Protein AF-0000000068183993 (afdb_homodimer)

Radius of gyration: 30.35 Å; Cα contacts (8 Å, |Δi|>4): 996; chains: 2; bounding box: 120×62×75 Å

Structure (mmCIF, N/CA/C/O backbone):
data_AF-0000000068183993-model_v1
#
loop_
_entity.id
_entity.type
_entity.pdbx_description
1 polymer 'Uncharacterized protein'
#
loop_
_atom_site.group_PDB
_atom_site.id
_atom_site.type_symbol
_atom_site.label_atom_id
_atom_site.label_alt_id
_atom_site.label_comp_id
_atom_site.label_asym_id
_atom_site.label_entity_id
_atom_site.label_seq_id
_atom_site.pdbx_PDB_ins_code
_atom_site.Cartn_x
_atom_site.Cartn_y
_atom_site.Cartn_z
_atom_site.occupancy
_atom_site.B_iso_or_equiv
_atom_site.auth_seq_id
_atom_site.auth_comp_id
_atom_site.auth_asym_id
_atom_site.auth_atom_id
_atom_site.pdbx_PDB_model_num
ATOM 1 N N . MET A 1 1 ? 53.25 16.359 24.781 1 22.91 1 MET A N 1
ATOM 2 C CA . MET A 1 1 ? 52.125 16.641 25.688 1 22.91 1 MET A CA 1
ATOM 3 C C . MET A 1 1 ? 51.062 15.547 25.625 1 22.91 1 MET A C 1
ATOM 5 O O . MET A 1 1 ? 50.75 15.07 24.531 1 22.91 1 MET A O 1
ATOM 9 N N . ARG A 1 2 ? 50.75 14.859 26.828 1 25.62 2 ARG A N 1
ATOM 10 C CA . ARG A 1 2 ? 50 13.672 27.25 1 25.62 2 ARG A CA 1
ATOM 11 C C . ARG A 1 2 ? 48.5 13.812 26.969 1 25.62 2 ARG A C 1
ATOM 13 O O . ARG A 1 2 ? 47.875 14.75 27.453 1 25.62 2 ARG A O 1
ATOM 20 N N . LEU A 1 3 ? 48.094 13.5 25.766 1 27.05 3 LEU A N 1
ATOM 21 C CA . LEU A 1 3 ? 46.719 13.734 25.297 1 27.05 3 LEU A CA 1
ATOM 22 C C . LEU A 1 3 ? 45.688 13.133 26.266 1 27.05 3 LEU A C 1
ATOM 24 O O . LEU A 1 3 ? 45.75 11.945 26.578 1 27.05 3 LEU A O 1
ATOM 28 N N . THR A 1 4 ? 45.188 13.906 27.266 1 28.31 4 THR A N 1
ATOM 29 C CA . THR A 1 4 ? 44.281 13.609 28.375 1 28.31 4 THR A CA 1
ATOM 30 C C . THR A 1 4 ? 43.031 12.922 27.875 1 28.31 4 THR A C 1
ATOM 32 O O . THR A 1 4 ? 42.438 13.328 26.859 1 28.31 4 THR A O 1
ATOM 35 N N . GLU A 1 5 ? 42.844 11.633 28.141 1 27.16 5 GLU A N 1
ATOM 36 C CA . GLU A 1 5 ? 41.844 10.609 27.922 1 27.16 5 GLU A CA 1
ATOM 37 C C . GLU A 1 5 ? 40.469 11.062 28.438 1 27.16 5 GLU A C 1
ATOM 39 O O . GLU A 1 5 ? 40.312 11.312 29.625 1 27.16 5 GLU A O 1
ATOM 44 N N . VAL A 1 6 ? 39.844 12.07 27.797 1 28.33 6 VAL A N 1
ATOM 45 C CA . VAL A 1 6 ? 38.625 12.562 28.391 1 28.33 6 VAL A CA 1
ATOM 46 C C . VAL A 1 6 ? 37.625 11.398 28.594 1 28.33 6 VAL A C 1
ATOM 48 O O . VAL A 1 6 ? 37.344 10.648 27.656 1 28.33 6 VAL A O 1
ATOM 51 N N . PRO A 1 7 ? 37.375 10.828 29.844 1 27.34 7 PRO A N 1
ATOM 52 C CA . PRO A 1 7 ? 36.562 9.68 30.234 1 27.34 7 PRO A CA 1
ATOM 53 C C . PRO A 1 7 ? 35.094 9.836 29.844 1 27.34 7 PRO A C 1
ATOM 55 O O . PRO A 1 7 ? 34.5 10.898 30.078 1 27.34 7 PRO A O 1
ATOM 58 N N . CYS A 1 8 ? 34.594 9.477 28.703 1 23.44 8 CYS A N 1
ATOM 59 C CA . CYS A 1 8 ? 33.25 9.602 28.172 1 23.44 8 CYS A CA 1
ATOM 60 C C . CYS A 1 8 ? 32.25 8.945 29.094 1 23.44 8 CYS A C 1
ATOM 62 O O . CYS A 1 8 ? 32.062 7.727 29.062 1 23.44 8 CYS A O 1
ATOM 64 N N . ARG A 1 9 ? 32.188 9.141 30.469 1 22.8 9 ARG A N 1
ATOM 65 C CA . ARG A 1 9 ? 31.391 8.391 31.438 1 22.8 9 ARG A CA 1
ATOM 66 C C . ARG A 1 9 ? 29.891 8.57 31.188 1 22.8 9 ARG A C 1
ATOM 68 O O . ARG A 1 9 ? 29.078 8.219 32.031 1 22.8 9 ARG A O 1
ATOM 75 N N . THR A 1 10 ? 29.312 9.422 30.297 1 24.36 10 THR A N 1
ATOM 76 C CA . THR A 1 10 ? 27.969 9.906 30.625 1 24.36 10 THR A CA 1
ATOM 77 C C . THR A 1 10 ? 26.984 8.742 30.703 1 24.36 10 THR A C 1
ATOM 79 O O . THR A 1 10 ? 26.781 8.023 29.719 1 24.36 10 THR A O 1
ATOM 82 N N . GLY A 1 11 ? 26.734 8.008 31.891 1 22.73 11 GLY A N 1
ATOM 83 C CA . GLY A 1 11 ? 25.844 6.949 32.344 1 22.73 11 GLY A CA 1
ATOM 84 C C . GLY A 1 11 ? 24.391 7.23 32.062 1 22.73 11 GLY A C 1
ATOM 85 O O . GLY A 1 11 ? 23.812 8.195 32.562 1 22.73 11 GLY A O 1
ATOM 86 N N . LEU A 1 12 ? 23.828 7.129 30.859 1 23.06 12 LEU A N 1
ATOM 87 C CA . LEU A 1 12 ? 22.438 7.363 30.5 1 23.06 12 LEU A CA 1
ATOM 88 C C . LEU A 1 12 ? 21.5 6.59 31.422 1 23.06 12 LEU A C 1
ATOM 90 O O . LEU A 1 12 ? 21.562 5.359 31.484 1 23.06 12 LEU A O 1
ATOM 94 N N . ALA A 1 13 ? 21.016 7.113 32.594 1 21.89 13 ALA A N 1
ATOM 95 C CA . ALA A 1 13 ? 20.078 6.633 33.594 1 21.89 13 ALA A CA 1
ATOM 96 C C . ALA A 1 13 ? 18.766 6.176 32.969 1 21.89 13 ALA A C 1
ATOM 98 O O . ALA A 1 13 ? 18.078 6.961 32.312 1 21.89 13 ALA A O 1
ATOM 99 N N . ILE A 1 14 ? 18.547 4.961 32.594 1 22.94 14 ILE A N 1
ATOM 100 C CA . ILE A 1 14 ? 17.375 4.223 32.156 1 22.94 14 ILE A CA 1
ATOM 101 C C . ILE A 1 14 ? 16.266 4.332 33.188 1 22.94 14 ILE A C 1
ATOM 103 O O . ILE A 1 14 ? 16.422 3.857 34.312 1 22.94 14 ILE A O 1
ATOM 107 N N . LEU A 1 15 ? 15.531 5.488 33.344 1 21.61 15 LEU A N 1
ATOM 108 C CA . LEU A 1 15 ? 14.414 5.648 34.281 1 21.61 15 LEU A CA 1
ATOM 109 C C . LEU A 1 15 ? 13.445 4.48 34.188 1 21.61 15 LEU A C 1
ATOM 111 O O . LEU A 1 15 ? 12.805 4.285 33.125 1 21.61 15 LEU A O 1
ATOM 115 N N . ALA A 1 16 ? 13.617 3.299 34.844 1 21.91 16 ALA A N 1
ATOM 116 C CA . ALA A 1 16 ? 12.844 2.084 35.062 1 21.91 16 ALA A CA 1
ATOM 117 C C . ALA A 1 16 ? 11.508 2.404 35.719 1 21.91 16 ALA A C 1
ATOM 119 O O . ALA A 1 16 ? 11.469 2.662 36.938 1 21.91 16 ALA A O 1
ATOM 120 N N . LEU A 1 17 ? 10.648 3.264 35.188 1 22.62 17 LEU A N 1
ATOM 121 C CA . LEU A 1 17 ? 9.414 3.502 35.938 1 22.62 17 LEU A CA 1
ATOM 122 C C . LEU A 1 17 ? 8.727 2.186 36.281 1 22.62 17 LEU A C 1
ATOM 124 O O . LEU A 1 17 ? 8.273 1.468 35.375 1 22.62 17 LEU A O 1
ATOM 128 N N . LEU A 1 18 ? 9.094 1.51 37.312 1 23.5 18 LEU A N 1
ATOM 129 C CA . LEU A 1 18 ? 8.539 0.316 37.938 1 23.5 18 LEU A CA 1
ATOM 130 C C . LEU A 1 18 ? 7.113 0.566 38.406 1 23.5 18 LEU A C 1
ATOM 132 O O . LEU A 1 18 ? 6.891 1.354 39.312 1 23.5 18 LEU A O 1
ATOM 136 N N . ILE A 1 19 ? 6.117 0.695 37.562 1 23.66 19 ILE A N 1
ATOM 137 C CA . ILE A 1 19 ? 4.762 0.907 38.062 1 23.66 19 ILE A CA 1
ATOM 138 C C . ILE A 1 19 ? 4.379 -0.219 39.031 1 23.66 19 ILE A C 1
ATOM 140 O O . ILE A 1 19 ? 4.547 -1.398 38.688 1 23.66 19 ILE A O 1
ATOM 144 N N . PRO A 1 20 ? 4.254 -0 40.25 1 22.69 20 PRO A N 1
ATOM 145 C CA . PRO A 1 20 ? 3.941 -0.99 41.312 1 22.69 20 PRO A CA 1
ATOM 146 C C . PRO A 1 20 ? 2.652 -1.758 41 1 22.69 20 PRO A C 1
ATOM 148 O O . PRO A 1 20 ? 1.783 -1.265 40.281 1 22.69 20 PRO A O 1
ATOM 151 N N . ALA A 1 21 ? 2.547 -3.078 41.219 1 24.36 21 ALA A N 1
ATOM 152 C CA . ALA A 1 21 ? 1.541 -4.125 41.062 1 24.36 21 ALA A CA 1
ATOM 153 C C . ALA A 1 21 ? 0.338 -3.867 41.969 1 24.36 21 ALA A C 1
ATOM 155 O O . ALA A 1 21 ? -0.475 -4.766 42.219 1 24.36 21 ALA A O 1
ATOM 156 N N . THR A 1 22 ? 0.18 -2.668 42.562 1 21.45 22 THR A N 1
ATOM 157 C CA . THR A 1 22 ? -0.639 -2.762 43.75 1 21.45 22 THR A CA 1
ATOM 158 C C . THR A 1 22 ? -1.964 -3.455 43.469 1 21.45 22 THR A C 1
ATOM 160 O O . THR A 1 22 ? -2.053 -4.262 42.531 1 21.45 22 THR A O 1
ATOM 163 N N . ALA A 1 23 ? -3.186 -2.832 44.031 1 21.8 23 ALA A N 1
ATOM 164 C CA . ALA A 1 23 ? -4.348 -3.205 44.844 1 21.8 23 ALA A CA 1
ATOM 165 C C . ALA A 1 23 ? -5.492 -3.693 43.938 1 21.8 23 ALA A C 1
ATOM 167 O O . ALA A 1 23 ? -5.965 -2.961 43.094 1 21.8 23 ALA A O 1
ATOM 168 N N . TRP A 1 24 ? -5.691 -4.965 43.625 1 22.28 24 TRP A N 1
ATOM 169 C CA . TRP A 1 24 ? -6.73 -5.719 42.938 1 22.28 24 TRP A CA 1
ATOM 170 C C . TRP A 1 24 ? -8.094 -5.473 43.562 1 22.28 24 TRP A C 1
ATOM 172 O O . TRP A 1 24 ? -8.398 -6.012 44.656 1 22.28 24 TRP A O 1
ATOM 182 N N . THR A 1 25 ? -8.414 -4.199 43.906 1 22.09 25 THR A N 1
ATOM 183 C CA . THR A 1 25 ? -9.656 -4.184 44.688 1 22.09 25 THR A CA 1
ATOM 184 C C . THR A 1 25 ? -10.781 -4.855 43.906 1 22.09 25 THR A C 1
ATOM 186 O O . THR A 1 25 ? -10.727 -4.938 42.656 1 22.09 25 THR A O 1
ATOM 189 N N . SER A 1 26 ? -11.68 -5.621 44.625 1 20.58 26 SER A N 1
ATOM 190 C CA . SER A 1 26 ? -12.734 -6.578 44.312 1 20.58 26 SER A CA 1
ATOM 191 C C . SER A 1 26 ? -13.789 -5.949 43.406 1 20.58 26 SER A C 1
ATOM 193 O O . SER A 1 26 ? -14.156 -4.785 43.594 1 20.58 26 SER A O 1
ATOM 195 N N . PRO A 1 27 ? -13.781 -6.262 42.188 1 23.48 27 PRO A N 1
ATOM 196 C CA . PRO A 1 27 ? -14.695 -5.594 41.25 1 23.48 27 PRO A CA 1
ATOM 197 C C . PRO A 1 27 ? -16.125 -5.527 41.781 1 23.48 27 PRO A C 1
ATOM 199 O O . PRO A 1 27 ? -16.578 -6.465 42.438 1 23.48 27 PRO A O 1
ATOM 202 N N . PRO A 1 28 ? -16.469 -4.309 42.344 1 22.53 28 PRO A N 1
ATOM 203 C CA . PRO A 1 28 ? -17.781 -4.266 43 1 22.53 28 PRO A CA 1
ATOM 204 C C . PRO A 1 28 ? -18.859 -4.992 42.188 1 22.53 28 PRO A C 1
ATOM 206 O O . PRO A 1 28 ? -18.719 -5.156 40.969 1 22.53 28 PRO A O 1
ATOM 209 N N . THR A 1 29 ? -19.609 -5.918 42.844 1 22.59 29 THR A N 1
ATOM 210 C CA . THR A 1 29 ? -20.719 -6.82 42.531 1 22.59 29 THR A CA 1
ATOM 211 C C . THR A 1 29 ? -21.875 -6.051 41.875 1 22.59 29 THR A C 1
ATOM 213 O O . THR A 1 29 ? -22.562 -5.289 42.562 1 22.59 29 THR A O 1
ATOM 216 N N . THR A 1 30 ? -21.547 -5.18 40.969 1 19.94 30 THR A N 1
ATOM 217 C CA . THR A 1 30 ? -22.672 -4.332 40.562 1 19.94 30 THR A CA 1
ATOM 218 C C . THR A 1 30 ? -23.938 -5.164 40.375 1 19.94 30 THR A C 1
ATOM 220 O O . THR A 1 30 ? -23.906 -6.176 39.688 1 19.94 30 THR A O 1
ATOM 223 N N . ARG A 1 31 ? -24.844 -5.031 41.375 1 19.53 31 ARG A N 1
ATOM 224 C CA . ARG A 1 31 ? -26.188 -5.582 41.531 1 19.53 31 ARG A CA 1
ATOM 225 C C . ARG A 1 31 ? -27 -5.5 40.25 1 19.53 31 ARG A C 1
ATOM 227 O O . ARG A 1 31 ? -26.859 -4.543 39.5 1 19.53 31 ARG A O 1
ATOM 234 N N . HIS A 1 32 ? -27.391 -6.68 39.75 1 19.94 32 HIS A N 1
ATOM 235 C CA . HIS A 1 32 ? -28.25 -7.098 38.625 1 19.94 32 HIS A CA 1
ATOM 236 C C . HIS A 1 32 ? -29.578 -6.355 38.656 1 19.94 32 HIS A C 1
ATOM 238 O O . HIS A 1 32 ? -30.422 -6.609 39.5 1 19.94 32 HIS A O 1
ATOM 244 N N . TYR A 1 33 ? -29.5 -4.926 38.781 1 18.25 33 TYR A N 1
ATOM 245 C CA . TYR A 1 33 ? -30.844 -4.387 38.938 1 18.25 33 TYR A CA 1
ATOM 246 C C . TYR A 1 33 ? -31.75 -4.91 37.812 1 18.25 33 TYR A C 1
ATOM 248 O O . TYR A 1 33 ? -31.438 -4.777 36.625 1 18.25 33 TYR A O 1
ATOM 256 N N . TYR A 1 34 ? -32.375 -6.074 38.094 1 19.55 34 TYR A N 1
ATOM 257 C CA . TYR A 1 34 ? -33.438 -6.762 37.344 1 19.55 34 TYR A CA 1
ATOM 258 C C . TYR A 1 34 ? -34.594 -5.82 37.031 1 19.55 34 TYR A C 1
ATOM 260 O O . TYR A 1 34 ? -35.406 -5.531 37.906 1 19.55 34 TYR A O 1
ATOM 268 N N . GLY A 1 35 ? -34.25 -4.492 36.688 1 18.33 35 GLY A N 1
ATOM 269 C CA . GLY A 1 35 ? -35.438 -3.637 36.594 1 18.33 35 GLY A CA 1
ATOM 270 C C . GLY A 1 35 ? -36.562 -4.273 35.812 1 18.33 35 GLY A C 1
ATOM 271 O O . GLY A 1 35 ? -36.344 -5.047 34.906 1 18.33 35 GLY A O 1
ATOM 272 N N . SER A 1 36 ? -37.625 -4.441 36.5 1 19.27 36 SER A N 1
ATOM 273 C CA . SER A 1 36 ? -38.969 -4.977 36.25 1 19.27 36 SER A CA 1
ATOM 274 C C . SER A 1 36 ? -39.562 -4.41 34.969 1 19.27 36 SER A C 1
ATOM 276 O O . SER A 1 36 ? -39.562 -3.193 34.75 1 19.27 36 SER A O 1
ATOM 278 N N . PHE A 1 37 ? -39.344 -5.152 33.906 1 20.27 37 PHE A N 1
ATOM 279 C CA . PHE A 1 37 ? -39.906 -4.934 32.594 1 20.27 37 PHE A CA 1
ATOM 280 C C . PHE A 1 37 ? -41.375 -4.621 32.688 1 20.27 37 PHE A C 1
ATOM 282 O O . PHE A 1 37 ? -42.188 -5.469 33.094 1 20.27 37 PHE A O 1
ATOM 289 N N . ALA A 1 38 ? -41.656 -3.441 33.344 1 20.22 38 ALA A N 1
ATOM 290 C CA . ALA A 1 38 ? -43.062 -3.062 33.469 1 20.22 38 ALA A CA 1
ATOM 291 C C . ALA A 1 38 ? -43.781 -3.287 32.125 1 20.22 38 ALA A C 1
ATOM 293 O O . ALA A 1 38 ? -43.219 -3.092 31.062 1 20.22 38 ALA A O 1
ATOM 294 N N . SER A 1 39 ? -44.719 -4.148 32.156 1 20.5 39 SER A N 1
ATOM 295 C CA . SER A 1 39 ? -45.688 -4.684 31.188 1 20.5 39 SER A CA 1
ATOM 296 C C . SER A 1 39 ? -46.5 -3.566 30.531 1 20.5 39 SER A C 1
ATOM 298 O O . SER A 1 39 ? -47.344 -2.953 31.172 1 20.5 39 SER A O 1
ATOM 300 N N . PHE A 1 40 ? -45.75 -2.48 30.031 1 20.38 40 PHE A N 1
ATOM 301 C CA . PHE A 1 40 ? -46.625 -1.4 29.562 1 20.38 40 PHE A CA 1
ATOM 302 C C . PHE A 1 40 ? -47.719 -1.938 28.672 1 20.38 40 PHE A C 1
ATOM 304 O O . PHE A 1 40 ? -47.469 -2.771 27.797 1 20.38 40 PHE A O 1
ATOM 311 N N . SER A 1 41 ? -48.875 -2.002 29.25 1 19.58 41 SER A N 1
ATOM 312 C CA . SER A 1 41 ? -50.188 -2.354 28.766 1 19.58 41 SER A CA 1
ATOM 313 C C . SER A 1 41 ? -50.531 -1.629 27.469 1 19.58 41 SER A C 1
ATOM 315 O O . SER A 1 41 ? -50.344 -0.411 27.375 1 19.58 41 SER A O 1
ATOM 317 N N . ARG A 1 42 ? -50.375 -2.398 26.406 1 23.83 42 ARG A N 1
ATOM 318 C CA . ARG A 1 42 ? -50.625 -2.104 25 1 23.83 42 ARG A CA 1
ATOM 319 C C . ARG A 1 42 ? -52 -1.467 24.828 1 23.83 42 ARG A C 1
ATOM 321 O O . ARG A 1 42 ? -53.031 -2.129 25.016 1 23.83 42 ARG A O 1
ATOM 328 N N . GLY A 1 43 ? -52.125 -0.222 25.516 1 19.88 43 GLY A N 1
ATOM 329 C CA . GLY A 1 43 ? -53.469 0.299 25.422 1 19.88 43 GLY A CA 1
ATOM 330 C C . GLY A 1 43 ? -54 0.358 24 1 19.88 43 GLY A C 1
ATOM 331 O O . GLY A 1 43 ? -53.219 0.281 23.047 1 19.88 43 GLY A O 1
ATOM 332 N N . PRO A 1 44 ? -55.344 0.209 23.844 1 24.53 44 PRO A N 1
ATOM 333 C CA . PRO A 1 44 ? -56.156 -0.04 22.656 1 24.53 44 PRO A CA 1
ATOM 334 C C . PRO A 1 44 ? -56.062 1.082 21.625 1 24.53 44 PRO A C 1
ATOM 336 O O . PRO A 1 44 ? -56.406 2.225 21.906 1 24.53 44 PRO A O 1
ATOM 339 N N . GLY A 1 45 ? -54.781 1.353 21.203 1 20.72 45 GLY A N 1
ATOM 340 C CA . GLY A 1 45 ? -54.688 2.613 20.484 1 20.72 45 GLY A CA 1
ATOM 341 C C . GLY A 1 45 ? -55.75 2.768 19.422 1 20.72 45 GLY A C 1
ATOM 342 O O . GLY A 1 45 ? -56.188 1.78 18.812 1 20.72 45 GLY A O 1
ATOM 343 N N . LYS A 1 46 ? -56.594 3.785 19.562 1 24.91 46 LYS A N 1
ATOM 344 C CA . LYS A 1 46 ? -57.719 4.371 18.812 1 24.91 46 LYS A CA 1
ATOM 345 C C . LYS A 1 46 ? -57.375 4.434 17.312 1 24.91 46 LYS A C 1
ATOM 347 O O . LYS A 1 46 ? -56.25 4.77 16.938 1 24.91 46 LYS A O 1
ATOM 352 N N . HIS A 1 47 ? -58.125 3.672 16.5 1 21.08 47 HIS A N 1
ATOM 353 C CA . HIS A 1 47 ? -58.125 3.479 15.047 1 21.08 47 HIS A CA 1
ATOM 354 C C . HIS A 1 47 ? -58.344 4.801 14.312 1 21.08 47 HIS A C 1
ATOM 356 O O . HIS A 1 47 ? -59.469 5.297 14.227 1 21.08 47 HIS A O 1
ATOM 362 N N . ARG A 1 48 ? -57.594 5.867 14.727 1 20.64 48 ARG A N 1
ATOM 363 C CA . ARG A 1 48 ? -58 7.051 13.977 1 20.64 48 ARG A CA 1
ATOM 364 C C . ARG A 1 48 ? -58.031 6.77 12.477 1 20.64 48 ARG A C 1
ATOM 366 O O . ARG A 1 48 ? -57.062 6.227 11.922 1 20.64 48 ARG A O 1
ATOM 373 N N . ALA A 1 49 ? -59.219 6.812 11.969 1 21.75 49 ALA A N 1
ATOM 374 C CA . ALA A 1 49 ? -59.719 6.711 10.594 1 21.75 49 ALA A CA 1
ATOM 375 C C . ALA A 1 49 ? -58.938 7.648 9.672 1 21.75 49 ALA A C 1
ATOM 377 O O . ALA A 1 49 ? -58.875 8.852 9.922 1 21.75 49 ALA A O 1
ATOM 378 N N . LEU A 1 50 ? -57.719 7.113 9.227 1 21 50 LEU A N 1
ATOM 379 C CA . LEU A 1 50 ? -56.875 7.809 8.273 1 21 50 LEU A CA 1
ATOM 380 C C . LEU A 1 50 ? -57.688 8.383 7.129 1 21 50 LEU A C 1
ATOM 382 O O . LEU A 1 50 ? -58.344 7.645 6.383 1 21 50 LEU A O 1
ATOM 386 N N . VAL A 1 51 ? -58.406 9.508 7.402 1 22.34 51 VAL A N 1
ATOM 387 C CA . VAL A 1 51 ? -59.125 10.227 6.359 1 22.34 51 VAL A CA 1
ATOM 388 C C . VAL A 1 51 ? -58.25 10.367 5.121 1 22.34 51 VAL A C 1
ATOM 390 O O . VAL A 1 51 ? -57.062 10.711 5.227 1 22.34 51 VAL A O 1
ATOM 393 N N . GLU A 1 52 ? -58.719 9.805 4.012 1 21.89 52 GLU A N 1
ATOM 394 C CA . GLU A 1 52 ? -58.219 9.734 2.645 1 21.89 52 GLU A CA 1
ATOM 395 C C . GLU A 1 52 ? -57.969 11.125 2.066 1 21.89 52 GLU A C 1
ATOM 397 O O . GLU A 1 52 ? -58.938 11.781 1.624 1 21.89 52 GLU A O 1
ATOM 402 N N . ARG A 1 53 ? -57.406 12.008 2.807 1 25.33 53 ARG A N 1
ATOM 403 C CA . ARG A 1 53 ? -57.375 13.297 2.133 1 25.33 53 ARG A CA 1
ATOM 404 C C . ARG A 1 53 ? -56.844 13.164 0.709 1 25.33 53 ARG A C 1
ATOM 406 O O . ARG A 1 53 ? -56.062 12.266 0.419 1 25.33 53 ARG A O 1
ATOM 413 N N . GLY A 1 54 ? -57.5 13.812 -0.235 1 22.78 54 GLY A N 1
ATOM 414 C CA . GLY A 1 54 ? -57.406 13.992 -1.676 1 22.78 54 GLY A CA 1
ATOM 415 C C . GLY A 1 54 ? -56 14.25 -2.158 1 22.78 54 GLY A C 1
ATOM 416 O O . GLY A 1 54 ? -55.219 14.953 -1.501 1 22.78 54 GLY A O 1
ATOM 417 N N . ALA A 1 55 ? -55.438 13.281 -2.992 1 26.52 55 ALA A N 1
ATOM 418 C CA . ALA A 1 55 ? -54.125 13.156 -3.641 1 26.52 55 ALA A CA 1
ATOM 419 C C . ALA A 1 55 ? -53.812 14.398 -4.469 1 26.52 55 ALA A C 1
ATOM 421 O O . ALA A 1 55 ? -54.375 14.586 -5.555 1 26.52 55 ALA A O 1
ATOM 422 N N . THR A 1 56 ? -53.969 15.609 -3.883 1 24.42 56 THR A N 1
ATOM 423 C CA . THR A 1 56 ? -53.594 16.688 -4.793 1 24.42 56 THR A CA 1
ATOM 424 C C . THR A 1 56 ? -52.25 16.406 -5.422 1 24.42 56 THR A C 1
ATOM 426 O O . THR A 1 56 ? -51.281 16.078 -4.719 1 24.42 56 THR A O 1
ATOM 429 N N . SER A 1 57 ? -52.25 16.125 -6.707 1 25.34 57 SER A N 1
ATOM 430 C CA . SER A 1 57 ? -51.156 15.906 -7.648 1 25.34 57 SER A CA 1
ATOM 431 C C . SER A 1 57 ? -50.125 17.016 -7.551 1 25.34 57 SER A C 1
ATOM 433 O O . SER A 1 57 ? -50.406 18.156 -7.957 1 25.34 57 SER A O 1
ATOM 435 N N . ILE A 1 58 ? -49.625 17.328 -6.438 1 26.81 58 ILE A N 1
ATOM 436 C CA . ILE A 1 58 ? -48.625 18.375 -6.539 1 26.81 58 ILE A CA 1
ATOM 437 C C . ILE A 1 58 ? -47.594 18 -7.598 1 26.81 58 ILE A C 1
ATOM 439 O O . ILE A 1 58 ? -46.938 16.953 -7.496 1 26.81 58 ILE A O 1
ATOM 443 N N . ASP A 1 59 ? -47.781 18.406 -8.828 1 25.77 59 ASP A N 1
ATOM 444 C CA . ASP A 1 59 ? -46.844 18.469 -9.922 1 25.77 59 ASP A CA 1
ATOM 445 C C . ASP A 1 59 ? -45.5 19.016 -9.438 1 25.77 59 ASP A C 1
ATOM 447 O O . ASP A 1 59 ? -45.344 20.219 -9.211 1 25.77 59 ASP A O 1
ATOM 451 N N . VAL A 1 60 ? -44.812 18.406 -8.555 1 29.62 60 VAL A N 1
ATOM 452 C CA . VAL A 1 60 ? -43.5 18.875 -8.156 1 29.62 60 VAL A CA 1
ATOM 453 C C . VAL A 1 60 ? -42.562 18.922 -9.375 1 29.62 60 VAL A C 1
ATOM 455 O O . VAL A 1 60 ? -42.25 17.891 -9.961 1 29.62 60 VAL A O 1
ATOM 458 N N . SER A 1 61 ? -42.625 19.891 -10.18 1 30.03 61 SER A N 1
ATOM 459 C CA . SER A 1 61 ? -41.594 20.234 -11.156 1 30.03 61 SER A CA 1
ATOM 460 C C . SER A 1 61 ? -40.219 19.969 -10.602 1 30.03 61 SER A C 1
ATOM 462 O O . SER A 1 61 ? -39.781 20.594 -9.625 1 30.03 61 SER A O 1
ATOM 464 N N . VAL A 1 62 ? -39.719 18.812 -10.648 1 29.81 62 VAL A N 1
ATOM 465 C CA . VAL A 1 62 ? -38.375 18.359 -10.289 1 29.81 62 VAL A CA 1
ATOM 466 C C . VAL A 1 62 ? -37.312 19.297 -10.898 1 29.81 62 VAL A C 1
ATOM 468 O O . VAL A 1 62 ? -37.188 19.391 -12.117 1 29.81 62 VAL A O 1
ATOM 471 N N . SER A 1 63 ? -37.031 20.484 -10.422 1 32 63 SER A N 1
ATOM 472 C CA . SER A 1 63 ? -35.969 21.422 -10.82 1 32 63 SER A CA 1
ATOM 473 C C . SER A 1 63 ? -34.688 20.672 -11.164 1 32 63 SER A C 1
ATOM 475 O O . SER A 1 63 ? -34.312 19.75 -10.445 1 32 63 SER A O 1
ATOM 477 N N . THR A 1 64 ? -34.219 20.5 -12.359 1 36.16 64 THR A N 1
ATOM 478 C CA . THR A 1 64 ? -33.094 19.984 -13.109 1 36.16 64 THR A CA 1
ATOM 479 C C . THR A 1 64 ? -31.781 20.312 -12.391 1 36.16 64 THR A C 1
ATOM 481 O O . THR A 1 64 ? -30.703 20.203 -12.984 1 36.16 64 THR A O 1
ATOM 484 N N . GLN A 1 65 ? -31.625 21.047 -11.336 1 34.19 65 GLN A N 1
ATOM 485 C CA . GLN A 1 65 ? -30.531 21.688 -10.625 1 34.19 65 GLN A CA 1
ATOM 486 C C . GLN A 1 65 ? -29.422 20.688 -10.305 1 34.19 65 GLN A C 1
ATOM 488 O O . GLN A 1 65 ? -28.234 20.984 -10.469 1 34.19 65 GLN A O 1
ATOM 493 N N . ASP A 1 66 ? -29.625 19.859 -9.258 1 35.31 66 ASP A N 1
ATOM 494 C CA . ASP A 1 66 ? -28.531 19.328 -8.453 1 35.31 66 ASP A CA 1
ATOM 495 C C . ASP A 1 66 ? -27.766 18.234 -9.203 1 35.31 66 ASP A C 1
ATOM 497 O O . ASP A 1 66 ? -28 17.047 -8.984 1 35.31 66 ASP A O 1
ATOM 501 N N . GLN A 1 67 ? -27.734 18.234 -10.414 1 38.91 67 GLN A N 1
ATOM 502 C CA . GLN A 1 67 ? -26.969 17.141 -11.008 1 38.91 67 GLN A CA 1
ATOM 503 C C . GLN A 1 67 ? -25.531 17.125 -10.469 1 38.91 67 GLN A C 1
ATOM 505 O O . GLN A 1 67 ? -24.922 18.172 -10.305 1 38.91 67 GLN A O 1
ATOM 510 N N . PRO A 1 68 ? -25.125 16.109 -9.734 1 46.03 68 PRO A N 1
ATOM 511 C CA . PRO A 1 68 ? -23.734 16.078 -9.25 1 46.03 68 PRO A CA 1
ATOM 512 C C . PRO A 1 68 ? -22.734 16.516 -10.305 1 46.03 68 PRO A C 1
ATOM 514 O O . PRO A 1 68 ? -22.859 16.156 -11.477 1 46.03 68 PRO A O 1
ATOM 517 N N . VAL A 1 69 ? -22.297 17.75 -10.398 1 47.31 69 VAL A N 1
ATOM 518 C CA . VAL A 1 69 ? -21.203 18.219 -11.258 1 47.31 69 VAL A CA 1
ATOM 519 C C . VAL A 1 69 ? -20.188 17.094 -11.453 1 47.31 69 VAL A C 1
ATOM 521 O O . VAL A 1 69 ? -19.562 16.641 -10.492 1 47.31 69 VAL A O 1
ATOM 524 N N . LEU A 1 70 ? -20.484 16.266 -12.406 1 56.84 70 LEU A N 1
ATOM 525 C CA . LEU A 1 70 ? -19.438 15.336 -12.82 1 56.84 70 LEU A CA 1
ATOM 526 C C . LEU A 1 70 ? -18.109 16.062 -13.008 1 56.84 70 LEU A C 1
ATOM 528 O O . LEU A 1 70 ? -18.016 17 -13.805 1 56.84 70 LEU A O 1
ATOM 532 N N . LEU A 1 71 ? -17.344 16.156 -12.023 1 66.56 71 LEU A N 1
ATOM 533 C CA . LEU A 1 71 ? -16 16.703 -12.156 1 66.56 71 LEU A CA 1
ATOM 534 C C . LEU A 1 71 ? -15.227 16 -13.258 1 66.56 71 LEU A C 1
ATOM 536 O O . LEU A 1 71 ? -15.188 14.773 -13.312 1 66.56 71 LEU A O 1
ATOM 540 N N . ASP A 1 72 ? -14.922 16.703 -14.289 1 84.44 72 ASP A N 1
ATOM 541 C CA . ASP A 1 72 ? -14.102 16.109 -15.336 1 84.44 72 ASP A CA 1
ATOM 542 C C . ASP A 1 72 ? -12.758 15.625 -14.773 1 84.44 72 ASP A C 1
ATOM 544 O O . ASP A 1 72 ? -12.281 16.141 -13.766 1 84.44 72 ASP A O 1
ATOM 548 N N . SER A 1 73 ? -12.289 14.609 -15.414 1 88.94 73 SER A N 1
ATOM 549 C CA . SER A 1 73 ? -11.094 13.922 -14.938 1 88.94 73 SER A CA 1
ATOM 550 C C . SER A 1 73 ? -9.906 14.875 -14.844 1 88.94 73 SER A C 1
ATOM 552 O O . SER A 1 73 ? -9.125 14.805 -13.891 1 88.94 73 SER A O 1
ATOM 554 N N . GLU A 1 74 ? -9.812 15.789 -15.766 1 91.38 74 GLU A N 1
ATOM 555 C CA . GLU A 1 74 ? -8.688 16.719 -15.758 1 91.38 74 GLU A CA 1
ATOM 556 C C . GLU A 1 74 ? -8.75 17.656 -14.555 1 91.38 74 GLU A C 1
ATOM 558 O O . GLU A 1 74 ? -7.723 17.922 -13.914 1 91.38 74 GLU A O 1
ATOM 563 N N . THR A 1 75 ? -9.914 18.078 -14.289 1 93.19 75 THR A N 1
ATOM 564 C CA . THR A 1 75 ? -10.117 18.953 -13.141 1 93.19 75 THR A CA 1
ATOM 565 C C . THR A 1 75 ? -9.805 18.219 -11.844 1 93.19 75 THR A C 1
ATOM 567 O O . THR A 1 75 ? -9.148 18.766 -10.953 1 93.19 75 THR A O 1
ATOM 570 N N . LEU A 1 76 ? -10.219 17 -11.727 1 95.5 76 LEU A N 1
ATOM 571 C CA . LEU A 1 76 ? -9.969 16.203 -10.531 1 95.5 76 LEU A CA 1
ATOM 572 C C . LEU A 1 76 ? -8.477 15.969 -10.336 1 95.5 76 LEU A C 1
ATOM 574 O O . LEU A 1 76 ? -7.965 16.078 -9.227 1 95.5 76 LEU A O 1
ATOM 578 N N . LEU A 1 77 ? -7.836 15.664 -11.414 1 97.06 77 LEU A N 1
ATOM 579 C CA . LEU A 1 77 ? -6.402 15.391 -11.352 1 97.06 77 LEU A CA 1
ATOM 580 C C . LEU A 1 77 ? -5.637 16.641 -10.922 1 97.06 77 LEU A C 1
ATOM 582 O O . LEU A 1 77 ? -4.754 16.578 -10.07 1 97.06 77 LEU A O 1
ATOM 586 N N . ALA A 1 78 ? -6 17.766 -11.492 1 96.5 78 ALA A N 1
ATOM 587 C CA . ALA A 1 78 ? -5.352 19.016 -11.141 1 96.5 78 ALA A CA 1
ATOM 588 C C . ALA A 1 78 ? -5.598 19.375 -9.672 1 96.5 78 ALA A C 1
ATOM 590 O O . ALA A 1 78 ? -4.695 19.859 -8.984 1 96.5 78 ALA A O 1
ATOM 591 N N . ALA A 1 79 ? -6.781 19.141 -9.227 1 96.75 79 ALA A N 1
ATOM 592 C CA . ALA A 1 79 ? -7.133 19.406 -7.84 1 96.75 79 ALA A CA 1
ATOM 593 C C . ALA A 1 79 ? -6.328 18.531 -6.883 1 96.75 79 ALA A C 1
ATOM 595 O O . ALA A 1 79 ? -5.844 19.016 -5.852 1 96.75 79 ALA A O 1
ATOM 596 N N . ALA A 1 80 ? -6.207 17.266 -7.199 1 97.94 80 ALA A N 1
ATOM 597 C CA . ALA A 1 80 ? -5.438 16.344 -6.367 1 97.94 80 ALA A CA 1
ATOM 598 C C . ALA A 1 80 ? -3.971 16.75 -6.305 1 97.94 80 ALA A C 1
ATOM 600 O O . ALA A 1 80 ? -3.367 16.766 -5.23 1 97.94 80 ALA A O 1
ATOM 601 N N . GLU A 1 81 ? -3.455 17.094 -7.469 1 97.25 81 GLU A N 1
ATOM 602 C CA . GLU A 1 81 ? -2.064 17.531 -7.523 1 97.25 81 GLU A CA 1
ATOM 603 C C . GLU A 1 81 ? -1.849 18.797 -6.688 1 97.25 81 GLU A C 1
ATOM 605 O O . GLU A 1 81 ? -0.891 18.875 -5.918 1 97.25 81 GLU A O 1
ATOM 610 N N . SER A 1 82 ? -2.705 19.719 -6.855 1 96.38 82 SER A N 1
ATOM 611 C CA . SER A 1 82 ? -2.621 20.969 -6.105 1 96.38 82 SER A CA 1
ATOM 612 C C . SER A 1 82 ? -2.748 20.719 -4.605 1 96.38 82 SER A C 1
ATOM 614 O O . SER A 1 82 ? -2.01 21.312 -3.811 1 96.38 82 SER A O 1
ATOM 616 N N . PHE A 1 83 ? -3.672 19.859 -4.207 1 97 83 PHE A N 1
ATOM 617 C CA . PHE A 1 83 ? -3.863 19.547 -2.797 1 97 83 PHE A CA 1
ATOM 618 C C . PHE A 1 83 ? -2.588 18.969 -2.197 1 97 83 PHE A C 1
ATOM 620 O O . PHE A 1 83 ? -2.158 19.375 -1.119 1 97 83 PHE A O 1
ATOM 627 N N . MET A 1 84 ? -1.97 18.031 -2.906 1 96.12 84 MET A N 1
ATOM 628 C CA . MET A 1 84 ? -0.786 17.328 -2.412 1 96.12 84 MET A CA 1
ATOM 629 C C . MET A 1 84 ? 0.389 18.297 -2.262 1 96.12 84 MET A C 1
ATOM 631 O O . MET A 1 84 ? 1.194 18.156 -1.34 1 96.12 84 MET A O 1
ATOM 635 N N . GLN A 1 85 ? 0.412 19.266 -3.062 1 92.31 85 GLN A N 1
ATOM 636 C CA . GLN A 1 85 ? 1.567 20.156 -3.09 1 92.31 85 GLN A CA 1
ATOM 637 C C . GLN A 1 85 ? 1.423 21.281 -2.064 1 92.31 85 GLN A C 1
ATOM 639 O O . GLN A 1 85 ? 2.41 21.719 -1.466 1 92.31 85 GLN A O 1
ATOM 644 N N . THR A 1 86 ? 0.147 21.641 -1.756 1 93.06 86 THR A N 1
ATOM 645 C CA . THR A 1 86 ? 0.081 22.938 -1.103 1 93.06 86 THR A CA 1
ATOM 646 C C . THR A 1 86 ? -0.846 22.891 0.109 1 93.06 86 THR A C 1
ATOM 648 O O . THR A 1 86 ? -0.958 23.875 0.852 1 93.06 86 THR A O 1
ATOM 651 N N . SER A 1 87 ? -1.438 21.734 0.364 1 93.88 87 SER A N 1
ATOM 652 C CA . SER A 1 87 ? -2.584 21.922 1.247 1 93.88 87 SER A CA 1
ATOM 653 C C . SER A 1 87 ? -2.729 20.766 2.221 1 93.88 87 SER A C 1
ATOM 655 O O . SER A 1 87 ? -3.719 20.672 2.949 1 93.88 87 SER A O 1
ATOM 657 N N . THR A 1 88 ? -1.867 19.859 2.316 1 93.75 88 THR A N 1
ATOM 658 C CA . THR A 1 88 ? -2.104 18.594 2.994 1 93.75 88 THR A CA 1
ATOM 659 C C . THR A 1 88 ? -1.934 18.734 4.504 1 93.75 88 THR A C 1
ATOM 661 O O . THR A 1 88 ? -2.406 17.906 5.273 1 93.75 88 THR A O 1
ATOM 664 N N . GLY A 1 89 ? -1.211 19.75 4.941 1 93.81 89 GLY A N 1
ATOM 665 C CA . GLY A 1 89 ? -0.851 19.844 6.348 1 93.81 89 GLY A CA 1
ATOM 666 C C . GLY A 1 89 ? 0.374 19.031 6.711 1 93.81 89 GLY A C 1
ATOM 667 O O . GLY A 1 89 ? 0.945 19.219 7.789 1 93.81 89 GLY A O 1
ATOM 668 N N . TYR A 1 90 ? 0.748 18.172 5.852 1 93.56 90 TYR A N 1
ATOM 669 C CA . TYR A 1 90 ? 1.881 17.297 6.125 1 93.56 90 TYR A CA 1
ATOM 670 C C . TYR A 1 90 ? 3.127 17.766 5.387 1 93.56 90 TYR A C 1
ATOM 672 O O . TYR A 1 90 ? 4.191 17.922 5.992 1 93.56 90 TYR A O 1
ATOM 680 N N . TYR A 1 91 ? 2.938 18.062 4.121 1 94.31 91 TYR A N 1
ATOM 681 C CA . TYR A 1 91 ? 4.051 18.5 3.289 1 94.31 91 TYR A CA 1
ATOM 682 C C . TYR A 1 91 ? 4.031 20.016 3.1 1 94.31 91 TYR A C 1
ATOM 684 O O . TYR A 1 91 ? 4.918 20.578 2.451 1 94.31 91 TYR A O 1
ATOM 692 N N . SER A 1 92 ? 3.033 20.578 3.531 1 94.31 92 SER A N 1
ATOM 693 C CA . SER A 1 92 ? 2.795 22.016 3.574 1 94.31 92 SER A CA 1
ATOM 694 C C . SER A 1 92 ? 1.895 22.391 4.746 1 94.31 92 SER A C 1
ATOM 696 O O . SER A 1 92 ? 1.387 21.516 5.449 1 94.31 92 SER A O 1
ATOM 698 N N . ALA A 1 93 ? 1.759 23.688 4.906 1 94.5 93 ALA A N 1
ATOM 699 C CA . ALA A 1 93 ? 0.734 24.125 5.848 1 94.5 93 ALA A CA 1
ATOM 700 C C . ALA A 1 93 ? -0.653 23.672 5.402 1 94.5 93 ALA A C 1
ATOM 702 O O . ALA A 1 93 ? -0.937 23.609 4.203 1 94.5 93 ALA A O 1
ATOM 703 N N . LEU A 1 94 ? -1.435 23.375 6.406 1 96.25 94 LEU A N 1
ATOM 704 C CA . LEU A 1 94 ? -2.779 22.906 6.098 1 96.25 94 LEU A CA 1
ATOM 705 C C . LEU A 1 94 ? -3.662 24.047 5.613 1 96.25 94 LEU A C 1
ATOM 707 O O . LEU A 1 94 ? -3.66 25.125 6.203 1 96.25 94 LEU A O 1
ATOM 711 N N . ASP A 1 95 ? -4.324 23.828 4.5 1 96.94 95 ASP A N 1
ATOM 712 C CA . ASP A 1 95 ? -5.453 24.656 4.098 1 96.94 95 ASP A CA 1
ATOM 713 C C . ASP A 1 95 ? -6.781 24 4.445 1 96.94 95 ASP A C 1
ATOM 715 O O . ASP A 1 95 ? -7.301 23.188 3.674 1 96.94 95 ASP A O 1
ATOM 719 N N . GLU A 1 96 ? -7.312 24.344 5.516 1 96.19 96 GLU A N 1
ATOM 720 C CA . GLU A 1 96 ? -8.508 23.672 6.043 1 96.19 96 GLU A CA 1
ATOM 721 C C . GLU A 1 96 ? -9.703 23.875 5.113 1 96.19 96 GLU A C 1
ATOM 723 O O . GLU A 1 96 ? -10.641 23.078 5.129 1 96.19 96 GLU A O 1
ATOM 728 N N . ASP A 1 97 ? -9.688 24.922 4.359 1 96.25 97 ASP A N 1
ATOM 729 C CA . ASP A 1 97 ? -10.797 25.188 3.447 1 96.25 97 ASP A CA 1
ATOM 730 C C . ASP A 1 97 ? -10.852 24.141 2.332 1 96.25 97 ASP A C 1
ATOM 732 O O . ASP A 1 97 ? -11.875 24 1.658 1 96.25 97 ASP A O 1
ATOM 736 N N . ARG A 1 98 ? -9.766 23.453 2.15 1 97.62 98 ARG A N 1
ATOM 737 C CA . ARG A 1 98 ? -9.711 22.422 1.119 1 97.62 98 ARG A CA 1
ATOM 738 C C . ARG A 1 98 ? -10.25 21.094 1.642 1 97.62 98 ARG A C 1
ATOM 740 O O . ARG A 1 98 ? -10.438 20.141 0.873 1 97.62 98 ARG A O 1
ATOM 747 N N . LEU A 1 99 ? -10.523 21.031 2.902 1 98.25 99 LEU A N 1
ATOM 748 C CA . LEU A 1 99 ? -11.125 19.844 3.5 1 98.25 99 LEU A CA 1
ATOM 749 C C . LEU A 1 99 ? -12.633 20.031 3.66 1 98.25 99 LEU A C 1
ATOM 751 O O . LEU A 1 99 ? -13.094 21.094 4.07 1 98.25 99 LEU A O 1
ATOM 755 N N . ALA A 1 100 ? -13.383 19.031 3.309 1 98.38 100 ALA A N 1
ATOM 756 C CA . ALA A 1 100 ? -14.82 19.031 3.545 1 98.38 100 ALA A CA 1
ATOM 757 C C . ALA A 1 100 ? -15.133 19 5.039 1 98.38 100 ALA A C 1
ATOM 759 O O . ALA A 1 100 ? -14.328 18.516 5.836 1 98.38 100 ALA A O 1
ATOM 760 N N . ASP A 1 101 ? -16.344 19.438 5.453 1 97.31 101 ASP A N 1
ATOM 761 C CA . ASP A 1 101 ? -16.766 19.406 6.852 1 97.31 101 ASP A CA 1
ATOM 762 C C . ASP A 1 101 ? -16.859 17.969 7.359 1 97.31 101 ASP A C 1
ATOM 764 O O . ASP A 1 101 ? -16.641 17.703 8.547 1 97.31 101 ASP A O 1
ATOM 768 N N . ASP A 1 102 ? -17.172 17.109 6.48 1 97.62 102 ASP A N 1
ATOM 769 C CA . ASP A 1 102 ? -17.297 15.695 6.84 1 97.62 102 ASP A CA 1
ATOM 770 C C . ASP A 1 102 ? -16.062 14.914 6.41 1 97.62 102 ASP A C 1
ATOM 772 O O . ASP A 1 102 ? -16.156 13.75 6.012 1 97.62 102 ASP A O 1
ATOM 776 N N . PHE A 1 103 ? -14.953 15.539 6.477 1 98.06 103 PHE A N 1
ATOM 777 C CA . PHE A 1 103 ? -13.664 14.977 6.113 1 98.06 103 PHE A CA 1
ATOM 778 C C . PHE A 1 103 ? -13.297 13.82 7.035 1 98.06 103 PHE A C 1
ATOM 780 O O . PHE A 1 103 ? -13.547 13.875 8.242 1 98.06 103 PHE A O 1
ATOM 787 N N . VAL A 1 104 ? -12.633 12.773 6.383 1 96.81 104 VAL A N 1
ATOM 788 C CA . VAL A 1 104 ? -12.023 11.68 7.137 1 96.81 104 VAL A CA 1
ATOM 789 C C . VAL A 1 104 ? -10.633 11.383 6.582 1 96.81 104 VAL A C 1
ATOM 791 O O . VAL A 1 104 ? -10.453 11.281 5.363 1 96.81 104 VAL A O 1
ATOM 794 N N . PHE A 1 105 ? -9.695 11.352 7.48 1 96.06 105 PHE A N 1
ATOM 795 C CA . PHE A 1 105 ? -8.398 10.75 7.203 1 96.06 105 PHE A CA 1
ATOM 796 C C . PHE A 1 105 ? -8.328 9.32 7.727 1 96.06 105 PHE A C 1
ATOM 798 O O . PHE A 1 105 ? -8.75 9.055 8.859 1 96.06 105 PHE A O 1
ATOM 805 N N . ARG A 1 106 ? -7.707 8.469 6.867 1 93.69 106 ARG A N 1
ATOM 806 C CA . ARG A 1 106 ? -7.461 7.105 7.336 1 93.69 106 ARG A CA 1
ATOM 807 C C . ARG A 1 106 ? -6.168 6.551 6.75 1 93.69 106 ARG A C 1
ATOM 809 O O . ARG A 1 106 ? -6.012 6.492 5.527 1 93.69 106 ARG A O 1
ATOM 816 N N . GLY A 1 107 ? -5.289 6.203 7.637 1 89.69 107 GLY A N 1
ATOM 817 C CA . GLY A 1 107 ? -4.109 5.426 7.285 1 89.69 107 GLY A CA 1
ATOM 818 C C . GLY A 1 107 ? -4.211 3.969 7.695 1 89.69 107 GLY A C 1
ATOM 819 O O . GLY A 1 107 ? -5.277 3.508 8.109 1 89.69 107 GLY A O 1
ATOM 820 N N . PRO A 1 108 ? -3.08 3.301 7.441 1 82.88 108 PRO A N 1
ATOM 821 C CA . PRO A 1 108 ? -3.102 1.888 7.832 1 82.88 108 PRO A CA 1
ATOM 822 C C . PRO A 1 108 ? -3.156 1.691 9.344 1 82.88 108 PRO A C 1
ATOM 824 O O . PRO A 1 108 ? -3.732 0.711 9.82 1 82.88 108 PRO A O 1
ATOM 827 N N . VAL A 1 109 ? -2.549 2.598 10.039 1 77.69 109 VAL A N 1
ATOM 828 C CA . VAL A 1 109 ? -2.459 2.461 11.492 1 77.69 109 VAL A CA 1
ATOM 829 C C . VAL A 1 109 ? -3.289 3.551 12.164 1 77.69 109 VAL A C 1
ATOM 831 O O . VAL A 1 109 ? -4.098 3.266 13.055 1 77.69 109 VAL A O 1
ATOM 834 N N . ILE A 1 110 ? -3.111 4.711 11.703 1 81.38 110 ILE A N 1
ATOM 835 C CA . ILE A 1 110 ? -3.748 5.871 12.312 1 81.38 110 ILE A CA 1
ATOM 836 C C . ILE A 1 110 ? -5.094 6.133 11.641 1 81.38 110 ILE A C 1
ATOM 838 O O . ILE A 1 110 ? -5.215 6.047 10.422 1 81.38 110 ILE A O 1
ATOM 842 N N . GLY A 1 111 ? -6.031 6.512 12.5 1 84.69 111 GLY A N 1
ATOM 843 C CA . GLY A 1 111 ? -7.352 6.875 12.016 1 84.69 111 GLY A CA 1
ATOM 844 C C . GLY A 1 111 ? -8.438 5.926 12.477 1 84.69 111 GLY A C 1
ATOM 845 O O . GLY A 1 111 ? -8.156 4.914 13.117 1 84.69 111 GLY A O 1
ATOM 846 N N . PRO A 1 112 ? -9.609 6.328 12.156 1 89.56 112 PRO A N 1
ATOM 847 C CA . PRO A 1 112 ? -10.031 7.512 11.398 1 89.56 112 PRO A CA 1
ATOM 848 C C . PRO A 1 112 ? -9.883 8.805 12.195 1 89.56 112 PRO A C 1
ATOM 850 O O . PRO A 1 112 ? -10.078 8.805 13.414 1 89.56 112 PRO A O 1
ATOM 853 N N . LEU A 1 113 ? -9.492 9.867 11.453 1 91.75 113 LEU A N 1
ATOM 854 C CA . LEU A 1 113 ? -9.477 11.211 12.023 1 91.75 113 LEU A CA 1
ATOM 855 C C . LEU A 1 113 ? -10.445 12.125 11.281 1 91.75 113 LEU A C 1
ATOM 857 O O . LEU A 1 113 ? -10.422 12.203 10.055 1 91.75 113 LEU A O 1
ATOM 861 N N . GLY A 1 114 ? -11.336 12.727 12.078 1 94.69 114 GLY A N 1
ATOM 862 C CA . GLY A 1 114 ? -12.133 13.797 11.5 1 94.69 114 GLY A CA 1
ATOM 863 C C . GLY A 1 114 ? -11.336 15.055 11.234 1 94.69 114 GLY A C 1
ATOM 864 O O . GLY A 1 114 ? -10.164 15.141 11.586 1 94.69 114 GLY A O 1
ATOM 865 N N . LYS A 1 115 ? -12.039 16 10.648 1 96.44 115 LYS A N 1
ATOM 866 C CA . LYS A 1 115 ? -11.414 17.234 10.164 1 96.44 115 LYS A CA 1
ATOM 867 C C . LYS A 1 115 ? -10.633 17.922 11.281 1 96.44 115 LYS A C 1
ATOM 869 O O . LYS A 1 115 ? -9.461 18.25 11.109 1 96.44 115 LYS A O 1
ATOM 874 N N . HIS A 1 116 ? -11.227 18.141 12.383 1 94.5 116 HIS A N 1
ATOM 875 C CA . HIS A 1 116 ? -10.617 18.875 13.484 1 94.5 116 HIS A CA 1
ATOM 876 C C . HIS A 1 116 ? -9.438 18.109 14.07 1 94.5 116 HIS A C 1
ATOM 878 O O . HIS A 1 116 ? -8.375 18.688 14.305 1 94.5 116 HIS A O 1
ATOM 884 N N . ASP A 1 117 ? -9.594 16.875 14.305 1 91.5 117 ASP A N 1
ATOM 885 C CA . ASP A 1 117 ? -8.547 16.062 14.898 1 91.5 117 ASP A CA 1
ATOM 886 C C . ASP A 1 117 ? -7.367 15.891 13.945 1 91.5 117 ASP A C 1
ATOM 888 O O . ASP A 1 117 ? -6.211 15.844 14.375 1 91.5 117 ASP A O 1
ATOM 892 N N . TYR A 1 118 ? -7.703 15.773 12.703 1 94.56 118 TYR A N 1
ATOM 893 C CA . TYR A 1 118 ? -6.66 15.727 11.688 1 94.56 118 TYR A CA 1
ATOM 894 C C . TYR A 1 118 ? -5.766 16.953 11.766 1 94.56 118 TYR A C 1
ATOM 896 O O . TYR A 1 118 ? -4.539 16.844 11.828 1 94.56 118 TYR A O 1
ATOM 904 N N . ALA A 1 119 ? -6.344 18.094 11.758 1 94.12 119 ALA A N 1
ATOM 905 C CA . ALA A 1 119 ? -5.602 19.344 11.836 1 94.12 119 ALA A CA 1
ATOM 906 C C . ALA A 1 119 ? -4.727 19.391 13.078 1 94.12 119 ALA A C 1
ATOM 908 O O . ALA A 1 119 ? -3.561 19.781 13.016 1 94.12 119 ALA A O 1
ATOM 909 N N . ARG A 1 120 ? -5.27 18.953 14.148 1 90 120 ARG A N 1
ATOM 910 C CA . ARG A 1 120 ? -4.555 18.969 15.422 1 90 120 ARG A CA 1
ATOM 911 C C . ARG A 1 120 ? -3.344 18.047 15.383 1 90 120 ARG A C 1
ATOM 913 O O . ARG A 1 120 ? -2.264 18.406 15.859 1 90 120 ARG A O 1
ATOM 920 N N . VAL A 1 121 ? -3.52 16.906 14.867 1 88.38 121 VAL A N 1
ATOM 921 C CA . VAL A 1 121 ? -2.447 15.914 14.812 1 88.38 121 VAL A CA 1
ATOM 922 C C . VAL A 1 121 ? -1.322 16.422 13.914 1 88.38 121 VAL A C 1
ATOM 924 O O . VAL A 1 121 ? -0.142 16.266 14.234 1 88.38 121 VAL A O 1
ATOM 927 N N . LEU A 1 122 ? -1.713 17 12.797 1 91.5 122 LEU A N 1
ATOM 928 C CA . LEU A 1 122 ? -0.704 17.5 11.875 1 91.5 122 LEU A CA 1
ATOM 929 C C . LEU A 1 122 ? 0.091 18.641 12.5 1 91.5 122 LEU A C 1
ATOM 931 O O . LEU A 1 122 ? 1.31 18.719 12.328 1 91.5 122 LEU A O 1
ATOM 935 N N . GLU A 1 123 ? -0.59 19.453 13.188 1 88.81 123 GLU A N 1
ATOM 936 C CA . GLU A 1 123 ? 0.086 20.531 13.883 1 88.81 123 GLU A CA 1
ATOM 937 C C . GLU A 1 123 ? 0.996 20.016 14.984 1 88.81 123 GLU A C 1
ATOM 939 O O . GLU A 1 123 ? 2.059 20.578 15.25 1 88.81 123 GLU A O 1
ATOM 944 N N . TYR A 1 124 ? 0.571 19.016 15.609 1 85.69 124 TYR A N 1
ATOM 945 C CA . TYR A 1 124 ? 1.359 18.391 16.672 1 85.69 124 TYR A CA 1
ATOM 946 C C . TYR A 1 124 ? 2.736 17.984 16.156 1 85.69 124 TYR A C 1
ATOM 948 O O . TYR A 1 124 ? 3.754 18.297 16.766 1 85.69 124 TYR A O 1
ATOM 956 N N . PHE A 1 125 ? 2.824 17.391 15.023 1 85.81 125 PHE A N 1
ATOM 957 C CA . PHE A 1 125 ? 4.098 16.906 14.5 1 85.81 125 PHE A CA 1
ATOM 958 C C . PHE A 1 125 ? 4.82 18.016 13.734 1 85.81 125 PHE A C 1
ATOM 960 O O . PHE A 1 125 ? 6.051 18.094 13.773 1 85.81 125 PHE A O 1
ATOM 967 N N . ALA A 1 126 ? 4.102 18.766 13.008 1 90.12 126 ALA A N 1
ATOM 968 C CA . ALA A 1 126 ? 4.625 19.891 12.242 1 90.12 126 ALA A CA 1
ATOM 969 C C . ALA A 1 126 ? 5.793 19.469 11.359 1 90.12 126 ALA A C 1
ATOM 971 O O . ALA A 1 126 ? 6.863 20.078 11.391 1 90.12 126 ALA A O 1
ATOM 972 N N . VAL A 1 127 ? 5.551 18.516 10.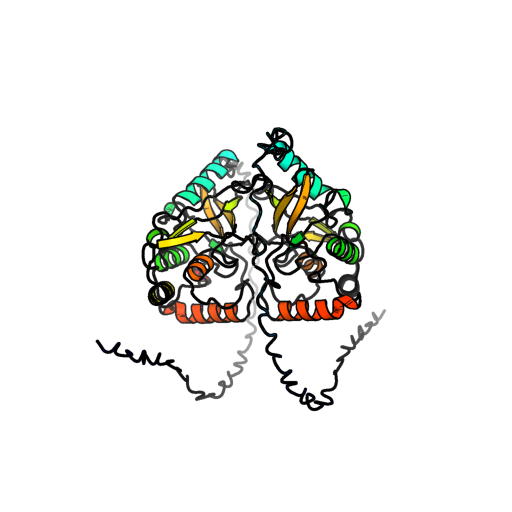523 1 92.25 127 VAL A N 1
ATOM 973 C CA . VAL A 1 127 ? 6.598 17.906 9.711 1 92.25 127 VAL A CA 1
ATOM 974 C C . VAL A 1 127 ? 7.148 18.938 8.719 1 92.25 127 VAL A C 1
ATOM 976 O O . VAL A 1 127 ? 8.367 19.062 8.57 1 92.25 127 VAL A O 1
ATOM 979 N N . TYR A 1 128 ? 6.297 19.672 8.055 1 94.38 128 TYR A N 1
ATOM 980 C CA . TYR A 1 128 ? 6.742 20.625 7.039 1 94.38 128 TYR A CA 1
ATOM 981 C C . TYR A 1 128 ? 7.602 21.719 7.652 1 94.38 128 TYR A C 1
ATOM 983 O O . TYR A 1 128 ? 8.367 22.391 6.949 1 94.38 128 TYR A O 1
ATOM 991 N N . ARG A 1 129 ? 7.531 21.938 8.961 1 93.25 129 ARG A N 1
ATOM 992 C CA . ARG A 1 129 ? 8.391 22.922 9.633 1 93.25 129 ARG A CA 1
ATOM 993 C C . ARG A 1 129 ? 9.75 22.312 9.969 1 93.25 129 ARG A C 1
ATOM 995 O O . ARG A 1 129 ? 10.773 22.984 9.883 1 93.25 129 ARG A O 1
ATOM 1002 N N . ALA A 1 130 ? 9.688 21.031 10.375 1 93.5 130 ALA A N 1
ATOM 1003 C CA . ALA A 1 130 ? 10.922 20.344 10.719 1 93.5 130 ALA A CA 1
ATOM 1004 C C . ALA A 1 130 ? 11.773 20.078 9.477 1 93.5 130 ALA A C 1
ATOM 1006 O O . ALA A 1 130 ? 13 20.031 9.555 1 93.5 130 ALA A O 1
ATOM 1007 N N . LEU A 1 131 ? 11.117 19.812 8.367 1 95.62 131 LEU A N 1
ATOM 1008 C CA . LEU A 1 131 ? 11.727 19.609 7.055 1 95.62 131 LEU A CA 1
ATOM 1009 C C . LEU A 1 131 ? 11.242 20.656 6.059 1 95.62 131 LEU A C 1
ATOM 1011 O O . LEU A 1 131 ? 10.406 20.375 5.207 1 95.62 131 LEU A O 1
ATOM 1015 N N . PRO A 1 132 ? 11.828 21.828 6.043 1 95.94 132 PRO A N 1
ATOM 1016 C CA . PRO A 1 132 ? 11.281 22.938 5.25 1 95.94 132 PRO A CA 1
ATOM 1017 C C . PRO A 1 132 ? 11.359 22.672 3.748 1 95.94 132 PRO A C 1
ATOM 1019 O O . PRO A 1 132 ? 10.664 23.328 2.969 1 95.94 132 PRO A O 1
ATOM 1022 N N . ASP A 1 133 ? 12.25 21.797 3.271 1 96.94 133 ASP A N 1
ATOM 1023 C CA . ASP A 1 133 ? 12.367 21.469 1.854 1 96.94 133 ASP A CA 1
ATOM 1024 C C . ASP A 1 133 ? 11.625 20.172 1.525 1 96.94 133 ASP A C 1
ATOM 1026 O O . ASP A 1 133 ? 11.875 19.562 0.487 1 96.94 133 ASP A O 1
ATOM 1030 N N . VAL A 1 134 ? 10.75 19.75 2.451 1 96.88 134 VAL A N 1
ATOM 1031 C CA . VAL A 1 134 ? 10.031 18.484 2.244 1 96.88 134 VAL A CA 1
ATOM 1032 C C . VAL A 1 134 ? 9.188 18.578 0.975 1 96.88 134 VAL A C 1
ATOM 1034 O O . VAL A 1 134 ? 8.555 19.609 0.718 1 96.88 134 VAL A O 1
ATOM 1037 N N . ALA A 1 135 ? 9.281 17.547 0.138 1 96.94 135 ALA A N 1
ATOM 1038 C CA . ALA A 1 135 ? 8.516 17.438 -1.104 1 96.94 135 ALA A CA 1
ATOM 1039 C C . ALA A 1 135 ? 7.902 16.047 -1.25 1 96.94 135 ALA A C 1
ATOM 1041 O O . ALA A 1 135 ? 8.578 15.039 -1.057 1 96.94 135 ALA A O 1
ATOM 1042 N N . PRO A 1 136 ? 6.613 16.094 -1.556 1 97.19 136 PRO A N 1
ATOM 1043 C CA . PRO A 1 136 ? 5.988 14.773 -1.714 1 97.19 136 PRO A CA 1
ATOM 1044 C C . PRO A 1 136 ? 6.484 14.023 -2.949 1 97.19 136 PRO A C 1
ATOM 1046 O O . PRO A 1 136 ? 6.469 12.797 -2.977 1 97.19 136 PRO A O 1
ATOM 1049 N N . ASN A 1 137 ? 6.895 14.719 -4.016 1 97.38 137 ASN A N 1
ATOM 1050 C CA . ASN A 1 137 ? 7.289 14.133 -5.289 1 97.38 137 ASN A CA 1
ATOM 1051 C C . ASN A 1 137 ? 6.227 13.164 -5.812 1 97.38 137 ASN A C 1
ATOM 1053 O O . ASN A 1 137 ? 6.539 12.023 -6.16 1 97.38 137 ASN A O 1
ATOM 1057 N N . ALA A 1 138 ? 5.016 13.664 -5.828 1 98 138 ALA A N 1
ATOM 1058 C CA . ALA A 1 138 ? 3.887 12.812 -6.191 1 98 138 ALA A CA 1
ATOM 1059 C C . ALA A 1 138 ? 3.861 12.555 -7.695 1 98 138 ALA A C 1
ATOM 1061 O O . ALA A 1 138 ? 4.273 13.398 -8.484 1 98 138 ALA A O 1
ATOM 1062 N N . PHE A 1 139 ? 3.344 11.359 -8.102 1 97.12 139 PHE A N 1
ATOM 1063 C CA . PHE A 1 139 ? 3.283 10.969 -9.508 1 97.12 139 PHE A CA 1
ATOM 1064 C C . PHE A 1 139 ? 2.217 9.906 -9.727 1 97.12 139 PHE A C 1
ATOM 1066 O O . PHE A 1 139 ? 1.643 9.391 -8.766 1 97.12 139 PHE A O 1
ATOM 1073 N N . GLY A 1 140 ? 1.875 9.711 -10.938 1 97.56 140 GLY A N 1
ATOM 1074 C CA . GLY A 1 140 ? 0.963 8.633 -11.289 1 97.56 140 GLY A CA 1
ATOM 1075 C C . GLY A 1 140 ? -0.473 8.914 -10.891 1 97.56 140 GLY A C 1
ATOM 1076 O O . GLY A 1 140 ? -1.188 8.008 -10.445 1 97.56 140 GLY A O 1
ATOM 1077 N N . PHE A 1 141 ? -0.916 10.125 -11.023 1 98 141 PHE A N 1
ATOM 1078 C CA . PHE A 1 141 ? -2.291 10.477 -10.688 1 98 141 PHE A CA 1
ATOM 1079 C C . PHE A 1 141 ? -3.27 9.797 -11.641 1 98 141 PHE A C 1
ATOM 1081 O O . PHE A 1 141 ? -3.059 9.797 -12.859 1 98 141 PHE A O 1
ATOM 1088 N N . SER A 1 142 ? -4.293 9.188 -11.062 1 97.5 142 SER A N 1
ATOM 1089 C CA . SER A 1 142 ? -5.301 8.484 -11.859 1 97.5 142 SER A CA 1
ATOM 1090 C C . SER A 1 142 ? -6.66 8.508 -11.172 1 97.5 142 SER A C 1
ATOM 1092 O O . SER A 1 142 ? -6.754 8.312 -9.961 1 97.5 142 SER A O 1
ATOM 1094 N N . VAL A 1 143 ? -7.66 8.703 -11.984 1 97.25 143 VAL A N 1
ATOM 1095 C CA . VAL A 1 143 ? -9.023 8.672 -11.461 1 97.25 143 VAL A CA 1
ATOM 1096 C C . VAL A 1 143 ? -9.461 7.227 -11.258 1 97.25 143 VAL A C 1
ATOM 1098 O O . VAL A 1 143 ? -9.211 6.367 -12.109 1 97.25 143 VAL A O 1
ATOM 1101 N N . ASP A 1 144 ? -10.055 7.027 -10.117 1 96.81 144 ASP A N 1
ATOM 1102 C CA . ASP A 1 144 ? -10.602 5.707 -9.828 1 96.81 144 ASP A CA 1
ATOM 1103 C C . ASP A 1 144 ? -11.688 5.332 -10.836 1 96.81 144 ASP A C 1
ATOM 1105 O O . ASP A 1 144 ? -12.625 6.098 -11.062 1 96.81 144 ASP A O 1
ATOM 1109 N N . PRO A 1 145 ? -11.547 4.16 -11.414 1 94.88 145 PRO A N 1
ATOM 1110 C CA . PRO A 1 145 ? -12.523 3.789 -12.438 1 94.88 145 PRO A CA 1
ATOM 1111 C C . PRO A 1 145 ? -13.93 3.596 -11.875 1 94.88 145 PRO A C 1
ATOM 1113 O O . PRO A 1 145 ? -14.914 3.723 -12.609 1 94.88 145 PRO A O 1
ATOM 1116 N N . GLU A 1 146 ? -14.055 3.326 -10.641 1 93.44 146 GLU A N 1
ATOM 1117 C CA . GLU A 1 146 ? -15.367 3.025 -10.078 1 93.44 146 GLU A CA 1
ATOM 1118 C C . GLU A 1 146 ? -15.891 4.191 -9.242 1 93.44 146 GLU A C 1
ATOM 1120 O O . GLU A 1 146 ? -17.047 4.195 -8.828 1 93.44 146 GLU A O 1
ATOM 1125 N N . ASP A 1 147 ? -15.086 5.086 -8.891 1 93.5 147 ASP A N 1
ATOM 1126 C CA . ASP A 1 147 ? -15.453 6.293 -8.156 1 93.5 147 ASP A CA 1
ATOM 1127 C C . ASP A 1 147 ? -14.875 7.535 -8.828 1 93.5 147 ASP A C 1
ATOM 1129 O O . ASP A 1 147 ? -13.758 7.953 -8.516 1 93.5 147 ASP A O 1
ATOM 1133 N N . PRO A 1 148 ? -15.664 8.141 -9.617 1 93 148 PRO A N 1
ATOM 1134 C CA . PRO A 1 148 ? -15.141 9.25 -10.43 1 93 148 PRO A CA 1
ATOM 1135 C C . PRO A 1 148 ? -14.773 10.469 -9.586 1 93 148 PRO A C 1
ATOM 1137 O O . PRO A 1 148 ? -14.359 11.492 -10.133 1 93 148 PRO A O 1
ATOM 1140 N N . ARG A 1 149 ? -14.852 10.383 -8.32 1 95.44 149 ARG A N 1
ATOM 1141 C CA . ARG A 1 149 ? -14.453 11.492 -7.461 1 95.44 149 ARG A CA 1
ATOM 1142 C C . ARG A 1 149 ? -13.164 11.172 -6.715 1 95.44 149 ARG A C 1
ATOM 1144 O O . ARG A 1 149 ? -12.641 12.008 -5.973 1 95.44 149 ARG A O 1
ATOM 1151 N N . ARG A 1 150 ? -12.727 9.984 -6.902 1 96.94 150 ARG A N 1
ATOM 1152 C CA . ARG A 1 150 ? -11.531 9.547 -6.188 1 96.94 150 ARG A CA 1
ATOM 1153 C C . ARG A 1 150 ? -10.32 9.523 -7.113 1 96.94 150 ARG A C 1
ATOM 1155 O O . ARG A 1 150 ? -10.398 9.008 -8.234 1 96.94 150 ARG A O 1
ATOM 1162 N N . VAL A 1 151 ? -9.242 10.141 -6.645 1 98.31 151 VAL A N 1
ATOM 1163 C CA . VAL A 1 151 ? -7.977 10.156 -7.367 1 98.31 151 VAL A CA 1
ATOM 1164 C C . VAL A 1 151 ? -6.918 9.406 -6.566 1 98.31 151 VAL A C 1
ATOM 1166 O O . VAL A 1 151 ? -6.746 9.648 -5.371 1 98.31 151 VAL A O 1
ATOM 1169 N N . TRP A 1 152 ? -6.309 8.484 -7.27 1 98.62 152 TRP A N 1
ATOM 1170 C CA . TRP A 1 152 ? -5.172 7.766 -6.703 1 98.62 152 TRP A CA 1
ATOM 1171 C C . TRP A 1 152 ? -3.854 8.352 -7.199 1 98.62 152 TRP A C 1
ATOM 1173 O O . TRP A 1 152 ? -3.773 8.852 -8.32 1 98.62 152 TRP A O 1
ATOM 1183 N N . PHE A 1 153 ? -2.818 8.25 -6.371 1 98.56 153 PHE A N 1
ATOM 1184 C CA . PHE A 1 153 ? -1.481 8.641 -6.793 1 98.56 153 PHE A CA 1
ATOM 1185 C C . PHE A 1 153 ? -0.424 8.047 -5.871 1 98.56 153 PHE A C 1
ATOM 1187 O O . PHE A 1 153 ? -0.745 7.543 -4.793 1 98.56 153 PHE A O 1
ATOM 1194 N N . LEU A 1 154 ? 0.784 8.047 -6.379 1 98.44 154 LEU A N 1
ATOM 1195 C CA . LEU A 1 154 ? 1.952 7.602 -5.629 1 98.44 154 LEU A CA 1
ATOM 1196 C C . LEU A 1 154 ? 2.812 8.789 -5.203 1 98.44 154 LEU A C 1
ATOM 1198 O O . LEU A 1 154 ? 2.707 9.875 -5.777 1 98.44 154 LEU A O 1
ATOM 1202 N N . LEU A 1 155 ? 3.576 8.57 -4.172 1 97.31 155 LEU A N 1
ATOM 1203 C CA . LEU A 1 155 ? 4.551 9.602 -3.816 1 97.31 155 LEU A CA 1
ATOM 1204 C C . LEU A 1 155 ? 5.766 8.984 -3.135 1 97.31 155 LEU A C 1
ATOM 1206 O O . LEU A 1 155 ? 5.688 7.879 -2.592 1 97.31 155 LEU A O 1
ATOM 1210 N N . ARG A 1 156 ? 6.809 9.625 -3.287 1 97.12 156 ARG A N 1
ATOM 1211 C CA . ARG A 1 156 ? 8.086 9.344 -2.639 1 97.12 156 ARG A CA 1
ATOM 1212 C C . ARG A 1 156 ? 8.711 10.609 -2.074 1 97.12 156 ARG A C 1
ATOM 1214 O O . ARG A 1 156 ? 9.492 11.281 -2.752 1 97.12 156 ARG A O 1
ATOM 1221 N N . ALA A 1 157 ? 8.414 10.805 -0.826 1 97.25 157 ALA A N 1
ATOM 1222 C CA . ALA A 1 157 ? 8.742 12.102 -0.228 1 97.25 157 ALA A CA 1
ATOM 1223 C C . ALA A 1 157 ? 10.234 12.203 0.073 1 97.25 157 ALA A C 1
ATOM 1225 O O . ALA A 1 157 ? 10.883 11.203 0.386 1 97.25 157 ALA A O 1
ATOM 1226 N N . THR A 1 158 ? 10.727 13.406 -0.079 1 97.5 158 THR A N 1
ATOM 1227 C CA . THR A 1 158 ? 12.094 13.734 0.305 1 97.5 158 THR A CA 1
ATOM 1228 C C . THR A 1 158 ? 12.133 15 1.157 1 97.5 158 THR A C 1
ATOM 1230 O O . THR A 1 158 ? 11.188 15.789 1.143 1 97.5 158 THR A O 1
ATOM 1233 N N . GLY A 1 159 ? 13.109 15.117 1.972 1 97.25 159 GLY A N 1
ATOM 1234 C CA . GLY A 1 159 ? 13.344 16.297 2.783 1 97.25 159 GLY A CA 1
ATOM 1235 C C . GLY A 1 159 ? 14.641 16.234 3.568 1 97.25 159 GLY A C 1
ATOM 1236 O O . GLY A 1 159 ? 15.383 15.258 3.477 1 97.25 159 GLY A O 1
ATOM 1237 N N . THR A 1 160 ? 14.898 17.359 4.191 1 97.12 160 THR A N 1
ATOM 1238 C CA . THR A 1 160 ? 16.078 17.469 5.051 1 97.12 160 THR A CA 1
ATOM 1239 C C . THR A 1 160 ? 15.68 17.891 6.461 1 97.12 160 THR A C 1
ATOM 1241 O O . THR A 1 160 ? 14.93 18.844 6.641 1 97.12 160 THR A O 1
ATOM 1244 N N . TYR A 1 161 ? 16.188 17.109 7.391 1 94.31 161 TYR A N 1
ATOM 1245 C CA . TYR A 1 161 ? 15.891 17.422 8.781 1 94.31 161 TYR A CA 1
ATOM 1246 C C . TYR A 1 161 ? 16.656 18.656 9.25 1 94.31 161 TYR A C 1
ATOM 1248 O O . TYR A 1 161 ? 17.859 18.578 9.539 1 94.31 161 TYR A O 1
ATOM 1256 N N . GLN A 1 162 ? 15.859 19.734 9.438 1 94.94 162 GLN A N 1
ATOM 1257 C CA . GLN A 1 162 ? 16.531 21 9.734 1 94.94 162 GLN A CA 1
ATOM 1258 C C . GLN A 1 162 ? 16.078 21.547 11.078 1 94.94 162 GLN A C 1
ATOM 1260 O O . GLN A 1 162 ? 16.797 22.359 11.695 1 94.94 162 GLN A O 1
ATOM 1265 N N . GLN A 1 163 ? 14.922 21.172 11.469 1 93.88 163 GLN A N 1
ATOM 1266 C CA . GLN A 1 163 ? 14.367 21.609 12.742 1 93.88 163 GLN A CA 1
ATOM 1267 C C . GLN A 1 163 ? 13.719 20.453 13.484 1 93.88 163 GLN A C 1
ATOM 1269 O O . GLN A 1 163 ? 13.422 19.406 12.891 1 93.88 163 GLN A O 1
ATOM 1274 N N . SER A 1 164 ? 13.531 20.672 14.773 1 90 164 SER A N 1
ATOM 1275 C CA . SER A 1 164 ? 12.922 19.609 15.57 1 90 164 SER A CA 1
ATOM 1276 C C . SER A 1 164 ? 11.453 19.406 15.203 1 90 164 SER A C 1
ATOM 1278 O O . SER A 1 164 ? 10.734 20.375 14.961 1 90 164 SER A O 1
ATOM 1280 N N . LEU A 1 165 ? 11.109 18.109 15.219 1 87.88 165 LEU A N 1
ATOM 1281 C CA . LEU A 1 165 ? 9.688 17.797 15.125 1 87.88 165 LEU A CA 1
ATOM 1282 C C . LEU A 1 165 ? 8.938 18.266 16.359 1 87.88 165 LEU A C 1
ATOM 1284 O O . LEU A 1 165 ? 9.539 18.453 17.422 1 87.88 165 LEU A O 1
ATOM 1288 N N . GLY A 1 166 ? 7.668 18.391 16.047 1 84.38 166 GLY A N 1
ATOM 1289 C CA . GLY A 1 166 ? 6.848 18.766 17.188 1 84.38 166 GLY A CA 1
ATOM 1290 C C . GLY A 1 166 ? 6.387 17.578 18.016 1 84.38 166 GLY A C 1
ATOM 1291 O O . GLY A 1 166 ? 6.734 16.438 17.719 1 84.38 166 GLY A O 1
ATOM 1292 N N . GLY A 1 167 ? 5.789 17.984 19.109 1 79.69 167 GLY A N 1
ATOM 1293 C CA . GLY A 1 167 ? 5.148 17 19.969 1 79.69 167 GLY A CA 1
ATOM 1294 C C . GLY A 1 167 ? 6.137 16.172 20.75 1 79.69 167 GLY A C 1
ATOM 1295 O O . GLY A 1 167 ? 7.348 16.281 20.547 1 79.69 167 GLY A O 1
ATOM 1296 N N . ALA A 1 168 ? 5.551 15.305 21.562 1 70.69 168 ALA A N 1
ATOM 1297 C CA . ALA A 1 168 ? 6.371 14.531 22.484 1 70.69 168 ALA A CA 1
ATOM 1298 C C . ALA A 1 168 ? 7.312 13.586 21.734 1 70.69 168 ALA A C 1
ATOM 1300 O O . ALA A 1 168 ? 8.492 13.469 22.078 1 70.69 168 ALA A O 1
ATOM 1301 N N . LEU A 1 169 ? 6.742 12.961 20.734 1 72.75 169 LEU A N 1
ATOM 1302 C CA . LEU A 1 169 ? 7.57 12.023 19.984 1 72.75 169 LEU A CA 1
ATOM 1303 C C . LEU A 1 169 ? 8.641 12.766 19.172 1 72.75 169 LEU A C 1
ATOM 1305 O O . LEU A 1 169 ? 9.773 12.289 19.062 1 72.75 169 LEU A O 1
ATOM 1309 N N . GLY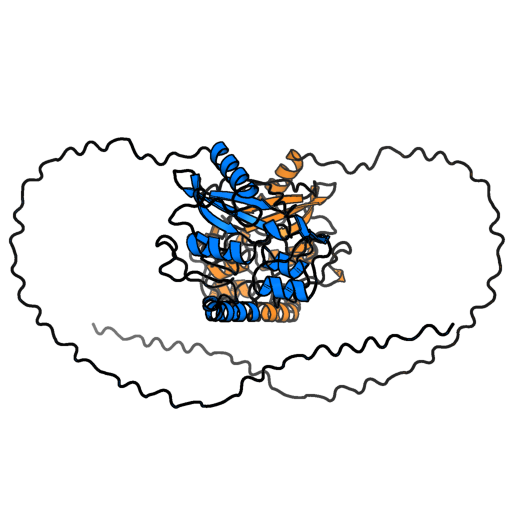 A 1 170 ? 8.227 13.859 18.703 1 74.75 170 GLY A N 1
ATOM 1310 C CA . GLY A 1 170 ? 9.203 14.695 18.031 1 74.75 170 GLY A CA 1
ATOM 1311 C C . GLY A 1 170 ? 10.297 15.195 18.953 1 74.75 170 GLY A C 1
ATOM 1312 O O . GLY A 1 170 ? 11.477 15.164 18.609 1 74.75 170 GLY A O 1
ATOM 1313 N N . ASN A 1 171 ? 9.836 15.547 20.062 1 76.38 171 ASN A N 1
ATOM 1314 C CA . ASN A 1 171 ? 10.797 15.992 21.078 1 76.38 171 ASN A CA 1
ATOM 1315 C C . ASN A 1 171 ? 11.734 14.859 21.484 1 76.38 171 ASN A C 1
ATOM 1317 O O . ASN A 1 171 ? 12.938 15.062 21.641 1 76.38 171 ASN A O 1
ATOM 1321 N N . LEU A 1 172 ? 11.117 13.766 21.625 1 74.31 172 LEU A N 1
ATOM 1322 C CA . LEU A 1 172 ? 11.93 12.602 21.953 1 74.31 172 LEU A CA 1
ATOM 1323 C C . LEU A 1 172 ? 12.945 12.32 20.844 1 74.31 172 LEU A C 1
ATOM 1325 O O . LEU A 1 172 ? 14.117 12.055 21.125 1 74.31 172 LEU A O 1
ATOM 1329 N N . ALA A 1 173 ? 12.492 12.406 19.703 1 75.44 173 ALA A N 1
ATOM 1330 C CA . ALA A 1 173 ? 13.383 12.195 18.562 1 75.44 173 ALA A CA 1
ATOM 1331 C C . ALA A 1 173 ? 14.531 13.203 18.562 1 75.44 173 ALA A C 1
ATOM 1333 O O . ALA A 1 173 ? 15.68 12.844 18.312 1 75.44 173 ALA A O 1
ATOM 1334 N N . ALA A 1 174 ? 14.219 14.367 18.891 1 80.12 174 ALA A N 1
ATOM 1335 C CA . ALA A 1 174 ? 15.211 15.445 18.906 1 80.12 174 ALA A CA 1
ATOM 1336 C C . ALA A 1 174 ? 16.25 15.219 20 1 80.12 174 ALA A C 1
ATOM 1338 O O . ALA A 1 174 ? 17.391 15.672 19.875 1 80.12 174 ALA A O 1
ATOM 1339 N N . THR A 1 175 ? 15.781 14.57 20.984 1 79.31 175 THR A N 1
ATOM 1340 C CA . THR A 1 175 ? 16.719 14.305 22.062 1 79.31 175 THR A CA 1
ATOM 1341 C C . THR A 1 175 ? 17.688 13.195 21.656 1 79.31 175 THR A C 1
ATOM 1343 O O . THR A 1 175 ? 18.844 13.172 22.125 1 79.31 175 THR A O 1
ATOM 1346 N N . VAL A 1 176 ? 17.156 12.391 20.875 1 74.75 176 VAL A N 1
ATOM 1347 C CA . VAL A 1 176 ? 18 11.289 20.406 1 74.75 176 VAL A CA 1
ATOM 1348 C C . VAL A 1 176 ? 18.969 11.789 19.344 1 74.75 176 VAL A C 1
ATOM 1350 O O . VAL A 1 176 ? 20.156 11.484 19.391 1 74.75 176 VAL A O 1
ATOM 1353 N N . THR A 1 177 ? 18.391 12.477 18.422 1 78.06 177 THR A N 1
ATOM 1354 C CA . THR A 1 177 ? 19.219 13.055 17.375 1 78.06 177 THR A CA 1
ATOM 1355 C C . THR A 1 177 ? 18.734 14.453 17.016 1 78.06 177 THR A C 1
ATOM 1357 O O . THR A 1 177 ? 17.703 14.609 16.359 1 78.06 177 THR A O 1
ATOM 1360 N N . PRO A 1 178 ? 19.516 15.391 17.484 1 85.5 178 PRO A N 1
ATOM 1361 C CA . PRO A 1 178 ? 19.141 16.75 17.078 1 85.5 178 PRO A CA 1
ATOM 1362 C C . PRO A 1 178 ? 19.172 16.938 15.562 1 85.5 178 PRO A C 1
ATOM 1364 O O . PRO A 1 178 ? 19.797 16.156 14.844 1 85.5 178 PRO A O 1
ATOM 1367 N N . PRO A 1 179 ? 18.422 17.938 15.109 1 89.94 179 PRO A N 1
ATOM 1368 C CA . PRO A 1 179 ? 18.5 18.172 13.664 1 89.94 179 PRO A CA 1
ATOM 1369 C C . PRO A 1 179 ? 19.922 18.266 13.148 1 89.94 179 PRO A C 1
ATOM 1371 O O . PRO A 1 179 ? 20.719 19.062 13.648 1 89.94 179 PRO A O 1
ATOM 1374 N N . ASP A 1 180 ? 20.219 17.406 12.234 1 90.88 180 ASP A N 1
ATOM 1375 C CA . ASP A 1 180 ? 21.594 17.266 11.766 1 90.88 180 ASP A CA 1
ATOM 1376 C C . ASP A 1 180 ? 21.656 17.281 10.242 1 90.88 180 ASP A C 1
ATOM 1378 O O . ASP A 1 180 ? 22.594 16.766 9.656 1 90.88 180 ASP A O 1
ATOM 1382 N N . GLN A 1 181 ? 20.656 17.781 9.617 1 94 181 GLN A N 1
ATOM 1383 C CA . GLN A 1 181 ? 20.578 17.953 8.172 1 94 181 GLN A CA 1
ATOM 1384 C C . GLN A 1 181 ? 20.531 16.609 7.453 1 94 181 GLN A C 1
ATOM 1386 O O . GLN A 1 181 ? 20.797 16.531 6.25 1 94 181 GLN A O 1
ATOM 1391 N N . ARG A 1 182 ? 20.203 15.602 8.164 1 93.12 182 ARG A N 1
ATOM 1392 C CA . ARG A 1 182 ? 20.094 14.305 7.504 1 93.12 182 ARG A CA 1
ATOM 1393 C C . ARG A 1 182 ? 18.969 14.297 6.484 1 93.12 182 ARG A C 1
ATOM 1395 O O . ARG A 1 182 ? 17.969 15.008 6.645 1 93.12 182 ARG A O 1
ATOM 1402 N N . GLN A 1 183 ? 19.172 13.375 5.578 1 95 183 GLN A N 1
ATOM 1403 C CA . GLN A 1 183 ? 18.203 13.273 4.496 1 95 183 GLN A CA 1
ATOM 1404 C C . GLN A 1 183 ? 17.078 12.305 4.852 1 95 183 GLN A C 1
ATOM 1406 O O . GLN A 1 183 ? 17.328 11.25 5.445 1 95 183 GLN A O 1
ATOM 1411 N N . TYR A 1 184 ? 15.945 12.805 4.609 1 95.81 184 TYR A N 1
ATOM 1412 C CA . TYR A 1 184 ? 14.75 11.977 4.625 1 95.81 184 TYR A CA 1
ATOM 1413 C C . TYR A 1 184 ? 14.367 11.539 3.217 1 95.81 184 TYR A C 1
ATOM 1415 O O . TYR A 1 184 ? 14.195 12.375 2.326 1 95.81 184 TYR A O 1
ATOM 1423 N N . ARG A 1 185 ? 14.359 10.227 2.975 1 96.94 185 ARG A N 1
ATOM 1424 C CA . ARG A 1 185 ? 13.859 9.625 1.744 1 96.94 185 ARG A CA 1
ATOM 1425 C C . ARG A 1 185 ? 12.805 8.562 2.043 1 96.94 185 ARG A C 1
ATOM 1427 O O . ARG A 1 185 ? 13.125 7.484 2.541 1 96.94 185 ARG A O 1
ATOM 1434 N N . GLY A 1 186 ? 11.656 8.93 1.652 1 95.88 186 GLY A N 1
ATOM 1435 C CA . GLY A 1 186 ? 10.539 8.039 1.932 1 95.88 186 GLY A CA 1
ATOM 1436 C C . GLY A 1 186 ? 10.461 6.859 0.98 1 95.88 186 GLY A C 1
ATOM 1437 O O . GLY A 1 186 ? 10.938 6.941 -0.154 1 95.88 186 GLY A O 1
ATOM 1438 N N . SER A 1 187 ? 9.883 5.77 1.529 1 94 187 SER A N 1
ATOM 1439 C CA . SER A 1 187 ? 9.414 4.715 0.633 1 94 187 SER A CA 1
ATOM 1440 C C . SER A 1 187 ? 8.258 5.195 -0.237 1 94 187 SER A C 1
ATOM 1442 O O . SER A 1 187 ? 7.559 6.145 0.125 1 94 187 SER A O 1
ATOM 1444 N N . THR A 1 188 ? 8.117 4.543 -1.409 1 97.06 188 THR A N 1
ATOM 1445 C CA . THR A 1 188 ? 6.953 4.883 -2.223 1 97.06 188 THR A CA 1
ATOM 1446 C C . THR A 1 188 ? 5.66 4.547 -1.486 1 97.06 188 THR A C 1
ATOM 1448 O O . THR A 1 188 ? 5.508 3.439 -0.963 1 97.06 188 THR A O 1
ATOM 1451 N N . GLU A 1 189 ? 4.832 5.516 -1.402 1 97.25 189 GLU A N 1
ATOM 1452 C CA . GLU A 1 189 ? 3.512 5.352 -0.797 1 97.25 189 GLU A CA 1
ATOM 1453 C C . GLU A 1 189 ? 2.404 5.527 -1.831 1 97.25 189 GLU A C 1
ATOM 1455 O O . GLU A 1 189 ? 2.604 6.176 -2.859 1 97.25 189 GLU A O 1
ATOM 1460 N N . VAL A 1 190 ? 1.292 4.922 -1.555 1 98.25 190 VAL A N 1
ATOM 1461 C CA . VAL A 1 190 ? 0.083 5.18 -2.33 1 98.25 190 VAL A CA 1
ATOM 1462 C C . VAL A 1 190 ? -0.916 5.969 -1.485 1 98.25 190 VAL A C 1
ATOM 1464 O O . VAL A 1 190 ? -1.099 5.68 -0.301 1 98.25 190 VAL A O 1
ATOM 1467 N N . TRP A 1 191 ? -1.474 7 -2.1 1 98.19 191 TRP A N 1
ATOM 1468 C CA . TRP A 1 191 ? -2.475 7.875 -1.503 1 98.19 191 TRP A CA 1
ATOM 1469 C C . TRP A 1 191 ? -3.717 7.965 -2.385 1 98.19 191 TRP A C 1
ATOM 1471 O O . TRP A 1 191 ? -3.658 7.668 -3.58 1 98.19 191 TRP A O 1
ATOM 1481 N N . SER A 1 192 ? -4.793 8.297 -1.762 1 98.31 192 SER A N 1
ATOM 1482 C CA . SER A 1 192 ? -5.969 8.672 -2.541 1 98.31 192 SER A CA 1
ATOM 1483 C C . SER A 1 192 ? -6.746 9.797 -1.865 1 98.31 192 SER A C 1
ATOM 1485 O O . SER A 1 192 ? -6.727 9.922 -0.639 1 98.31 192 SER A O 1
ATOM 1487 N N . VAL A 1 193 ? -7.344 10.648 -2.688 1 98.31 193 VAL A N 1
ATOM 1488 C CA . VAL A 1 193 ? -8.258 11.688 -2.238 1 98.31 193 VAL A CA 1
ATOM 1489 C C . VAL A 1 193 ? -9.617 11.516 -2.924 1 98.31 193 VAL A C 1
ATOM 1491 O O . VAL A 1 193 ? -9.68 11.18 -4.109 1 98.31 193 VAL A O 1
ATOM 1494 N N . THR A 1 194 ? -10.641 11.633 -2.186 1 97.69 194 THR A N 1
ATOM 1495 C CA . THR A 1 194 ? -12 11.711 -2.721 1 97.69 194 THR A CA 1
ATOM 1496 C C . THR A 1 194 ? -12.578 13.109 -2.529 1 97.69 194 THR A C 1
ATOM 1498 O O . THR A 1 194 ? -12.562 13.648 -1.419 1 97.69 194 THR A O 1
ATOM 1501 N N . PHE A 1 195 ? -13.078 13.664 -3.605 1 97.69 195 PHE A N 1
ATOM 1502 C CA . PHE A 1 195 ? -13.57 15.039 -3.574 1 97.69 195 PHE A CA 1
ATOM 1503 C C . PHE A 1 195 ? -15.094 15.062 -3.449 1 97.69 195 PHE A C 1
ATOM 1505 O O . PHE A 1 195 ? -15.773 14.141 -3.916 1 97.69 195 PHE A O 1
ATOM 1512 N N . ASN A 1 196 ? -15.547 16.094 -2.762 1 96 196 ASN A N 1
ATOM 1513 C CA . ASN A 1 196 ? -16.969 16.391 -2.857 1 96 196 ASN A CA 1
ATOM 1514 C C . ASN A 1 196 ? -17.281 17.281 -4.055 1 96 196 ASN A C 1
ATOM 1516 O O . ASN A 1 196 ? -16.422 17.5 -4.91 1 96 196 ASN A O 1
ATOM 1520 N N . GLU A 1 197 ? -18.5 17.734 -4.16 1 91.94 197 GLU A N 1
ATOM 1521 C CA . GLU A 1 197 ? -18.969 18.484 -5.316 1 91.94 197 GLU A CA 1
ATOM 1522 C C . GLU A 1 197 ? -18.266 19.844 -5.406 1 91.94 197 GLU A C 1
ATOM 1524 O O . GLU A 1 197 ? -18.188 20.438 -6.484 1 91.94 197 GLU A O 1
ATOM 1529 N N . ARG A 1 198 ? -17.766 20.344 -4.301 1 93.25 198 ARG A N 1
ATOM 1530 C CA . ARG A 1 198 ? -17.078 21.641 -4.262 1 93.25 198 ARG A CA 1
ATOM 1531 C C . ARG A 1 198 ? -15.578 21.469 -4.406 1 93.25 198 ARG A C 1
ATOM 1533 O O . ARG A 1 198 ? -14.812 22.406 -4.16 1 93.25 198 ARG A O 1
ATOM 1540 N N . LEU A 1 199 ? -15.055 20.25 -4.68 1 94.69 199 LEU A N 1
ATOM 1541 C CA . LEU A 1 199 ? -13.648 19.906 -4.852 1 94.69 199 LEU A CA 1
ATOM 1542 C C . LEU A 1 199 ? -12.891 20.031 -3.537 1 94.69 199 LEU A C 1
ATOM 1544 O O . LEU A 1 199 ? -11.703 20.375 -3.533 1 94.69 199 LEU A O 1
ATOM 1548 N N . GLN A 1 200 ? -13.68 19.875 -2.488 1 97.5 200 GLN A N 1
ATOM 1549 C CA . GLN A 1 200 ? -13.039 19.688 -1.192 1 97.5 200 GLN A CA 1
ATOM 1550 C C . GLN A 1 200 ? -12.75 18.203 -0.936 1 97.5 200 GLN A C 1
ATOM 1552 O O . GLN A 1 200 ? -13.531 17.344 -1.321 1 97.5 200 GLN A O 1
ATOM 1557 N N . VAL A 1 201 ? -11.656 17.984 -0.291 1 98.38 201 VAL A N 1
ATOM 1558 C CA . VAL A 1 201 ? -11.312 16.609 0.042 1 98.38 201 VAL A CA 1
ATOM 1559 C C . VAL A 1 201 ? -12.234 16.094 1.145 1 98.38 201 VAL A C 1
ATOM 1561 O O . VAL A 1 201 ? -12.289 16.672 2.232 1 98.38 201 VAL A O 1
ATOM 1564 N N . ARG A 1 202 ? -12.891 15.055 0.792 1 98.19 202 ARG A N 1
ATOM 1565 C CA . ARG A 1 202 ? -13.805 14.422 1.737 1 98.19 202 ARG A CA 1
ATOM 1566 C C . ARG A 1 202 ? -13.164 13.203 2.396 1 98.19 202 ARG A C 1
ATOM 1568 O O . ARG A 1 202 ? -13.461 12.891 3.549 1 98.19 202 ARG A O 1
ATOM 1575 N N . TYR A 1 203 ? -12.336 12.523 1.713 1 97.69 203 TYR A N 1
ATOM 1576 C CA . TYR A 1 203 ? -11.641 11.344 2.207 1 97.69 203 TYR A CA 1
ATOM 1577 C C . TYR A 1 203 ? -10.188 11.336 1.735 1 97.69 203 TYR A C 1
ATOM 1579 O O . TYR A 1 203 ? -9.914 11.484 0.542 1 97.69 203 TYR A O 1
ATOM 1587 N N . LEU A 1 204 ? -9.32 11.234 2.709 1 97.88 204 LEU A N 1
ATOM 1588 C CA . LEU A 1 204 ? -7.891 11.078 2.453 1 97.88 204 LEU A CA 1
ATOM 1589 C C . LEU A 1 204 ? -7.379 9.75 2.988 1 97.88 204 LEU A C 1
ATOM 1591 O O . LEU A 1 204 ? -7.387 9.516 4.199 1 97.88 204 LEU A O 1
ATOM 1595 N N . SER A 1 205 ? -7.059 8.859 2.117 1 96.31 205 SER A N 1
ATOM 1596 C CA . SER A 1 205 ? -6.316 7.648 2.447 1 96.31 205 SER A CA 1
ATOM 1597 C C . SER A 1 205 ? -4.824 7.824 2.191 1 96.31 205 SER A C 1
ATOM 1599 O O . SER A 1 205 ? -4.414 8.148 1.073 1 96.31 205 SER A O 1
ATOM 1601 N N . ALA A 1 206 ? -4.031 7.637 3.227 1 95.44 206 ALA A 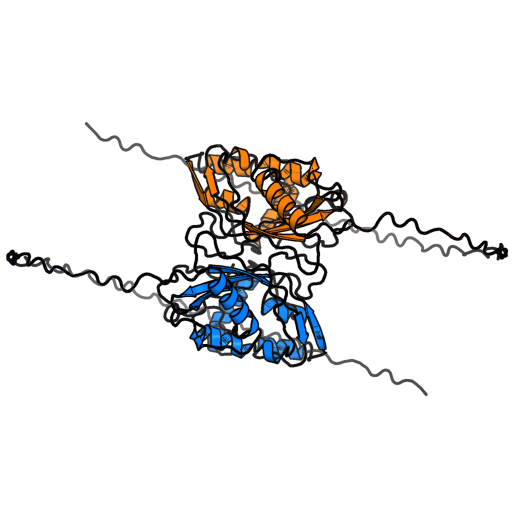N 1
ATOM 1602 C CA . ALA A 1 206 ? -2.621 7.996 3.109 1 95.44 206 ALA A CA 1
ATOM 1603 C C . ALA A 1 206 ? -1.749 7.059 3.943 1 95.44 206 ALA A C 1
ATOM 1605 O O . ALA A 1 206 ? -2.23 6.426 4.887 1 95.44 206 ALA A O 1
ATOM 1606 N N . GLY A 1 207 ? -0.538 6.945 3.482 1 92.81 207 GLY A N 1
ATOM 1607 C CA . GLY A 1 207 ? 0.459 6.316 4.336 1 92.81 207 GLY A CA 1
ATOM 1608 C C . GLY A 1 207 ? 0.668 4.848 4.023 1 92.81 207 GLY A C 1
ATOM 1609 O O . GLY A 1 207 ? 1.351 4.141 4.77 1 92.81 207 GLY A O 1
ATOM 1610 N N . TYR A 1 208 ? 0.125 4.41 2.979 1 93.5 208 TYR A N 1
ATOM 1611 C CA . TYR A 1 208 ? 0.312 3.02 2.574 1 93.5 208 TYR A CA 1
ATOM 1612 C C . TYR A 1 208 ? 1.586 2.859 1.753 1 93.5 208 TYR A C 1
ATOM 1614 O O . TYR A 1 208 ? 1.671 3.348 0.624 1 93.5 208 TYR A O 1
ATOM 1622 N N . VAL A 1 209 ? 2.475 2.129 2.363 1 93.69 209 VAL A N 1
ATOM 1623 C CA . VAL A 1 209 ? 3.723 1.896 1.643 1 93.69 209 VAL A CA 1
ATOM 1624 C C . VAL A 1 209 ? 3.502 0.85 0.553 1 93.69 209 VAL A C 1
ATOM 1626 O O . VAL A 1 209 ? 2.879 -0.187 0.795 1 93.69 209 VAL A O 1
ATOM 1629 N N . ALA A 1 210 ? 4.027 1.156 -0.61 1 96.06 210 ALA A N 1
ATOM 1630 C CA . ALA A 1 210 ? 3.75 0.345 -1.793 1 96.06 210 ALA A CA 1
ATOM 1631 C C . ALA A 1 210 ? 4.855 -0.682 -2.023 1 96.06 210 ALA A C 1
ATOM 1633 O O . ALA A 1 210 ? 4.68 -1.626 -2.797 1 96.06 210 ALA A O 1
ATOM 1634 N N . ASP A 1 211 ? 5.996 -0.518 -1.426 1 93.25 211 ASP A N 1
ATOM 1635 C CA . ASP A 1 211 ? 7.145 -1.415 -1.459 1 93.25 211 ASP A CA 1
ATOM 1636 C C . ASP A 1 211 ? 8.016 -1.237 -0.217 1 93.25 211 ASP A C 1
ATOM 1638 O O . ASP A 1 211 ? 8.75 -0.254 -0.105 1 93.25 211 ASP A O 1
ATOM 1642 N N . LEU A 1 212 ? 8.016 -2.223 0.58 1 87.75 212 LEU A N 1
ATOM 1643 C CA . LEU A 1 212 ? 8.672 -2.141 1.881 1 87.75 212 LEU A CA 1
ATOM 1644 C C . LEU A 1 212 ? 10.18 -2.281 1.736 1 87.75 212 LEU A C 1
ATOM 1646 O O . LEU A 1 212 ? 10.922 -2.053 2.693 1 87.75 212 LEU A O 1
ATOM 1650 N N . TYR A 1 213 ? 10.641 -2.553 0.535 1 86.62 213 TYR A N 1
ATOM 1651 C CA . TYR A 1 213 ? 12.023 -3 0.395 1 86.62 213 TYR A CA 1
ATOM 1652 C C . TYR A 1 213 ? 12.781 -2.131 -0.601 1 86.62 213 TYR A C 1
ATOM 1654 O O . TYR A 1 213 ? 13.773 -2.57 -1.188 1 86.62 213 TYR A O 1
ATOM 1662 N N . GLU A 1 214 ? 12.32 -0.987 -0.705 1 89.44 214 GLU A N 1
ATOM 1663 C CA . GLU A 1 214 ? 13.023 -0.05 -1.574 1 89.44 214 GLU A CA 1
ATOM 1664 C C . GLU A 1 214 ? 14.391 0.308 -1.006 1 89.44 214 GLU A C 1
ATOM 1666 O O . GLU A 1 214 ? 14.5 0.737 0.145 1 89.44 214 GLU A O 1
ATOM 1671 N N . PRO A 1 215 ? 15.508 0.134 -1.743 1 83.06 215 PRO A N 1
ATOM 1672 C CA . PRO A 1 215 ? 16.875 0.258 -1.219 1 83.06 215 PRO A CA 1
ATOM 1673 C C . PRO A 1 215 ? 17.219 1.692 -0.83 1 83.06 215 PRO A C 1
ATOM 1675 O O . PRO A 1 215 ? 18.031 1.908 0.081 1 83.06 215 PRO A O 1
ATOM 1678 N N . ASN A 1 216 ? 16.766 2.74 -1.334 1 87 216 ASN A N 1
ATOM 1679 C CA . ASN A 1 216 ? 17.203 4.109 -1.082 1 87 216 ASN A CA 1
ATOM 1680 C C . ASN A 1 216 ? 16.297 4.816 -0.084 1 87 216 ASN A C 1
ATOM 1682 O O . ASN A 1 216 ? 16.516 5.984 0.241 1 87 216 ASN A O 1
ATOM 1686 N N . ALA A 1 217 ? 15.453 4.062 0.519 1 92.88 217 ALA A N 1
ATOM 1687 C CA . ALA A 1 217 ? 14.555 4.684 1.487 1 92.88 217 ALA A CA 1
ATOM 1688 C C . ALA A 1 217 ? 15.164 4.684 2.885 1 92.88 217 ALA A C 1
ATOM 1690 O O . ALA A 1 217 ? 15.797 3.705 3.293 1 92.88 217 ALA A O 1
ATOM 1691 N N . THR A 1 218 ? 14.984 5.766 3.648 1 93.5 218 THR A N 1
ATOM 1692 C CA . THR A 1 218 ? 15.539 5.898 4.992 1 93.5 218 THR A CA 1
ATOM 1693 C C . THR A 1 218 ? 14.508 5.504 6.043 1 93.5 218 THR A C 1
ATOM 1695 O O . THR A 1 218 ? 14.773 5.574 7.246 1 93.5 218 THR A O 1
ATOM 1698 N N . THR A 1 219 ? 13.391 5.047 5.656 1 91.06 219 THR A N 1
ATOM 1699 C CA . THR A 1 219 ? 12.25 4.906 6.559 1 91.06 219 THR A CA 1
ATOM 1700 C C . THR A 1 219 ? 12.148 3.475 7.078 1 91.06 219 THR A C 1
ATOM 1702 O O . THR A 1 219 ? 11.344 3.189 7.969 1 91.06 219 THR A O 1
ATOM 1705 N N . GLY A 1 220 ? 12.844 2.559 6.457 1 83.5 220 GLY A N 1
ATOM 1706 C CA . GLY A 1 220 ? 12.727 1.159 6.836 1 83.5 220 GLY A CA 1
ATOM 1707 C C . GLY A 1 220 ? 11.383 0.556 6.465 1 83.5 220 GLY A C 1
ATOM 1708 O O . GLY A 1 220 ? 10.891 -0.342 7.148 1 83.5 220 GLY A O 1
ATOM 1709 N N . GLY A 1 221 ? 10.758 1.122 5.449 1 86.56 221 GLY A N 1
ATOM 1710 C CA . GLY A 1 221 ? 9.492 0.577 4.969 1 86.56 221 GLY A CA 1
ATOM 1711 C C . GLY A 1 221 ? 8.289 1.132 5.703 1 86.56 221 GLY A C 1
ATOM 1712 O O . GLY A 1 221 ? 7.199 0.561 5.637 1 86.56 221 GLY A O 1
ATOM 1713 N N . ARG A 1 222 ? 8.469 2.209 6.367 1 86.38 222 ARG A N 1
ATOM 1714 C CA . ARG A 1 222 ? 7.367 2.855 7.07 1 86.38 222 ARG A CA 1
ATOM 1715 C C . ARG A 1 222 ? 6.922 4.117 6.344 1 86.38 222 ARG A C 1
ATOM 1717 O O . ARG A 1 222 ? 7.707 4.746 5.633 1 86.38 222 ARG A O 1
ATOM 1724 N N . GLY A 1 223 ? 5.648 4.422 6.578 1 89.12 223 GLY A N 1
ATOM 1725 C CA . GLY A 1 223 ? 5.109 5.586 5.895 1 89.12 223 GLY A CA 1
ATOM 1726 C C . GLY A 1 223 ? 4.805 6.738 6.832 1 89.12 223 GLY A C 1
ATOM 1727 O O . GLY A 1 223 ? 4.832 6.574 8.055 1 89.12 223 GLY A O 1
ATOM 1728 N N . LEU A 1 224 ? 4.656 7.871 6.262 1 91.25 224 LEU A N 1
ATOM 1729 C CA . LEU A 1 224 ? 4.219 9.094 6.93 1 91.25 224 LEU A CA 1
ATOM 1730 C C . LEU A 1 224 ? 5.043 9.352 8.188 1 91.25 224 LEU A C 1
ATOM 1732 O O . LEU A 1 224 ? 6.277 9.289 8.148 1 91.25 224 LEU A O 1
ATOM 1736 N N . THR A 1 225 ? 4.406 9.703 9.219 1 86.06 225 THR A N 1
ATOM 1737 C CA . THR A 1 225 ? 5.125 10.141 10.406 1 86.06 225 THR A CA 1
ATOM 1738 C C . THR A 1 225 ? 5.98 9.008 10.969 1 86.06 225 THR A C 1
ATOM 1740 O O . THR A 1 225 ? 7.07 9.25 11.492 1 86.06 225 THR A O 1
ATOM 1743 N N . PHE A 1 226 ? 5.566 7.816 10.812 1 84.75 226 PHE A N 1
ATOM 1744 C CA . PHE A 1 226 ? 6.379 6.695 11.281 1 84.75 226 PHE A CA 1
ATOM 1745 C C . PHE A 1 226 ? 7.652 6.57 10.453 1 84.75 226 PHE A C 1
ATOM 1747 O O . PHE A 1 226 ? 8.703 6.184 10.977 1 84.75 226 PHE A O 1
ATOM 1754 N N . GLY A 1 227 ? 7.473 6.875 9.219 1 89.12 227 GLY A N 1
ATOM 1755 C CA . GLY A 1 227 ? 8.656 6.906 8.375 1 89.12 227 GLY A CA 1
ATOM 1756 C C . GLY A 1 227 ? 9.641 7.992 8.773 1 89.12 227 GLY A C 1
ATOM 1757 O O . GLY A 1 227 ? 10.844 7.754 8.828 1 89.12 227 GLY A O 1
ATOM 1758 N N . VAL A 1 228 ? 9.086 9.133 9.039 1 90 228 VAL A N 1
ATOM 1759 C CA . VAL A 1 228 ? 9.93 10.25 9.453 1 90 228 VAL A CA 1
ATOM 1760 C C . VAL A 1 228 ? 10.641 9.898 10.758 1 90 228 VAL A C 1
ATOM 1762 O O . VAL A 1 228 ? 11.859 10.055 10.867 1 90 228 VAL A O 1
ATOM 1765 N N . LEU A 1 229 ? 9.93 9.391 11.68 1 86 229 LEU A N 1
ATOM 1766 C CA . LEU A 1 229 ? 10.508 9.039 12.977 1 86 229 LEU A CA 1
ATOM 1767 C C . LEU A 1 229 ? 11.57 7.957 12.82 1 86 229 LEU A C 1
ATOM 1769 O O . LEU A 1 229 ? 12.617 8.016 13.477 1 86 229 LEU A O 1
ATOM 1773 N N . ALA A 1 230 ? 11.305 7.039 11.977 1 85.19 230 ALA A N 1
ATOM 1774 C CA . ALA A 1 230 ? 12.289 5.992 11.703 1 85.19 230 ALA A CA 1
ATOM 1775 C C . ALA A 1 230 ? 13.562 6.582 11.102 1 85.19 230 ALA A C 1
ATOM 1777 O O . ALA A 1 230 ? 14.672 6.195 11.477 1 85.19 230 ALA A O 1
ATOM 1778 N N . SER A 1 231 ? 13.352 7.477 10.219 1 89.38 231 SER A N 1
ATOM 1779 C CA . SER A 1 231 ? 14.484 8.117 9.562 1 89.38 231 SER A CA 1
ATOM 1780 C C . SER A 1 231 ? 15.32 8.914 10.555 1 89.38 231 SER A C 1
ATOM 1782 O O . SER A 1 231 ? 16.516 9.148 10.328 1 89.38 231 SER A O 1
ATOM 1784 N N . LEU A 1 232 ? 14.664 9.297 11.617 1 85.5 232 LEU A N 1
ATOM 1785 C CA . LEU A 1 232 ? 15.352 10.07 12.648 1 85.5 232 LEU A CA 1
ATOM 1786 C C . LEU A 1 232 ? 15.961 9.148 13.695 1 85.5 232 LEU A C 1
ATOM 1788 O O . LEU A 1 232 ? 16.531 9.617 14.688 1 85.5 232 LEU A O 1
ATOM 1792 N N . GLY A 1 233 ? 15.789 7.84 13.539 1 78.06 233 GLY A N 1
ATOM 1793 C CA . GLY A 1 233 ? 16.484 6.863 14.367 1 78.06 233 GLY A CA 1
ATOM 1794 C C . GLY A 1 233 ? 15.656 6.395 15.555 1 78.06 233 GLY A C 1
ATOM 1795 O O . GLY A 1 233 ? 16.156 5.703 16.438 1 78.06 233 GLY A O 1
ATOM 1796 N N . LEU A 1 234 ? 14.445 6.871 15.664 1 75.94 234 LEU A N 1
ATOM 1797 C CA . LEU A 1 234 ? 13.609 6.395 16.75 1 75.94 234 LEU A CA 1
ATOM 1798 C C . LEU A 1 234 ? 13.25 4.926 16.562 1 75.94 234 LEU A C 1
ATOM 1800 O O . LEU A 1 234 ? 12.891 4.508 15.461 1 75.94 234 LEU A O 1
ATOM 1804 N N . PRO A 1 235 ? 13.656 4.117 17.641 1 62.78 235 PRO A N 1
ATOM 1805 C CA . PRO A 1 235 ? 13.32 2.695 17.531 1 62.78 235 PRO A CA 1
ATOM 1806 C C . PRO A 1 235 ? 11.82 2.443 17.531 1 62.78 235 PRO A C 1
ATOM 1808 O O . PRO A 1 235 ? 11.156 2.621 18.562 1 62.78 235 PRO A O 1
ATOM 1811 N N . LEU A 1 236 ? 11.188 2.535 16.469 1 62.78 236 LEU A N 1
ATOM 1812 C CA . LEU A 1 236 ? 9.766 2.234 16.375 1 62.78 236 LEU A CA 1
ATOM 1813 C C . LEU A 1 236 ? 9.531 0.731 16.266 1 62.78 236 LEU A C 1
ATOM 1815 O O . LEU A 1 236 ? 10.336 0.017 15.656 1 62.78 236 LEU A O 1
ATOM 1819 N N . PRO A 1 237 ? 8.812 0.292 17.391 1 53.78 237 PRO A N 1
ATOM 1820 C CA . PRO A 1 237 ? 8.727 -1.169 17.453 1 53.78 237 PRO A CA 1
ATOM 1821 C C . PRO A 1 237 ? 8.594 -1.818 16.078 1 53.78 237 PRO A C 1
ATOM 1823 O O . PRO A 1 237 ? 9.586 -2.295 15.523 1 53.78 237 PRO A O 1
ATOM 1826 N N . ALA A 1 238 ? 7.395 -2.486 15.844 1 53.25 238 ALA A N 1
ATOM 1827 C CA . ALA A 1 238 ? 7.188 -3.449 14.766 1 53.25 238 ALA A CA 1
ATOM 1828 C C . ALA A 1 238 ? 6.367 -2.84 13.633 1 53.25 238 ALA A C 1
ATOM 1830 O O . ALA A 1 238 ? 5.887 -1.709 13.742 1 53.25 238 ALA A O 1
ATOM 1831 N N . GLY A 1 239 ? 6.598 -3.322 12.414 1 51.72 239 GLY A N 1
ATOM 1832 C CA . GLY A 1 239 ? 5.871 -2.982 11.195 1 51.72 239 GLY A CA 1
ATOM 1833 C C . GLY A 1 239 ? 4.363 -3.064 11.359 1 51.72 239 GLY A C 1
ATOM 1834 O O . GLY A 1 239 ? 3.869 -3.441 12.422 1 51.72 239 GLY A O 1
ATOM 1835 N N . VAL A 1 240 ? 3.562 -2.57 10.477 1 43.69 240 VAL A N 1
ATOM 1836 C CA . VAL A 1 240 ? 2.105 -2.57 10.422 1 43.69 240 VAL A CA 1
ATOM 1837 C C . VAL A 1 240 ? 1.57 -3.936 10.844 1 43.69 240 VAL A C 1
ATOM 1839 O O . VAL A 1 240 ? 2.082 -4.973 10.414 1 43.69 240 VAL A O 1
ATOM 1842 N N . GLY A 1 241 ? 0.732 -4 11.891 1 46.28 241 GLY A N 1
ATOM 1843 C CA . GLY A 1 241 ? 0.065 -5.207 12.352 1 46.28 241 GLY A CA 1
ATOM 1844 C C . GLY A 1 241 ? 0.731 -5.828 13.57 1 46.28 241 GLY A C 1
ATOM 1845 O O . GLY A 1 241 ? 0.221 -6.801 14.133 1 46.28 241 GLY A O 1
ATOM 1846 N N . SER A 1 242 ? 1.848 -5.203 13.938 1 49.31 242 SER A N 1
ATOM 1847 C CA . SER A 1 242 ? 2.525 -5.742 15.109 1 49.31 242 SER A CA 1
ATOM 1848 C C . SER A 1 242 ? 1.7 -5.527 16.375 1 49.31 242 SER A C 1
ATOM 1850 O O . SER A 1 242 ? 1.101 -4.465 16.547 1 49.31 242 SER A O 1
ATOM 1852 N N . PRO A 1 243 ? 1.462 -6.578 17.109 1 48.66 243 PRO A N 1
ATOM 1853 C CA . PRO A 1 243 ? 0.772 -6.395 18.391 1 48.66 243 PRO A CA 1
ATOM 1854 C C . PRO A 1 243 ? 1.342 -5.234 19.203 1 48.66 243 PRO A C 1
ATOM 1856 O O . PRO A 1 243 ? 0.596 -4.535 19.891 1 48.66 243 PRO A O 1
ATOM 1859 N N . VAL A 1 244 ? 2.498 -5.027 19 1 48.44 244 VAL A N 1
ATOM 1860 C CA . VAL A 1 244 ? 3.115 -3.955 19.781 1 48.44 244 VAL A CA 1
ATOM 1861 C C . VAL A 1 244 ? 2.588 -2.604 19.297 1 48.44 244 VAL A C 1
ATOM 1863 O O . VAL A 1 244 ? 2.273 -1.73 20.109 1 48.44 244 VAL A O 1
ATOM 1866 N N . LEU A 1 245 ? 2.424 -2.518 18.047 1 49.66 245 LEU A N 1
ATOM 1867 C CA . LEU A 1 245 ? 1.922 -1.254 17.516 1 49.66 245 LEU A CA 1
ATOM 1868 C C . LEU A 1 245 ? 0.477 -1.021 17.938 1 49.66 245 LEU A C 1
ATOM 1870 O O . LEU A 1 245 ? 0.088 0.112 18.234 1 49.66 245 LEU A O 1
ATOM 1874 N N . GLN A 1 246 ? -0.241 -2.111 17.969 1 49.84 246 GLN A N 1
ATOM 1875 C CA . GLN A 1 246 ? -1.618 -1.972 18.438 1 49.84 246 GLN A CA 1
ATOM 1876 C C . GLN A 1 246 ? -1.669 -1.5 19.875 1 49.84 246 GLN A C 1
ATOM 1878 O O . GLN A 1 246 ? -2.506 -0.668 20.234 1 49.84 246 GLN A O 1
ATOM 1883 N N . VAL A 1 247 ? -0.851 -2.051 20.609 1 48 247 VAL A N 1
ATOM 1884 C CA . VAL A 1 247 ? -0.773 -1.65 22.016 1 48 247 VAL A CA 1
ATOM 1885 C C . VAL A 1 247 ? -0.362 -0.183 22.109 1 48 247 VAL A C 1
ATOM 1887 O O . VAL A 1 247 ? -0.955 0.585 22.875 1 48 247 VAL A O 1
ATOM 1890 N N . VAL A 1 248 ? 0.523 0.156 21.281 1 53.53 248 VAL A N 1
ATOM 1891 C CA . VAL A 1 248 ? 1.004 1.534 21.312 1 53.53 248 VAL A CA 1
ATOM 1892 C C . VAL A 1 248 ? -0.12 2.48 20.891 1 53.53 248 VAL A C 1
ATOM 1894 O O . VAL A 1 248 ? -0.292 3.549 21.484 1 53.53 248 VAL A O 1
ATOM 1897 N N . GLN A 1 249 ? -0.864 1.996 19.938 1 51.88 249 GLN A N 1
ATOM 1898 C CA . GLN A 1 249 ? -1.983 2.82 19.484 1 51.88 249 GLN A CA 1
ATOM 1899 C C . GLN A 1 249 ? -3.002 3.014 20.609 1 51.88 249 GLN A C 1
ATOM 1901 O O . GLN A 1 249 ? -3.498 4.125 20.812 1 51.88 249 GLN A O 1
ATOM 1906 N N . LYS A 1 250 ? -3.328 1.932 21.266 1 48.19 250 LYS A N 1
ATOM 1907 C CA . LYS A 1 250 ? -4.301 1.982 22.359 1 48.19 250 LYS A CA 1
ATOM 1908 C C . LYS A 1 250 ? -3.793 2.838 23.516 1 48.19 250 LYS A C 1
ATOM 1910 O O . LYS A 1 250 ? -4.547 3.627 24.078 1 48.19 250 LYS A O 1
ATOM 1915 N N . VAL A 1 251 ? -2.59 2.611 23.766 1 48.91 251 VAL A N 1
ATOM 1916 C CA . VAL A 1 251 ? -1.989 3.385 24.844 1 48.91 251 VAL A CA 1
ATOM 1917 C C . VAL A 1 251 ? -1.944 4.863 24.453 1 48.91 251 VAL A C 1
ATOM 1919 O O . VAL A 1 251 ? -2.232 5.73 25.281 1 48.91 251 VAL A O 1
ATOM 1922 N N . SER A 1 252 ? -1.612 5.039 23.203 1 53.53 252 SER A N 1
ATOM 1923 C CA . SER A 1 252 ? -1.554 6.418 22.719 1 53.53 252 SER A CA 1
ATOM 1924 C C . SER A 1 252 ? -2.922 7.086 22.797 1 53.53 252 SER A C 1
ATOM 1926 O O . SER A 1 252 ? -3.023 8.266 23.125 1 53.53 252 SER A O 1
ATOM 1928 N N . ARG A 1 253 ? -3.902 6.348 22.531 1 48.72 253 ARG A N 1
ATOM 1929 C CA . ARG A 1 253 ? -5.25 6.898 22.625 1 48.72 253 ARG A CA 1
ATOM 1930 C C . ARG A 1 253 ? -5.582 7.312 24.047 1 48.72 253 ARG A C 1
ATOM 1932 O O . ARG A 1 253 ? -6.211 8.352 24.281 1 48.72 253 ARG A O 1
ATOM 1939 N N . PHE A 1 254 ? -5.223 6.379 24.891 1 44 254 PHE A N 1
ATOM 1940 C CA . PHE A 1 254 ? -5.445 6.66 26.312 1 44 254 PHE A CA 1
ATOM 1941 C C . PHE A 1 254 ? -4.688 7.91 26.734 1 44 254 PHE A C 1
ATOM 1943 O O . PHE A 1 254 ? -5.211 8.727 27.5 1 44 254 PHE A O 1
ATOM 1950 N N . LEU A 1 255 ? -3.549 8.016 26.109 1 46.78 255 LEU A N 1
ATOM 1951 C CA . LEU A 1 255 ? -2.693 9.117 26.531 1 46.78 255 LEU A CA 1
ATOM 1952 C C . LEU A 1 255 ? -2.957 10.359 25.688 1 46.78 255 LEU A C 1
ATOM 1954 O O . LEU A 1 255 ? -2.463 11.445 25.984 1 46.78 255 LEU A O 1
ATOM 1958 N N . ALA A 1 256 ? -3.615 10.156 24.609 1 50.66 256 ALA A N 1
ATOM 1959 C CA . ALA A 1 256 ? -3.85 11.266 23.688 1 50.66 256 ALA A CA 1
ATOM 1960 C C . ALA A 1 256 ? -4.527 12.438 24.391 1 50.66 256 ALA A C 1
ATOM 1962 O O . ALA A 1 256 ? -4.27 13.594 24.062 1 50.66 256 ALA A O 1
ATOM 1963 N N . GLY A 1 257 ? -5.344 12.094 25.281 1 46.25 257 GLY A N 1
ATOM 1964 C CA . GLY A 1 257 ? -5.996 13.148 26.047 1 46.25 257 GLY A CA 1
ATOM 1965 C C . GLY A 1 257 ? -5.027 14.008 26.828 1 46.25 257 GLY A C 1
ATOM 1966 O O . GLY A 1 257 ? -5.336 15.148 27.172 1 46.25 257 GLY A O 1
ATOM 1967 N N . THR A 1 258 ? -3.887 13.453 26.953 1 44.41 258 THR A N 1
ATOM 1968 C CA . THR A 1 258 ? -2.941 14.219 27.75 1 44.41 258 THR A CA 1
ATOM 1969 C C . THR A 1 258 ? -2.119 15.156 26.875 1 44.41 258 THR A C 1
ATOM 1971 O O . THR A 1 258 ? -1.347 15.969 27.391 1 44.41 258 THR A O 1
ATOM 1974 N N . GLY A 1 259 ? -2.357 15.133 25.609 1 51.72 259 GLY A N 1
ATOM 1975 C CA . GLY A 1 259 ? -1.569 15.945 24.703 1 51.72 259 GLY A CA 1
ATOM 1976 C C . GLY A 1 259 ? -0.151 15.445 24.516 1 51.72 259 GLY A C 1
ATOM 1977 O O . GLY A 1 259 ? 0.612 15.984 23.719 1 51.72 259 GLY A O 1
ATOM 1978 N N . ILE A 1 260 ? 0.217 14.438 25.234 1 55.38 260 ILE A N 1
ATOM 1979 C CA . ILE A 1 260 ? 1.58 13.922 25.219 1 55.38 260 ILE A CA 1
ATOM 1980 C C . ILE A 1 260 ? 1.787 13.07 23.969 1 55.38 260 ILE A C 1
ATOM 1982 O O . ILE A 1 260 ? 2.854 13.117 23.344 1 55.38 260 ILE A O 1
ATOM 1986 N N . VAL A 1 261 ? 0.646 12.469 23.594 1 62.28 261 VAL A N 1
ATOM 1987 C CA . VAL A 1 261 ? 0.778 11.633 22.406 1 62.28 261 VAL A CA 1
ATOM 1988 C C . VAL A 1 261 ? -0.287 12.008 21.375 1 62.28 261 VAL A C 1
ATOM 1990 O O . VAL A 1 261 ? -1.372 12.469 21.734 1 62.28 261 VAL A O 1
ATOM 1993 N N . PRO A 1 262 ? 0.129 11.953 20.172 1 69.19 262 PRO A N 1
ATOM 1994 C CA . PRO A 1 262 ? -0.866 12.273 19.156 1 69.19 262 PRO A CA 1
ATOM 1995 C C . PRO A 1 262 ? -2.072 11.344 19.188 1 69.19 262 PRO A C 1
ATOM 1997 O O . PRO A 1 262 ? -1.945 10.18 19.578 1 69.19 262 PRO A O 1
ATOM 2000 N N . LEU A 1 263 ? -3.195 11.992 18.875 1 75.81 263 LEU A N 1
ATOM 2001 C CA . LEU A 1 263 ? -4.434 11.227 18.797 1 75.81 263 LEU A CA 1
ATOM 2002 C C . LEU A 1 263 ? -4.367 10.188 17.688 1 75.81 263 LEU A C 1
ATOM 2004 O O . LEU A 1 263 ? -4.152 10.531 16.516 1 75.81 263 LEU A O 1
ATOM 2008 N N . PRO A 1 264 ? -4.52 8.953 18.078 1 77.62 264 PRO A N 1
ATOM 2009 C CA . PRO A 1 264 ? -4.43 7.918 17.031 1 77.62 264 PRO A CA 1
ATOM 2010 C C . PRO A 1 264 ? -5.711 7.789 16.219 1 77.62 264 PRO A C 1
ATOM 2012 O O . PRO A 1 264 ? -5.676 7.348 15.07 1 77.62 264 PRO A O 1
ATOM 2015 N N . TYR A 1 265 ? -6.855 8.086 16.797 1 83.44 265 TYR A N 1
ATOM 2016 C CA . TYR A 1 265 ? -8.148 8.07 16.125 1 83.44 265 TYR A CA 1
ATOM 2017 C C . TYR A 1 265 ? -9.141 9 16.812 1 83.44 265 TYR A C 1
ATOM 2019 O O . TYR A 1 265 ? -9.016 9.273 18 1 83.44 265 TYR A O 1
ATOM 2027 N N . SER A 1 266 ? -10.086 9.43 16.047 1 86.69 266 SER A N 1
ATOM 2028 C CA . SER A 1 266 ? -11.102 10.336 16.562 1 86.69 266 SER A CA 1
ATOM 2029 C C . SER A 1 266 ? -12.148 9.586 17.375 1 86.69 266 SER A C 1
ATOM 2031 O O . SER A 1 266 ? -12.406 8.406 17.125 1 86.69 266 SER A O 1
ATOM 2033 N N . SER A 1 267 ? -12.719 10.352 18.312 1 82.88 267 SER A N 1
ATOM 2034 C CA . SER A 1 267 ? -13.93 9.844 18.938 1 82.88 267 SER A CA 1
ATOM 2035 C C . SER A 1 267 ? -15.062 9.719 17.922 1 82.88 267 SER A C 1
ATOM 2037 O O . SER A 1 267 ? -15.055 10.383 16.891 1 82.88 267 SER A O 1
ATOM 2039 N N . ALA A 1 268 ? -16.031 8.852 18.234 1 82.94 268 ALA A N 1
ATOM 2040 C CA . ALA A 1 268 ? -17.141 8.578 17.328 1 82.94 268 ALA A CA 1
ATOM 2041 C C . ALA A 1 268 ? -17.875 9.859 16.953 1 82.94 268 ALA A C 1
ATOM 2043 O O . ALA A 1 268 ? -18.328 10.016 15.812 1 82.94 268 ALA A O 1
ATOM 2044 N N . ASP A 1 269 ? -17.969 10.789 17.906 1 87.69 269 ASP A N 1
ATOM 2045 C CA . ASP A 1 269 ? -18.703 12.039 17.688 1 87.69 269 ASP A CA 1
ATOM 2046 C C . ASP A 1 269 ? -17.969 12.93 16.688 1 87.69 269 ASP A C 1
ATOM 2048 O O . ASP A 1 269 ? -18.562 13.828 16.094 1 87.69 269 ASP A O 1
ATOM 2052 N N . ASN A 1 270 ? -16.703 12.641 16.531 1 90.38 270 ASN A N 1
ATOM 2053 C CA . ASN A 1 270 ? -15.898 13.492 15.656 1 90.38 270 ASN A CA 1
ATOM 2054 C C . ASN A 1 270 ? -15.656 12.836 14.305 1 90.38 270 ASN A C 1
ATOM 2056 O O . ASN A 1 270 ? -14.875 13.352 13.492 1 90.38 270 ASN A O 1
ATOM 2060 N N . VAL A 1 271 ? -16.297 11.758 14.102 1 91.19 271 VAL A N 1
ATOM 2061 C CA . VAL A 1 271 ? -16.234 11.078 12.812 1 91.19 271 VAL A CA 1
ATOM 2062 C C . VAL A 1 271 ? -17.578 11.18 12.102 1 91.19 271 VAL A C 1
ATOM 2064 O O . VAL A 1 271 ? -18.625 10.906 12.703 1 91.19 271 VAL A O 1
ATOM 2067 N N . PRO A 1 272 ? -17.547 11.602 10.883 1 95.31 272 PRO A N 1
ATOM 2068 C CA . PRO A 1 272 ? -18.812 11.734 10.172 1 95.31 272 PRO A CA 1
ATOM 2069 C C . PRO A 1 272 ? -19.547 10.406 10.023 1 95.31 272 PRO A C 1
ATOM 2071 O O . PRO A 1 272 ? -18.922 9.344 10.023 1 95.31 272 PRO A O 1
ATOM 2074 N N . SER A 1 273 ? -20.812 10.477 9.766 1 92 273 SER A N 1
ATOM 2075 C CA . SER A 1 273 ? -21.703 9.312 9.773 1 92 273 SER A CA 1
ATOM 2076 C C . SER A 1 273 ? -21.453 8.43 8.555 1 92 273 SER A C 1
ATOM 2078 O O . SER A 1 273 ? -21.812 7.25 8.555 1 92 273 SER A O 1
ATOM 2080 N N . TRP A 1 274 ? -20.938 9.031 7.531 1 93.06 274 TRP A N 1
ATOM 2081 C CA . TRP A 1 274 ? -20.75 8.219 6.332 1 93.06 274 TRP A CA 1
ATOM 2082 C C . TRP A 1 274 ? -19.609 7.211 6.527 1 93.06 274 TRP A C 1
ATOM 2084 O O . TRP A 1 274 ? -19.5 6.242 5.773 1 93.06 274 TRP A O 1
ATOM 2094 N N . TRP A 1 275 ? -18.75 7.574 7.438 1 92.62 275 TRP A N 1
ATOM 2095 C CA . TRP A 1 275 ? -17.719 6.582 7.742 1 92.62 275 TRP A CA 1
ATOM 2096 C C . TRP A 1 275 ? -18.312 5.426 8.547 1 92.62 275 TRP A C 1
ATOM 2098 O O . TRP A 1 275 ? -18.828 5.629 9.648 1 92.62 275 TRP A O 1
ATOM 2108 N N . LYS A 1 276 ? -18.125 4.16 8.031 1 82.25 276 LYS A N 1
ATOM 2109 C CA . LYS A 1 276 ? -18.844 3.029 8.625 1 82.25 276 LYS A CA 1
ATOM 2110 C C . LYS A 1 276 ? -17.875 2.061 9.297 1 82.25 276 LYS A C 1
ATOM 2112 O O . LYS A 1 276 ? -18.281 1.223 10.102 1 82.25 276 LYS A O 1
ATOM 2117 N N . SER A 1 277 ? -16.641 2.221 9.062 1 78.19 277 SER A N 1
ATOM 2118 C CA . SER A 1 277 ? -15.711 1.234 9.594 1 78.19 277 SER A CA 1
ATOM 2119 C C . SER A 1 277 ? -15.273 1.595 11.016 1 78.19 277 SER A C 1
ATOM 2121 O O . SER A 1 277 ? -14.875 2.732 11.273 1 78.19 277 SER A O 1
ATOM 2123 N N . ASP A 1 278 ? -15.312 0.579 11.82 1 68.88 278 ASP A N 1
ATOM 2124 C CA . ASP A 1 278 ? -14.859 0.785 13.195 1 68.88 278 ASP A CA 1
ATOM 2125 C C . ASP A 1 278 ? -13.531 0.081 13.453 1 68.88 278 ASP A C 1
ATOM 2127 O O . ASP A 1 278 ? -13.055 0.027 14.586 1 68.88 278 ASP A O 1
ATOM 2131 N N . LYS A 1 279 ? -12.953 -0.394 12.422 1 65.69 279 LYS A N 1
ATOM 2132 C CA . LYS A 1 279 ? -11.695 -1.128 12.578 1 65.69 279 LYS A CA 1
ATOM 2133 C C . LYS A 1 279 ? -10.562 -0.193 12.969 1 65.69 279 LYS A C 1
ATOM 2135 O O . LYS A 1 279 ? -10.461 0.924 12.461 1 65.69 279 LYS A O 1
ATOM 2140 N N . PHE A 1 280 ? -9.906 -0.711 14.148 1 54.31 280 PHE A N 1
ATOM 2141 C CA . PHE A 1 280 ? -8.727 0.03 14.578 1 54.31 280 PHE A CA 1
ATOM 2142 C C . PHE A 1 280 ? -7.461 -0.582 14 1 54.31 280 PHE A C 1
ATOM 2144 O O . PHE A 1 280 ? -7.367 -1.801 13.844 1 54.31 280 PHE A O 1
ATOM 2151 N N . GLY A 1 281 ? -6.492 0.326 13.703 1 54.88 281 GLY A N 1
ATOM 2152 C CA . GLY A 1 281 ? -5.152 -0.117 13.352 1 54.88 281 GLY A CA 1
ATOM 2153 C C . GLY A 1 281 ? -5.133 -1.146 12.242 1 54.88 281 GLY A C 1
ATOM 2154 O O . GLY A 1 281 ? -6.188 -1.64 11.828 1 54.88 281 GLY A O 1
ATOM 2155 N N . ALA A 1 282 ? -4.18 -1.244 11.297 1 47.91 282 ALA A N 1
ATOM 2156 C CA . ALA A 1 282 ? -4.004 -2.34 10.352 1 47.91 282 ALA A CA 1
ATOM 2157 C C . ALA A 1 282 ? -3.611 -3.629 11.07 1 47.91 282 ALA A C 1
ATOM 2159 O O . ALA A 1 282 ? -3.074 -3.59 12.18 1 47.91 282 ALA A O 1
ATOM 2160 N N . MET B 1 1 ? -48.719 -35.625 11.211 1 26.56 1 MET B N 1
ATOM 2161 C CA . MET B 1 1 ? -47.438 -36.344 11.031 1 26.56 1 MET B CA 1
ATOM 2162 C C . MET B 1 1 ? -46.312 -35.656 11.797 1 26.56 1 MET B C 1
ATOM 2164 O O . MET B 1 1 ? -46.156 -34.438 11.742 1 26.56 1 MET B O 1
ATOM 2168 N N . ARG B 1 2 ? -45.688 -36.344 12.852 1 27.31 2 ARG B N 1
ATOM 2169 C CA . ARG B 1 2 ? -44.781 -36.031 13.961 1 27.31 2 ARG B CA 1
ATOM 2170 C C . ARG B 1 2 ? -43.438 -35.562 13.453 1 27.31 2 ARG B C 1
ATOM 2172 O O . ARG B 1 2 ? -42.812 -36.219 12.625 1 27.31 2 ARG B O 1
ATOM 2179 N N . LEU B 1 3 ? -43.156 -34.281 13.469 1 29.84 3 LEU B N 1
ATOM 2180 C CA . LEU B 1 3 ? -42 -33.531 13 1 29.84 3 LEU B CA 1
ATOM 2181 C C . LEU B 1 3 ? -40.719 -33.969 13.703 1 29.84 3 LEU B C 1
ATOM 2183 O O . LEU B 1 3 ? -40.594 -33.844 14.922 1 29.84 3 LEU B O 1
ATOM 2187 N N . THR B 1 4 ? -40.188 -35.219 13.359 1 27.73 4 THR B N 1
ATOM 2188 C CA . THR B 1 4 ? -39.062 -35.875 14.008 1 27.73 4 THR B CA 1
ATOM 2189 C C . THR B 1 4 ? -37.844 -34.969 14.055 1 27.73 4 THR B C 1
ATOM 2191 O O . THR B 1 4 ? -37.469 -34.344 13.047 1 27.73 4 THR B O 1
ATOM 2194 N N . GLU B 1 5 ? -37.438 -34.469 15.203 1 27.78 5 GLU B N 1
ATOM 2195 C CA . GLU B 1 5 ? -36.375 -33.594 15.734 1 27.78 5 GLU B CA 1
ATOM 2196 C C . GLU B 1 5 ? -35 -34.156 15.391 1 27.78 5 GLU B C 1
ATOM 2198 O O . GLU B 1 5 ? -34.625 -35.25 15.812 1 27.78 5 GLU B O 1
ATOM 2203 N N . VAL B 1 6 ? -34.5 -34.125 14.148 1 27.84 6 VAL B N 1
ATOM 2204 C CA . VAL B 1 6 ? -33.25 -34.75 13.797 1 27.84 6 VAL B CA 1
ATOM 2205 C C . VAL B 1 6 ? -32.094 -34.188 14.641 1 27.84 6 VAL B C 1
ATOM 2207 O O . VAL B 1 6 ? -31.906 -32.969 14.664 1 27.84 6 VAL B O 1
ATOM 2210 N N . PRO B 1 7 ? -31.625 -34.812 15.75 1 27.55 7 PRO B N 1
ATOM 2211 C CA . PRO B 1 7 ? -30.594 -34.344 16.672 1 27.55 7 PRO B CA 1
ATOM 2212 C C . PRO B 1 7 ? -29.25 -34.094 15.992 1 27.55 7 PRO B C 1
ATOM 2214 O O . PRO B 1 7 ? -28.844 -34.875 15.125 1 27.55 7 PRO B O 1
ATOM 2217 N N . CYS B 1 8 ? -28.844 -32.875 15.656 1 24.95 8 CYS B N 1
ATOM 2218 C CA . CYS B 1 8 ? -27.656 -32.344 14.977 1 24.95 8 CYS B CA 1
ATOM 2219 C C . CYS B 1 8 ? -26.391 -32.719 15.734 1 24.95 8 CYS B C 1
ATOM 2221 O O . CYS B 1 8 ? -26.047 -32.094 16.734 1 24.95 8 CYS B O 1
ATOM 2223 N N . ARG B 1 9 ? -26.016 -34 16.109 1 23.5 9 ARG B N 1
ATOM 2224 C CA . ARG B 1 9 ? -24.922 -34.438 16.969 1 23.5 9 ARG B CA 1
ATOM 2225 C C . ARG B 1 9 ? -23.578 -34.094 16.359 1 23.5 9 ARG B C 1
ATOM 2227 O O . ARG B 1 9 ? -22.578 -34.781 16.609 1 23.5 9 ARG B O 1
ATOM 2234 N N . THR B 1 10 ? -23.344 -33.562 15.141 1 25.94 10 THR B N 1
ATOM 2235 C CA . THR B 1 10 ? -22.047 -33.844 14.523 1 25.94 10 THR B CA 1
ATOM 2236 C C . THR B 1 10 ? -20.906 -33.25 15.352 1 25.94 10 THR B C 1
ATOM 2238 O O . THR B 1 10 ? -20.875 -32.031 15.555 1 25.94 10 THR B O 1
ATOM 2241 N N . GLY B 1 11 ? -20.281 -33.938 16.391 1 22.75 11 GLY B N 1
ATOM 2242 C CA . GLY B 1 11 ? -19.172 -33.75 17.297 1 22.75 11 GLY B CA 1
ATOM 2243 C C . GLY B 1 11 ? -17.875 -33.375 16.594 1 22.75 11 GLY B C 1
ATOM 2244 O O . GLY B 1 11 ? -17.344 -34.188 15.82 1 22.75 11 GLY B O 1
ATOM 2245 N N . LEU B 1 12 ? -17.594 -32.188 16.156 1 22.97 12 LEU B N 1
ATOM 2246 C CA . LEU B 1 12 ? -16.375 -31.719 15.508 1 22.97 12 LEU B CA 1
ATOM 2247 C C . LEU B 1 12 ? -15.148 -32.031 16.344 1 22.97 12 LEU B C 1
ATOM 2249 O O . LEU B 1 12 ? -15.016 -31.531 17.469 1 22.97 12 LEU B O 1
ATOM 2253 N N . ALA B 1 13 ? -14.508 -33.25 16.297 1 22.09 13 ALA B N 1
ATOM 2254 C CA . ALA B 1 13 ? -13.305 -33.75 16.953 1 22.09 13 ALA B CA 1
ATOM 2255 C C . ALA B 1 13 ? -12.125 -32.812 16.75 1 22.09 13 ALA B C 1
ATOM 2257 O O . ALA B 1 13 ? -11.719 -32.531 15.609 1 22.09 13 ALA B O 1
ATOM 2258 N N . ILE B 1 14 ? -11.836 -31.844 17.578 1 22.72 14 ILE B N 1
ATOM 2259 C CA . ILE B 1 14 ? -10.711 -30.922 17.75 1 22.72 14 ILE B CA 1
ATOM 2260 C C . ILE B 1 14 ? -9.422 -31.719 17.906 1 22.72 14 ILE B C 1
ATOM 2262 O O . ILE B 1 14 ? -9.242 -32.438 18.875 1 22.72 14 ILE B O 1
ATOM 2266 N N . LEU B 1 15 ? -8.82 -32.344 16.844 1 21.94 15 LEU B N 1
ATOM 2267 C CA . LEU B 1 15 ? -7.539 -33.031 16.906 1 21.94 15 LEU B CA 1
ATOM 2268 C C . LEU B 1 15 ? -6.492 -32.188 17.625 1 21.94 15 LEU B C 1
ATOM 2270 O O . LEU B 1 15 ? -6.086 -31.141 17.109 1 21.94 15 LEU B O 1
ATOM 2274 N N . ALA B 1 16 ? -6.418 -32.094 18.953 1 21.47 16 ALA B N 1
ATOM 2275 C CA . ALA B 1 16 ? -5.484 -31.484 19.906 1 21.47 16 ALA B CA 1
ATOM 2276 C C . ALA B 1 16 ? -4.082 -32.062 19.734 1 21.47 16 ALA B C 1
ATOM 2278 O O . ALA B 1 16 ? -3.812 -33.188 20.172 1 21.47 16 ALA B O 1
ATOM 2279 N N . LEU B 1 17 ? -3.447 -32.031 18.594 1 23.2 17 LEU B N 1
ATOM 2280 C CA . LEU B 1 17 ? -2.113 -32.625 18.562 1 23.2 17 LEU B CA 1
ATOM 2281 C C . LEU B 1 17 ? -1.245 -32.062 19.688 1 23.2 17 LEU B C 1
ATOM 2283 O O . LEU B 1 17 ? -0.939 -30.859 19.703 1 23.2 17 LEU B O 1
ATOM 2287 N N . LEU B 1 18 ? -1.348 -32.531 20.859 1 23.34 18 LEU B N 1
ATOM 2288 C CA . LEU B 1 18 ? -0.562 -32.281 22.062 1 23.34 18 LEU B CA 1
ATOM 2289 C C . LEU B 1 18 ? 0.909 -32.625 21.828 1 23.34 18 LEU B C 1
ATOM 2291 O O . LEU B 1 18 ? 1.27 -33.781 21.641 1 23.34 18 LEU B O 1
ATOM 2295 N N . ILE B 1 19 ? 1.651 -31.875 21.062 1 23.7 19 ILE B N 1
ATOM 2296 C CA . ILE B 1 19 ? 3.064 -32.188 20.891 1 23.7 19 ILE B CA 1
ATOM 2297 C C . ILE B 1 19 ? 3.75 -32.281 22.25 1 23.7 19 ILE B C 1
ATOM 2299 O O . ILE B 1 19 ? 3.617 -31.375 23.078 1 23.7 19 ILE B O 1
ATOM 2303 N N . PRO B 1 20 ? 4.113 -33.406 22.688 1 22.75 20 PRO B N 1
ATOM 2304 C CA . PRO B 1 20 ? 4.723 -33.656 24 1 22.75 20 PRO B CA 1
ATOM 2305 C C . PRO B 1 20 ? 5.957 -32.781 24.25 1 22.75 20 PRO B C 1
ATOM 2307 O O . PRO B 1 20 ? 6.602 -32.344 23.297 1 22.75 20 PRO B O 1
ATOM 2310 N N . ALA B 1 21 ? 6.215 -32.25 25.453 1 23.75 21 ALA B N 1
ATOM 2311 C CA . ALA B 1 21 ? 7.199 -31.359 26.047 1 23.75 21 ALA B CA 1
ATOM 2312 C C . ALA B 1 21 ? 8.578 -32 26.094 1 23.75 21 ALA B C 1
ATOM 2314 O O . ALA B 1 21 ? 9.484 -31.516 26.766 1 23.75 21 ALA B O 1
ATOM 2315 N N . THR B 1 22 ? 8.727 -33.188 25.484 1 21.16 22 THR B N 1
ATOM 2316 C CA . THR B 1 22 ? 9.797 -33.938 26.125 1 21.16 22 THR B CA 1
ATOM 2317 C C . THR B 1 22 ? 11.078 -33.125 26.172 1 21.16 22 THR B C 1
ATOM 2319 O O . THR B 1 22 ? 11.656 -32.938 27.25 1 21.16 22 THR B O 1
ATOM 2322 N N . ALA B 1 23 ? 12.289 -33.719 25.578 1 21.58 23 ALA B N 1
ATOM 2323 C CA . ALA B 1 23 ? 13.641 -34.031 26.016 1 21.58 23 ALA B CA 1
ATOM 2324 C C . ALA B 1 23 ? 14.594 -32.875 25.766 1 21.58 23 ALA B C 1
ATOM 2326 O O . ALA B 1 23 ? 14.836 -32.5 24.625 1 21.58 23 ALA B O 1
ATOM 2327 N N . TRP B 1 24 ? 14.742 -31.875 26.609 1 22.31 24 TRP B N 1
ATOM 2328 C C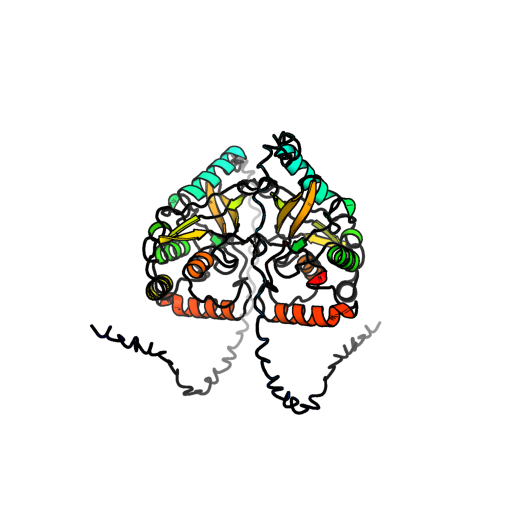A . TRP B 1 24 ? 15.633 -30.719 26.656 1 22.31 24 TRP B CA 1
ATOM 2329 C C . TRP B 1 24 ? 17.094 -31.156 26.594 1 22.31 24 TRP B C 1
ATOM 2331 O O . TRP B 1 24 ? 17.641 -31.641 27.578 1 22.31 24 TRP B O 1
ATOM 2341 N N . THR B 1 25 ? 17.375 -32.094 25.688 1 21.8 25 THR B N 1
ATOM 2342 C CA . THR B 1 25 ? 18.734 -32.562 25.859 1 21.8 25 THR B CA 1
ATOM 2343 C C . THR B 1 25 ? 19.719 -31.406 25.844 1 21.8 25 THR B C 1
ATOM 2345 O O . THR B 1 25 ? 19.422 -30.344 25.281 1 21.8 25 THR B O 1
ATOM 2348 N N . SER B 1 26 ? 20.75 -31.484 26.734 1 20.78 26 SER B N 1
ATOM 2349 C CA . SER B 1 26 ? 21.781 -30.562 27.219 1 20.78 26 SER B CA 1
ATOM 2350 C C . SER B 1 26 ? 22.609 -30 26.078 1 20.78 26 SER B C 1
ATOM 2352 O O . SER B 1 26 ? 22.953 -30.734 25.141 1 20.78 26 SER B O 1
ATOM 2354 N N . PRO B 1 27 ? 22.406 -28.797 25.75 1 23.56 27 PRO B N 1
ATOM 2355 C CA . PRO B 1 27 ? 23.062 -28.203 24.594 1 23.56 27 PRO B CA 1
ATOM 2356 C C . PRO B 1 27 ? 24.562 -28.531 24.531 1 23.56 27 PRO B C 1
ATOM 2358 O O . PRO B 1 27 ? 25.234 -28.531 25.562 1 23.56 27 PRO B O 1
ATOM 2361 N N . PRO B 1 28 ? 24.875 -29.609 23.766 1 22.03 28 PRO B N 1
ATOM 2362 C CA . PRO B 1 28 ? 26.266 -30.047 23.828 1 22.03 28 PRO B CA 1
ATOM 2363 C C . PRO B 1 28 ? 27.25 -28.875 23.812 1 22.03 28 PRO B C 1
ATOM 2365 O O . PRO B 1 28 ? 26.922 -27.797 23.312 1 22.03 28 PRO B O 1
ATOM 2368 N N . THR B 1 29 ? 28.125 -28.828 24.828 1 22.19 29 THR B N 1
ATOM 2369 C CA . THR B 1 29 ? 29.219 -27.938 25.203 1 22.19 29 THR B CA 1
ATOM 2370 C C . THR B 1 29 ? 30.188 -27.75 24.031 1 22.19 29 THR B C 1
ATOM 2372 O O . THR B 1 29 ? 30.812 -28.703 23.578 1 22.19 29 THR B O 1
ATOM 2375 N N . THR B 1 30 ? 29.609 -27.188 22.984 1 21.16 30 THR B N 1
ATOM 2376 C CA . THR B 1 30 ? 30.453 -27.109 21.797 1 21.16 30 THR B CA 1
ATOM 2377 C C . THR B 1 30 ? 31.875 -26.703 22.188 1 21.16 30 THR B C 1
ATOM 2379 O O . THR B 1 30 ? 32.062 -25.688 22.875 1 21.16 30 THR B O 1
ATOM 2382 N N . ARG B 1 31 ? 32.75 -27.672 22.281 1 19.69 31 ARG B N 1
ATOM 2383 C CA . ARG B 1 31 ? 34.188 -27.641 22.484 1 19.69 31 ARG B CA 1
ATOM 2384 C C . ARG B 1 31 ? 34.844 -26.531 21.672 1 19.69 31 ARG B C 1
ATOM 2386 O O . ARG B 1 31 ? 34.469 -26.312 20.516 1 19.69 31 ARG B O 1
ATOM 2393 N N . HIS B 1 32 ? 35.375 -25.5 22.391 1 19.89 32 HIS B N 1
ATOM 2394 C CA . HIS B 1 32 ? 36.125 -24.297 22.094 1 19.89 32 HIS B CA 1
ATOM 2395 C C . HIS B 1 32 ? 37.344 -24.625 21.219 1 19.89 32 HIS B C 1
ATOM 2397 O O . HIS B 1 32 ? 38.375 -25.047 21.719 1 19.89 32 HIS B O 1
ATOM 2403 N N . TYR B 1 33 ? 37.125 -25.5 20.125 1 18.06 33 TYR B N 1
ATOM 2404 C CA . TYR B 1 33 ? 38.438 -25.828 19.531 1 18.06 33 TYR B CA 1
ATOM 2405 C C . TYR B 1 33 ? 39.188 -24.562 19.188 1 18.06 33 TYR B C 1
ATOM 2407 O O . TYR B 1 33 ? 38.688 -23.688 18.469 1 18.06 33 TYR B O 1
ATOM 2415 N N . TYR B 1 34 ? 40 -24.062 20.156 1 19.42 34 TYR B N 1
ATOM 2416 C CA . TYR B 1 34 ? 41 -22.984 20.109 1 19.42 34 TYR B CA 1
ATOM 2417 C C . TYR B 1 34 ? 41.969 -23.188 18.969 1 19.42 34 TYR B C 1
ATOM 2419 O O . TYR B 1 34 ? 42.906 -24.016 19.062 1 19.42 34 TYR B O 1
ATOM 2427 N N . GLY B 1 35 ? 41.469 -23.625 17.734 1 18.42 35 GLY B N 1
ATOM 2428 C CA . GLY B 1 35 ? 42.5 -23.969 16.781 1 18.42 35 GLY B CA 1
ATOM 2429 C C . GLY B 1 35 ? 43.562 -22.891 16.625 1 18.42 35 GLY B C 1
ATOM 2430 O O . GLY B 1 35 ? 43.25 -21.703 16.766 1 18.42 35 GLY B O 1
ATOM 2431 N N . SER B 1 36 ? 44.781 -23.219 16.906 1 19.31 36 SER B N 1
ATOM 2432 C CA . SER B 1 36 ? 46.094 -22.594 16.953 1 19.31 36 SER B CA 1
ATOM 2433 C C . SER B 1 36 ? 46.406 -21.844 15.656 1 19.31 36 SER B C 1
ATOM 2435 O O . SER B 1 36 ? 46.188 -22.375 14.562 1 19.31 36 SER B O 1
ATOM 2437 N N . PHE B 1 37 ? 46.156 -20.531 15.695 1 20.47 37 PHE B N 1
ATOM 2438 C CA . PHE B 1 37 ? 46.438 -19.531 14.688 1 20.47 37 PHE B CA 1
ATOM 2439 C C . PHE B 1 37 ? 47.875 -19.688 14.164 1 20.47 37 PHE B C 1
ATOM 2441 O O . PHE B 1 37 ? 48.844 -19.484 14.898 1 20.47 37 PHE B O 1
ATOM 2448 N N . ALA B 1 38 ? 48.125 -20.875 13.523 1 19.97 38 ALA B N 1
ATOM 2449 C CA . ALA B 1 38 ? 49.5 -21.031 13.031 1 19.97 38 ALA B CA 1
ATOM 2450 C C . ALA B 1 38 ? 49.938 -19.812 12.227 1 19.97 38 ALA B C 1
ATOM 2452 O O . ALA B 1 38 ? 49.156 -19.203 11.508 1 19.97 38 ALA B O 1
ATOM 2453 N N . SER B 1 39 ? 50.969 -19.141 12.688 1 21.23 39 SER B N 1
ATOM 2454 C CA . SER B 1 39 ? 51.75 -17.969 12.328 1 21.23 39 SER B CA 1
ATOM 2455 C C . SER B 1 39 ? 52.344 -18.094 10.93 1 21.23 39 SER B C 1
ATOM 2457 O O . SER B 1 39 ? 53.281 -18.875 10.711 1 21.23 39 SER B O 1
ATOM 2459 N N . PHE B 1 40 ? 51.469 -18.469 9.859 1 20.22 40 PHE B N 1
ATOM 2460 C CA . PHE B 1 40 ? 52.156 -18.719 8.602 1 20.22 40 PHE B CA 1
ATOM 2461 C C . PHE B 1 40 ? 53.031 -17.531 8.211 1 20.22 40 PHE B C 1
ATOM 2463 O O . PHE B 1 40 ? 52.625 -16.375 8.32 1 20.22 40 PHE B O 1
ATOM 2470 N N . SER B 1 41 ? 54.312 -17.766 8.336 1 19.97 41 SER B N 1
ATOM 2471 C CA . SER B 1 41 ? 55.5 -16.984 8.008 1 19.97 41 SER B CA 1
ATOM 2472 C C . SER B 1 41 ? 55.5 -16.547 6.547 1 19.97 41 SER B C 1
ATOM 2474 O O . SER B 1 41 ? 55.469 -17.391 5.648 1 19.97 41 SER B O 1
ATOM 2476 N N . ARG B 1 42 ? 54.781 -15.5 6.305 1 22.12 42 ARG B N 1
ATOM 2477 C CA . ARG B 1 42 ? 54.688 -14.922 4.965 1 22.12 42 ARG B CA 1
ATOM 2478 C C . ARG B 1 42 ? 56.062 -14.695 4.367 1 22.12 42 ARG B C 1
ATOM 2480 O O . ARG B 1 42 ? 56.875 -13.969 4.934 1 22.12 42 ARG B O 1
ATOM 2487 N N . GLY B 1 43 ? 56.562 -15.812 3.729 1 20.25 43 GLY B N 1
ATOM 2488 C CA . GLY B 1 43 ? 57.875 -15.719 3.117 1 20.25 43 GLY B CA 1
ATOM 2489 C C . GLY B 1 43 ? 58 -14.547 2.168 1 20.25 43 GLY B C 1
ATOM 2490 O O . GLY B 1 43 ? 57.031 -13.93 1.79 1 20.25 43 GLY B O 1
ATOM 2491 N N . PRO B 1 44 ? 59.281 -14.219 1.757 1 23.83 44 PRO B N 1
ATOM 2492 C CA . PRO B 1 44 ? 59.875 -13.023 1.158 1 23.83 44 PRO B CA 1
ATOM 2493 C C . PRO B 1 44 ? 59.438 -12.805 -0.287 1 23.83 44 PRO B C 1
ATOM 2495 O O . PRO B 1 44 ? 59.75 -13.625 -1.159 1 23.83 44 PRO B O 1
ATOM 2498 N N . GLY B 1 45 ? 58.125 -12.828 -0.559 1 20.47 45 GLY B N 1
ATOM 2499 C CA . GLY B 1 45 ? 57.875 -12.961 -1.987 1 20.47 45 GLY B CA 1
ATOM 2500 C C . GLY B 1 45 ? 58.656 -11.961 -2.818 1 20.47 45 GLY B C 1
ATOM 2501 O O . GLY B 1 45 ? 58.969 -10.859 -2.357 1 20.47 45 GLY B O 1
ATOM 2502 N N . LYS B 1 46 ? 59.5 -12.477 -3.768 1 23.88 46 LYS B N 1
ATOM 2503 C CA . LYS B 1 46 ? 60.375 -12 -4.824 1 23.88 46 LYS B CA 1
ATOM 2504 C C . LYS B 1 46 ? 59.719 -10.875 -5.625 1 23.88 46 LYS B C 1
ATOM 2506 O O . LYS B 1 46 ? 58.5 -10.906 -5.871 1 23.88 46 LYS B O 1
ATOM 2511 N N . HIS B 1 47 ? 60.375 -9.727 -5.668 1 21.77 47 HIS B N 1
ATOM 2512 C CA . HIS B 1 47 ? 60.094 -8.43 -6.277 1 21.77 47 HIS B CA 1
ATOM 2513 C C . HIS B 1 47 ? 60 -8.539 -7.793 1 21.77 47 HIS B C 1
ATOM 2515 O O . HIS B 1 47 ? 61 -8.602 -8.484 1 21.77 47 HIS B O 1
ATOM 2521 N N . ARG B 1 48 ? 59.281 -9.578 -8.328 1 20.58 48 ARG B N 1
ATOM 2522 C CA . ARG B 1 48 ? 59.406 -9.586 -9.781 1 20.58 48 ARG B CA 1
ATOM 2523 C C . ARG B 1 48 ? 59.125 -8.203 -10.359 1 20.58 48 ARG B C 1
ATOM 2525 O O . ARG B 1 48 ? 58.125 -7.57 -10.023 1 20.58 48 ARG B O 1
ATOM 2532 N N . ALA B 1 49 ? 60.156 -7.699 -10.906 1 22.19 49 ALA B N 1
ATOM 2533 C CA . ALA B 1 49 ? 60.375 -6.465 -11.664 1 22.19 49 ALA B CA 1
ATOM 2534 C C . ALA B 1 49 ? 59.375 -6.348 -12.805 1 22.19 49 ALA B C 1
ATOM 2536 O O . ALA B 1 49 ? 59.375 -7.168 -13.727 1 22.19 49 ALA B O 1
ATOM 2537 N N . LEU B 1 50 ? 58.062 -6.223 -12.383 1 20.89 50 LEU B N 1
ATOM 2538 C CA . LEU B 1 50 ? 57.094 -6.113 -13.477 1 20.89 50 LEU B CA 1
ATOM 2539 C C . LEU B 1 50 ? 57.562 -5.105 -14.516 1 20.89 50 LEU B C 1
ATOM 2541 O O . LEU B 1 50 ? 57.844 -3.953 -14.18 1 20.89 50 LEU B O 1
ATOM 2545 N N . VAL B 1 51 ? 58.25 -5.605 -15.5 1 22.2 51 VAL B N 1
ATOM 2546 C CA . VAL B 1 51 ? 58.688 -4.953 -16.734 1 22.2 51 VAL B CA 1
ATOM 2547 C C . VAL B 1 51 ? 57.562 -4.105 -17.297 1 22.2 51 VAL B C 1
ATOM 2549 O O . VAL B 1 51 ? 56.406 -4.539 -17.328 1 22.2 51 VAL B O 1
ATOM 2552 N N . GLU B 1 52 ? 57.875 -2.801 -17.453 1 21.62 52 GLU B N 1
ATOM 2553 C CA . GLU B 1 52 ? 57.062 -1.676 -17.953 1 21.62 52 GLU B CA 1
ATOM 2554 C C . GLU B 1 52 ? 56.594 -1.934 -19.375 1 21.62 52 GLU B C 1
ATOM 2556 O O . GLU B 1 52 ? 57.344 -1.746 -20.344 1 21.62 52 GLU B O 1
ATOM 2561 N N . ARG B 1 53 ? 56.125 -3.111 -19.688 1 24.91 53 ARG B N 1
ATOM 2562 C CA . ARG B 1 53 ? 55.844 -3.211 -21.109 1 24.91 53 ARG B CA 1
ATOM 2563 C C . ARG B 1 53 ? 55.031 -2.012 -21.578 1 24.91 53 ARG B C 1
ATOM 2565 O O . ARG B 1 53 ? 54.281 -1.399 -20.797 1 24.91 53 ARG B O 1
ATOM 2572 N N . GLY B 1 54 ? 55.344 -1.505 -22.75 1 23.67 54 GLY B N 1
ATOM 2573 C CA . GLY B 1 54 ? 54.969 -0.404 -23.609 1 23.67 54 GLY B CA 1
ATOM 2574 C C . GLY B 1 54 ? 53.469 -0.288 -23.781 1 23.67 54 GLY B C 1
ATOM 2575 O O . GLY B 1 54 ? 52.781 -1.294 -23.969 1 23.67 54 GLY B O 1
ATOM 2576 N N . ALA B 1 55 ? 52.875 0.843 -23.219 1 27.5 55 ALA B N 1
ATOM 2577 C CA . ALA B 1 55 ? 51.469 1.239 -23.188 1 27.5 55 ALA B CA 1
ATOM 2578 C C . ALA B 1 55 ? 50.875 1.258 -24.594 1 27.5 55 ALA B C 1
ATOM 2580 O O . ALA B 1 55 ? 51.156 2.154 -25.391 1 27.5 55 ALA B O 1
ATOM 2581 N N . THR B 1 56 ? 51.062 0.1 -25.375 1 24.91 56 THR B N 1
ATOM 2582 C CA . THR B 1 56 ? 50.375 0.233 -26.656 1 24.91 56 THR B CA 1
ATOM 2583 C C . THR B 1 56 ? 48.969 0.764 -26.453 1 24.91 56 THR B C 1
ATOM 2585 O O . THR B 1 56 ? 48.188 0.236 -25.641 1 24.91 56 THR B O 1
ATOM 2588 N N . SER B 1 57 ? 48.812 2.006 -26.859 1 25.28 57 SER B N 1
ATOM 2589 C CA . SER B 1 57 ? 47.562 2.758 -26.922 1 25.28 57 SER B CA 1
ATOM 2590 C C . SER B 1 57 ? 46.469 1.953 -27.625 1 25.28 57 SER B C 1
ATOM 2592 O O . SER B 1 57 ? 46.531 1.751 -28.844 1 25.28 57 SER B O 1
ATOM 2594 N N . ILE B 1 58 ? 46.219 0.772 -27.234 1 26.47 58 ILE B N 1
ATOM 2595 C CA . ILE B 1 58 ? 45.094 0.172 -27.969 1 26.47 58 ILE B CA 1
ATOM 2596 C C . ILE B 1 58 ? 43.906 1.131 -27.984 1 26.47 58 ILE B C 1
ATOM 2598 O O . ILE B 1 58 ? 43.406 1.535 -26.922 1 26.47 58 ILE B O 1
ATOM 2602 N N . ASP B 1 59 ? 43.844 1.955 -29 1 25.8 59 ASP B N 1
ATOM 2603 C CA . ASP B 1 59 ? 42.656 2.688 -29.406 1 25.8 59 ASP B CA 1
ATOM 2604 C C . ASP B 1 59 ? 41.406 1.805 -29.312 1 25.8 59 ASP B C 1
ATOM 2606 O O . ASP B 1 59 ? 41.188 0.92 -30.141 1 25.8 59 ASP B O 1
ATOM 2610 N N . VAL B 1 60 ? 41.062 1.306 -28.234 1 29.78 60 VAL B N 1
ATOM 2611 C CA . VAL B 1 60 ? 39.844 0.516 -28.141 1 29.78 60 VAL B CA 1
ATOM 2612 C C . VAL B 1 60 ? 38.656 1.343 -28.625 1 29.78 60 VAL B C 1
ATOM 2614 O O . VAL B 1 60 ? 38.312 2.357 -28.016 1 29.78 60 VAL B O 1
ATOM 2617 N N . SER B 1 61 ? 38.438 1.456 -29.891 1 29.77 61 SER B N 1
ATOM 2618 C CA . SER B 1 61 ? 37.156 1.866 -30.484 1 29.77 61 SER B CA 1
ATOM 2619 C C . SER B 1 61 ? 35.969 1.37 -29.656 1 29.77 61 SER B C 1
ATOM 2621 O O . SER B 1 61 ? 35.75 0.163 -29.562 1 29.77 61 SER B O 1
ATOM 2623 N N . VAL B 1 62 ? 35.625 1.992 -28.625 1 29.69 62 VAL B N 1
ATOM 2624 C CA . VAL B 1 62 ? 34.469 1.765 -27.766 1 29.69 62 VAL B CA 1
ATOM 2625 C C . VAL B 1 62 ? 33.219 1.551 -28.625 1 29.69 62 VAL B C 1
ATOM 2627 O O . VAL B 1 62 ? 32.781 2.459 -29.328 1 29.69 62 VAL B O 1
ATOM 2630 N N . SER B 1 63 ? 32.938 0.431 -29.219 1 31.39 63 SER B N 1
ATOM 2631 C CA . SER B 1 63 ? 31.75 0.027 -29.953 1 31.39 63 SER B CA 1
ATOM 2632 C C . SER B 1 63 ? 30.5 0.562 -29.281 1 31.39 63 SER B C 1
ATOM 2634 O O . SER B 1 63 ? 30.359 0.504 -28.047 1 31.39 63 SER B O 1
ATOM 2636 N N . THR B 1 64 ? 29.766 1.524 -29.734 1 35.94 64 THR B N 1
ATOM 2637 C CA . THR B 1 64 ? 28.531 2.26 -29.5 1 35.94 64 THR B CA 1
ATOM 2638 C C . THR B 1 64 ? 27.422 1.317 -29.047 1 35.94 64 THR B C 1
ATOM 2640 O O . THR B 1 64 ? 26.234 1.665 -29.109 1 35.94 64 THR B O 1
ATOM 2643 N N . GLN B 1 65 ? 27.469 0.049 -28.922 1 33.88 65 GLN B N 1
ATOM 2644 C CA . GLN B 1 65 ? 26.562 -1.081 -28.766 1 33.88 65 GLN B CA 1
ATOM 2645 C C . GLN B 1 65 ? 25.609 -0.877 -27.594 1 33.88 65 GLN B C 1
ATOM 2647 O O . GLN B 1 65 ? 24.406 -1.081 -27.719 1 33.88 65 GLN B O 1
ATOM 2652 N N . ASP B 1 66 ? 26.078 -1.254 -26.344 1 35.34 66 ASP B N 1
ATOM 2653 C CA . ASP B 1 66 ? 25.203 -1.74 -25.281 1 35.34 66 ASP B CA 1
ATOM 2654 C C . ASP B 1 66 ? 24.422 -0.595 -24.641 1 35.34 66 ASP B C 1
ATOM 2656 O O . ASP B 1 66 ? 24.797 -0.087 -23.578 1 35.34 66 ASP B O 1
ATOM 2660 N N . GLN B 1 67 ? 24.188 0.397 -25.25 1 38.94 67 GLN B N 1
ATOM 2661 C CA . GLN B 1 67 ? 23.422 1.413 -24.547 1 38.94 67 GLN B CA 1
ATOM 2662 C C . GLN B 1 67 ? 22.109 0.84 -24 1 38.94 67 GLN B C 1
ATOM 2664 O O . GLN B 1 67 ? 21.438 0.065 -24.688 1 38.94 67 GLN B O 1
ATOM 2669 N N . PRO B 1 68 ? 21.922 0.73 -22.703 1 46.12 68 PRO B N 1
ATOM 2670 C CA . PRO B 1 68 ? 20.641 0.21 -22.188 1 46.12 68 PRO B CA 1
ATOM 2671 C C . PRO B 1 68 ? 19.438 0.724 -22.984 1 46.12 68 PRO B C 1
ATOM 2673 O O . PRO B 1 68 ? 19.391 1.904 -23.344 1 46.12 68 PRO B O 1
ATOM 2676 N N . VAL B 1 69 ? 18.938 0.055 -23.969 1 47.34 69 VAL B N 1
ATOM 2677 C CA . VAL B 1 69 ? 17.703 0.386 -24.672 1 47.34 69 VAL B CA 1
ATOM 2678 C C . VAL B 1 69 ? 16.734 1.091 -23.734 1 47.34 69 VAL B C 1
ATOM 2680 O O . VAL B 1 69 ? 16.297 0.51 -22.734 1 47.34 69 VAL B O 1
ATOM 2683 N N . LEU B 1 70 ? 16.938 2.363 -23.625 1 56.88 70 LEU B N 1
ATOM 2684 C CA . LEU B 1 70 ? 15.898 3.137 -22.938 1 56.88 70 LEU B CA 1
ATOM 2685 C C . LEU B 1 70 ? 14.508 2.75 -23.438 1 56.88 70 LEU B C 1
ATOM 2687 O O . LEU B 1 70 ? 14.227 2.846 -24.625 1 56.88 70 LEU B O 1
ATOM 2691 N N . LEU B 1 71 ? 13.914 1.81 -22.844 1 66.12 71 LEU B N 1
ATOM 2692 C CA . LEU B 1 71 ? 12.539 1.47 -23.156 1 66.12 71 LEU B CA 1
ATOM 2693 C C . LEU B 1 71 ? 11.641 2.701 -23.078 1 66.12 71 LEU B C 1
ATOM 2695 O O . LEU B 1 71 ? 11.695 3.451 -22.109 1 66.12 71 LEU B O 1
ATOM 2699 N N . ASP B 1 72 ? 11.125 3.092 -24.172 1 84.38 72 ASP B N 1
ATOM 2700 C CA . ASP B 1 72 ? 10.195 4.215 -24.141 1 84.38 72 ASP B CA 1
ATOM 2701 C C . ASP B 1 72 ? 9.016 3.918 -23.219 1 84.38 72 ASP B C 1
ATOM 2703 O O . ASP B 1 72 ? 8.664 2.756 -23 1 84.38 72 ASP B O 1
ATOM 2707 N N . SER B 1 73 ? 8.531 4.969 -22.656 1 89 73 SER B N 1
ATOM 2708 C CA . SER B 1 73 ? 7.496 4.875 -21.641 1 89 73 SER B CA 1
ATOM 2709 C C . SER B 1 73 ? 6.266 4.148 -22.156 1 89 73 SER B C 1
ATOM 2711 O O . SER B 1 73 ? 5.656 3.35 -21.453 1 89 73 SER B O 1
ATOM 2713 N N . GLU B 1 74 ? 5.953 4.355 -23.406 1 91.12 74 GLU B N 1
ATOM 2714 C CA . GLU B 1 74 ? 4.77 3.723 -23.969 1 91.12 74 GLU B CA 1
ATOM 2715 C C . GLU B 1 74 ? 4.941 2.211 -24.078 1 91.12 74 GLU B C 1
ATOM 2717 O O . GLU B 1 74 ? 4.02 1.453 -23.766 1 91.12 74 GLU 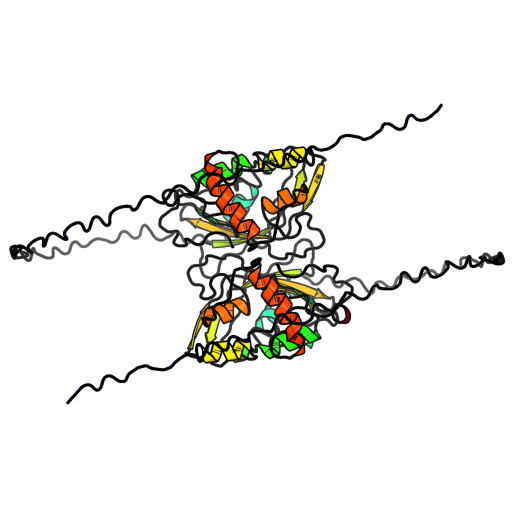B O 1
ATOM 2722 N N . THR B 1 75 ? 6.094 1.852 -24.469 1 93.12 75 THR B N 1
ATOM 2723 C CA . THR B 1 75 ? 6.402 0.43 -24.578 1 93.12 75 THR B CA 1
ATOM 2724 C C . THR B 1 75 ? 6.375 -0.238 -23.219 1 93.12 75 THR B C 1
ATOM 2726 O O . THR B 1 75 ? 5.828 -1.334 -23.062 1 93.12 75 THR B O 1
ATOM 2729 N N . LEU B 1 76 ? 6.91 0.4 -22.234 1 95.44 76 LEU B N 1
ATOM 2730 C CA . LEU B 1 76 ? 6.93 -0.134 -20.875 1 95.44 76 LEU B CA 1
ATOM 2731 C C . LEU B 1 76 ? 5.516 -0.285 -20.328 1 95.44 76 LEU B C 1
ATOM 2733 O O . LEU B 1 76 ? 5.188 -1.306 -19.719 1 95.44 76 LEU B O 1
ATOM 2737 N N . LEU B 1 77 ? 4.738 0.707 -20.562 1 96.94 77 LEU B N 1
ATOM 2738 C CA . LEU B 1 77 ? 3.365 0.685 -20.078 1 96.94 77 LEU B CA 1
ATOM 2739 C C . LEU B 1 77 ? 2.572 -0.441 -20.734 1 96.94 77 LEU B C 1
ATOM 2741 O O . LEU B 1 77 ? 1.846 -1.171 -20.047 1 96.94 77 LEU B O 1
ATOM 2745 N N . ALA B 1 78 ? 2.738 -0.578 -22.031 1 96.31 78 ALA B N 1
ATOM 2746 C CA . ALA B 1 78 ? 2.051 -1.643 -22.75 1 96.31 78 ALA B CA 1
ATOM 2747 C C . ALA B 1 78 ? 2.498 -3.018 -22.266 1 96.31 78 ALA B C 1
ATOM 2749 O O . ALA B 1 78 ? 1.683 -3.932 -22.125 1 96.31 78 ALA B O 1
ATOM 2750 N N . ALA B 1 79 ? 3.76 -3.148 -22.016 1 96.69 79 ALA B N 1
ATOM 2751 C CA . ALA B 1 79 ? 4.305 -4.414 -21.531 1 96.69 79 ALA B CA 1
ATOM 2752 C C . ALA B 1 79 ? 3.744 -4.762 -20.156 1 96.69 79 ALA B C 1
ATOM 2754 O O . ALA B 1 79 ? 3.395 -5.914 -19.906 1 96.69 79 ALA B O 1
ATOM 2755 N N . ALA B 1 80 ? 3.678 -3.781 -19.281 1 97.88 80 ALA B N 1
ATOM 2756 C CA . ALA B 1 80 ? 3.135 -3.996 -17.938 1 97.88 80 ALA B CA 1
ATOM 2757 C C . ALA B 1 80 ? 1.666 -4.406 -18 1 97.88 80 ALA B C 1
ATOM 2759 O O . ALA B 1 80 ? 1.245 -5.336 -17.312 1 97.88 80 ALA B O 1
ATOM 2760 N N . GLU B 1 81 ? 0.94 -3.695 -18.844 1 97.19 81 GLU B N 1
ATOM 2761 C CA . GLU B 1 81 ? -0.474 -4.02 -19 1 97.19 81 GLU B CA 1
ATOM 2762 C C . GLU B 1 81 ? -0.657 -5.441 -19.531 1 97.19 81 GLU B C 1
ATOM 2764 O O . GLU B 1 81 ? -1.478 -6.199 -19.016 1 97.19 81 GLU B O 1
ATOM 2769 N N . SER B 1 82 ? 0.081 -5.758 -20.516 1 96.25 82 SER B N 1
ATOM 2770 C CA . SER B 1 82 ? 0.011 -7.094 -21.094 1 96.25 82 SER B CA 1
ATOM 2771 C C . SER B 1 82 ? 0.401 -8.164 -20.078 1 96.25 82 SER B C 1
ATOM 2773 O O . SER B 1 82 ? -0.242 -9.211 -20 1 96.25 82 SER B O 1
ATOM 2775 N N . PHE B 1 83 ? 1.453 -7.914 -19.328 1 96.75 83 PHE B N 1
ATOM 2776 C CA . PHE B 1 83 ? 1.895 -8.859 -18.312 1 96.75 83 PHE B CA 1
ATOM 2777 C C . PHE B 1 83 ? 0.786 -9.125 -17.297 1 96.75 83 PHE B C 1
ATOM 2779 O O . PHE B 1 83 ? 0.502 -10.281 -16.969 1 96.75 83 PHE B O 1
ATOM 2786 N N . MET B 1 84 ? 0.136 -8.07 -16.844 1 95.81 84 MET B N 1
ATOM 2787 C CA . MET B 1 84 ? -0.891 -8.172 -15.812 1 95.81 84 MET B CA 1
ATOM 2788 C C . MET B 1 84 ? -2.102 -8.945 -16.328 1 95.81 84 MET B C 1
ATOM 2790 O O . MET B 1 84 ? -2.736 -9.688 -15.57 1 95.81 84 MET B O 1
ATOM 2794 N N . GLN B 1 85 ? -2.322 -8.859 -17.547 1 91.81 85 GLN B N 1
ATOM 2795 C CA . GLN B 1 85 ? -3.535 -9.445 -18.109 1 91.81 85 GLN B CA 1
ATOM 2796 C C . GLN B 1 85 ? -3.32 -10.914 -18.469 1 91.81 85 GLN B C 1
ATOM 2798 O O . GLN B 1 85 ? -4.23 -11.734 -18.344 1 91.81 85 GLN B O 1
ATOM 2803 N N . THR B 1 86 ? -2.041 -11.25 -18.797 1 92.25 86 THR B N 1
ATOM 2804 C CA . THR B 1 86 ? -1.982 -12.523 -19.516 1 92.25 86 THR B CA 1
ATOM 2805 C C . THR B 1 86 ? -0.875 -13.406 -18.953 1 92.25 86 THR B C 1
ATOM 2807 O O . THR B 1 86 ? -0.735 -14.562 -19.344 1 92.25 86 THR B O 1
ATOM 2810 N N . SER B 1 87 ? -0.151 -12.922 -17.969 1 93.12 87 SER B N 1
ATOM 2811 C CA . SER B 1 87 ? 1.1 -13.656 -17.812 1 93.12 87 SER B CA 1
ATOM 2812 C C . SER B 1 87 ? 1.499 -13.766 -16.344 1 93.12 87 SER B C 1
ATOM 2814 O O . SER B 1 87 ? 2.6 -14.211 -16.016 1 93.12 87 SER B O 1
ATOM 2816 N N . THR B 1 88 ? 0.754 -13.383 -15.422 1 93.12 88 THR B N 1
ATOM 2817 C CA . THR B 1 88 ? 1.204 -13.188 -14.047 1 93.12 88 THR B CA 1
ATOM 2818 C C . THR B 1 88 ? 1.268 -14.516 -13.305 1 93.12 88 THR B C 1
ATOM 2820 O O . THR B 1 88 ? 1.926 -14.625 -12.266 1 93.12 88 THR B O 1
ATOM 2823 N N . GLY B 1 89 ? 0.54 -15.516 -13.75 1 93.19 89 GLY B N 1
ATOM 2824 C CA . GLY B 1 89 ? 0.401 -16.75 -13 1 93.19 89 GLY B CA 1
ATOM 2825 C C . GLY B 1 89 ? -0.678 -16.688 -11.93 1 93.19 89 GLY B C 1
ATOM 2826 O O . GLY B 1 89 ? -1.084 -17.719 -11.391 1 93.19 89 GLY B O 1
ATOM 2827 N N . TYR B 1 90 ? -1.105 -15.523 -11.648 1 93.12 90 TYR B N 1
ATOM 2828 C CA . TYR B 1 90 ? -2.104 -15.336 -10.602 1 93.12 90 TYR B CA 1
ATOM 2829 C C . TYR B 1 90 ? -3.488 -15.117 -11.195 1 93.12 90 TYR B C 1
ATOM 2831 O O . TYR B 1 90 ? -4.445 -15.805 -10.828 1 93.12 90 TYR B O 1
ATOM 2839 N N . TYR B 1 91 ? -3.535 -14.234 -12.172 1 94.06 91 TYR B N 1
ATOM 2840 C CA . TYR B 1 91 ? -4.805 -13.906 -12.805 1 94.06 91 TYR B CA 1
ATOM 2841 C C . TYR B 1 91 ? -4.941 -14.617 -14.148 1 94.06 91 TYR B C 1
ATOM 2843 O O . TYR B 1 91 ? -5.965 -14.492 -14.82 1 94.06 91 TYR B O 1
ATOM 2851 N N . SER B 1 92 ? -3.941 -15.211 -14.531 1 93.94 92 SER B N 1
ATOM 2852 C CA . SER B 1 92 ? -3.82 -16.047 -15.719 1 93.94 92 SER B CA 1
ATOM 2853 C C . SER B 1 92 ? -2.777 -17.141 -15.523 1 93.94 92 SER B C 1
ATOM 2855 O O . SER B 1 92 ? -2.09 -17.172 -14.5 1 93.94 92 SER B O 1
ATOM 2857 N N . ALA B 1 93 ? -2.715 -18 -16.516 1 94 93 ALA B N 1
ATOM 2858 C CA . ALA B 1 93 ? -1.594 -18.938 -16.516 1 94 93 ALA B CA 1
ATOM 2859 C C . ALA B 1 93 ? -0.263 -18.203 -16.609 1 94 93 ALA B C 1
ATOM 2861 O O . ALA B 1 93 ? -0.173 -17.156 -17.266 1 94 93 ALA B O 1
ATOM 2862 N N . LEU B 1 94 ? 0.692 -18.781 -15.945 1 95.94 94 LEU B N 1
ATOM 2863 C CA . LEU B 1 94 ? 2.004 -18.141 -15.945 1 95.94 94 LEU B CA 1
ATOM 2864 C C . LEU B 1 94 ? 2.703 -18.328 -17.281 1 95.94 94 LEU B C 1
ATOM 2866 O O . LEU B 1 94 ? 2.713 -19.438 -17.844 1 95.94 94 LEU B O 1
ATOM 2870 N N . ASP B 1 95 ? 3.189 -17.234 -17.844 1 96.75 95 ASP B N 1
ATOM 2871 C CA . ASP B 1 95 ? 4.164 -17.281 -18.938 1 96.75 95 ASP B CA 1
ATOM 2872 C C . ASP B 1 95 ? 5.582 -17.078 -18.406 1 96.75 95 ASP B C 1
ATOM 2874 O O . ASP B 1 95 ? 6.035 -15.938 -18.266 1 96.75 95 ASP B O 1
ATOM 2878 N N . GLU B 1 96 ? 6.25 -18.109 -18.172 1 96 96 GLU B N 1
ATOM 2879 C CA . GLU B 1 96 ? 7.562 -18.062 -17.531 1 96 96 GLU B CA 1
ATOM 2880 C C . GLU B 1 96 ? 8.57 -17.312 -18.391 1 96 96 GLU B C 1
ATOM 2882 O O . GLU B 1 96 ? 9.562 -16.781 -17.891 1 96 96 GLU B O 1
ATOM 2887 N N . ASP B 1 97 ? 8.352 -17.297 -19.672 1 96.06 97 ASP B N 1
ATOM 2888 C CA . ASP B 1 97 ? 9.266 -16.609 -20.578 1 96.06 97 ASP B CA 1
ATOM 2889 C C . ASP B 1 97 ? 9.234 -15.094 -20.359 1 96.06 97 ASP B C 1
ATOM 2891 O O . ASP B 1 97 ? 10.141 -14.383 -20.781 1 96.06 97 ASP B O 1
ATOM 2895 N N . ARG B 1 98 ? 8.188 -14.648 -19.719 1 97.5 98 ARG B N 1
ATOM 2896 C CA . ARG B 1 98 ? 8.047 -13.227 -19.453 1 97.5 98 ARG B CA 1
ATOM 2897 C C . ARG B 1 98 ? 8.781 -12.844 -18.172 1 97.5 98 ARG B C 1
ATOM 2899 O O . ARG B 1 98 ? 8.922 -11.656 -17.859 1 97.5 98 ARG B O 1
ATOM 2906 N N . LEU B 1 99 ? 9.25 -13.82 -17.469 1 98.19 99 LEU B N 1
ATOM 2907 C CA . LEU B 1 99 ? 10.047 -13.57 -16.266 1 98.19 99 LEU B CA 1
ATOM 2908 C C . LEU B 1 99 ? 11.531 -13.68 -16.562 1 98.19 99 LEU B C 1
ATOM 2910 O O . LEU B 1 99 ? 11.961 -14.578 -17.281 1 98.19 99 LEU B O 1
ATOM 2914 N N . ALA B 1 100 ? 12.297 -12.758 -16.078 1 98.31 100 ALA B N 1
ATOM 2915 C CA . ALA B 1 100 ? 13.75 -12.828 -16.172 1 98.31 100 ALA B CA 1
ATOM 2916 C C . ALA B 1 100 ? 14.305 -14 -15.367 1 98.31 100 ALA B C 1
ATOM 2918 O O . ALA B 1 100 ? 13.68 -14.438 -14.398 1 98.31 100 ALA B O 1
ATOM 2919 N N . ASP B 1 101 ? 15.508 -14.484 -15.68 1 97.25 101 ASP B N 1
ATOM 2920 C CA . ASP B 1 101 ? 16.156 -15.57 -14.945 1 97.25 101 ASP B CA 1
ATOM 2921 C C . ASP B 1 101 ? 16.453 -15.156 -13.508 1 97.25 101 ASP B C 1
ATOM 2923 O O . ASP B 1 101 ? 16.453 -15.992 -12.602 1 97.25 101 ASP B O 1
ATOM 2927 N N . ASP B 1 102 ? 16.688 -13.914 -13.328 1 97.62 102 ASP B N 1
ATOM 2928 C CA . ASP B 1 102 ? 16.984 -13.391 -12 1 97.62 102 ASP B CA 1
ATOM 2929 C C . ASP B 1 102 ? 15.766 -12.703 -11.398 1 97.62 102 ASP B C 1
ATOM 2931 O O . ASP B 1 102 ? 15.898 -11.711 -10.68 1 97.62 102 ASP B O 1
ATOM 2935 N N . PHE B 1 103 ? 14.641 -13.203 -11.695 1 98.06 103 PHE B N 1
ATOM 2936 C CA . PHE B 1 103 ? 13.359 -12.695 -11.234 1 98.06 103 PHE B CA 1
ATOM 2937 C C . PHE B 1 103 ? 13.242 -12.82 -9.719 1 98.06 103 PHE B C 1
ATOM 2939 O O . PHE B 1 103 ? 13.68 -13.812 -9.133 1 98.06 103 PHE B O 1
ATOM 2946 N N . VAL B 1 104 ? 12.586 -11.742 -9.117 1 96.81 104 VAL B N 1
ATOM 2947 C CA . VAL B 1 104 ? 12.203 -11.781 -7.711 1 96.81 104 VAL B CA 1
ATOM 2948 C C . VAL B 1 104 ? 10.773 -11.273 -7.551 1 96.81 104 VAL B C 1
ATOM 2950 O O . VAL B 1 104 ? 10.406 -10.242 -8.109 1 96.81 104 VAL B O 1
ATOM 2953 N N . PHE B 1 105 ? 10.008 -12.07 -6.859 1 96.06 105 PHE B N 1
ATOM 2954 C CA . PHE B 1 105 ? 8.734 -11.609 -6.32 1 96.06 105 PHE B CA 1
ATOM 2955 C C . PHE B 1 105 ? 8.875 -11.227 -4.852 1 96.06 105 PHE B C 1
ATOM 2957 O O . PHE B 1 105 ? 9.484 -11.953 -4.07 1 96.06 105 PHE B O 1
ATOM 2964 N N . ARG B 1 106 ? 8.188 -10.094 -4.523 1 93.62 106 ARG B N 1
ATOM 2965 C CA . ARG B 1 106 ? 8.141 -9.727 -3.113 1 93.62 106 ARG B CA 1
ATOM 2966 C C . ARG B 1 106 ? 6.82 -9.039 -2.775 1 93.62 106 ARG B C 1
ATOM 2968 O O . ARG B 1 106 ? 6.473 -8.016 -3.379 1 93.62 106 ARG B O 1
ATOM 2975 N N . GLY B 1 107 ? 6.129 -9.633 -1.862 1 89.75 107 GLY B N 1
ATOM 2976 C CA . GLY B 1 107 ? 4.977 -9.008 -1.234 1 89.75 107 GLY B CA 1
ATOM 2977 C C . GLY B 1 107 ? 5.262 -8.508 0.168 1 89.75 107 GLY B C 1
ATOM 2978 O O . GLY B 1 107 ? 6.414 -8.492 0.605 1 89.75 107 GLY B O 1
ATOM 2979 N N . PRO B 1 108 ? 4.168 -8.008 0.76 1 82.94 108 PRO B N 1
ATOM 2980 C CA . PRO B 1 108 ? 4.367 -7.52 2.125 1 82.94 108 PRO B CA 1
ATOM 2981 C C . PRO B 1 108 ? 4.68 -8.641 3.113 1 82.94 108 PRO B C 1
ATOM 2983 O O . PRO B 1 108 ? 5.41 -8.43 4.086 1 82.94 108 PRO B O 1
ATOM 2986 N N . VAL B 1 109 ? 4.117 -9.781 2.846 1 77.5 109 VAL B N 1
ATOM 2987 C CA . VAL B 1 109 ? 4.266 -10.898 3.775 1 77.5 109 VAL B CA 1
ATOM 2988 C C . VAL B 1 109 ? 5.105 -12 3.131 1 77.5 109 VAL B C 1
ATOM 2990 O O . VAL B 1 109 ? 6.051 -12.508 3.74 1 77.5 109 VAL B O 1
ATOM 2993 N N . ILE B 1 110 ? 4.77 -12.297 1.952 1 81.69 110 ILE B N 1
ATOM 2994 C CA . ILE B 1 110 ? 5.395 -13.414 1.242 1 81.69 110 ILE B CA 1
ATOM 2995 C C . ILE B 1 110 ? 6.59 -12.906 0.437 1 81.69 110 ILE B C 1
ATOM 2997 O O . ILE B 1 110 ? 6.516 -11.844 -0.195 1 81.69 110 ILE B O 1
ATOM 3001 N N . GLY B 1 111 ? 7.625 -13.742 0.453 1 84.69 111 GLY B N 1
ATOM 3002 C CA . GLY B 1 111 ? 8.812 -13.438 -0.328 1 84.69 111 GLY B CA 1
ATOM 3003 C C . GLY B 1 111 ? 10.039 -13.164 0.527 1 84.69 111 GLY B C 1
ATOM 3004 O O . GLY B 1 111 ? 9.945 -13.125 1.756 1 84.69 111 GLY B O 1
ATOM 3005 N N . PRO B 1 112 ? 11.109 -13.031 -0.165 1 89.56 112 PRO B N 1
ATOM 3006 C CA . PRO B 1 112 ? 11.297 -13.055 -1.617 1 89.56 112 PRO B CA 1
ATOM 3007 C C . PRO B 1 112 ? 11.172 -14.461 -2.205 1 89.56 112 PRO B C 1
ATOM 3009 O O . PRO B 1 112 ? 11.57 -15.438 -1.563 1 89.56 112 PRO B O 1
ATOM 3012 N N . LEU B 1 113 ? 10.57 -14.492 -3.418 1 91.75 113 LEU B N 1
ATOM 3013 C CA . LEU B 1 113 ? 10.531 -15.727 -4.195 1 91.75 113 LEU B CA 1
ATOM 3014 C C . LEU B 1 113 ? 11.289 -15.562 -5.508 1 91.75 113 LEU B C 1
ATOM 3016 O O . LEU B 1 113 ? 11.055 -14.609 -6.254 1 91.75 113 LEU B O 1
ATOM 3020 N N . GLY B 1 114 ? 12.234 -16.484 -5.707 1 94.62 114 GLY B N 1
ATOM 3021 C CA . GLY B 1 114 ? 12.836 -16.547 -7.031 1 94.62 114 GLY B CA 1
ATOM 3022 C C . GLY B 1 114 ? 11.898 -17.125 -8.078 1 94.62 114 GLY B C 1
ATOM 3023 O O . GLY B 1 114 ? 10.797 -17.562 -7.758 1 94.62 114 GLY B O 1
ATOM 3024 N N . LYS B 1 115 ? 12.414 -17.125 -9.289 1 96.5 115 LYS B N 1
ATOM 3025 C CA . LYS B 1 115 ? 11.609 -17.484 -10.453 1 96.5 115 LYS B CA 1
ATOM 3026 C C . LYS B 1 115 ? 10.969 -18.859 -10.281 1 96.5 115 LYS B C 1
ATOM 3028 O O . LYS B 1 115 ? 9.75 -19.016 -10.445 1 96.5 115 LYS B O 1
ATOM 3033 N N . HIS B 1 116 ? 11.719 -19.844 -9.953 1 94.44 116 HIS B N 1
ATOM 3034 C CA . HIS B 1 116 ? 11.242 -21.219 -9.852 1 94.44 116 HIS B CA 1
ATOM 3035 C C . HIS B 1 116 ? 10.242 -21.359 -8.703 1 94.44 116 HIS B C 1
ATOM 3037 O O . HIS B 1 116 ? 9.188 -21.969 -8.875 1 94.44 116 HIS B O 1
ATOM 3043 N N . ASP B 1 117 ? 10.539 -20.828 -7.586 1 91.25 117 ASP B N 1
ATOM 3044 C CA . ASP B 1 117 ? 9.672 -20.938 -6.41 1 91.25 117 ASP B CA 1
ATOM 3045 C C . ASP B 1 117 ? 8.375 -20.156 -6.609 1 91.25 117 ASP B C 1
ATOM 3047 O O . ASP B 1 117 ? 7.316 -20.578 -6.145 1 91.25 117 ASP B O 1
ATOM 3051 N N . TYR B 1 118 ? 8.508 -19.047 -7.273 1 94.31 118 TYR B N 1
ATOM 3052 C CA . TYR B 1 118 ? 7.324 -18.281 -7.625 1 94.31 118 TYR B CA 1
ATOM 3053 C C . TYR B 1 118 ? 6.352 -19.125 -8.445 1 94.31 118 TYR B C 1
ATOM 3055 O O . TYR B 1 118 ? 5.164 -19.203 -8.109 1 94.31 118 TYR B O 1
ATOM 3063 N N . ALA B 1 119 ? 6.82 -19.703 -9.461 1 93.94 119 ALA B N 1
ATOM 3064 C CA . ALA B 1 119 ? 5.996 -20.547 -10.32 1 93.94 119 ALA B CA 1
ATOM 3065 C C . ALA B 1 119 ? 5.332 -21.672 -9.523 1 93.94 119 ALA B C 1
ATOM 3067 O O . ALA B 1 119 ? 4.141 -21.938 -9.695 1 93.94 119 ALA B O 1
ATOM 3068 N N . ARG B 1 120 ? 6.074 -22.25 -8.656 1 89.44 120 ARG B N 1
ATOM 3069 C CA . ARG B 1 120 ? 5.574 -23.359 -7.852 1 89.44 120 ARG B CA 1
ATOM 3070 C C . ARG B 1 120 ? 4.457 -22.891 -6.922 1 89.44 120 ARG B C 1
ATOM 3072 O O . ARG B 1 120 ? 3.441 -23.578 -6.773 1 89.44 120 ARG B O 1
ATOM 3079 N N . VAL B 1 121 ? 4.645 -21.797 -6.309 1 87.94 121 VAL B N 1
ATOM 3080 C CA . VAL B 1 121 ? 3.668 -21.281 -5.355 1 87.94 121 VAL B CA 1
ATOM 3081 C C . VAL B 1 121 ? 2.373 -20.938 -6.086 1 87.94 121 VAL B C 1
ATOM 3083 O O . VAL B 1 121 ? 1.278 -21.203 -5.582 1 87.94 121 VAL B O 1
ATOM 3086 N N . LEU B 1 122 ? 2.525 -20.328 -7.23 1 91 122 LEU B N 1
ATOM 3087 C CA . LEU B 1 122 ? 1.338 -19.938 -7.988 1 91 122 LEU B CA 1
ATOM 3088 C C . LEU B 1 122 ? 0.56 -21.172 -8.438 1 91 122 LEU B C 1
ATOM 3090 O O . LEU B 1 122 ? -0.673 -21.172 -8.406 1 91 122 LEU B O 1
ATOM 3094 N N . GLU B 1 123 ? 1.266 -22.141 -8.836 1 88.06 123 GLU B N 1
ATOM 3095 C CA . GLU B 1 123 ? 0.619 -23.375 -9.234 1 88.06 123 GLU B CA 1
ATOM 3096 C C . GLU B 1 123 ? -0.055 -24.062 -8.047 1 88.06 123 GLU B C 1
ATOM 3098 O O . GLU B 1 123 ? -1.104 -24.688 -8.203 1 88.06 123 GLU B O 1
ATOM 3103 N N . TYR B 1 124 ? 0.541 -23.953 -6.965 1 85.06 124 TYR B N 1
ATOM 3104 C CA . TYR B 1 124 ? -0.009 -24.531 -5.742 1 85.06 124 TYR B CA 1
ATOM 3105 C C . TYR B 1 124 ? -1.416 -24 -5.48 1 85.06 124 TYR B C 1
ATOM 3107 O O . TYR B 1 124 ? -2.34 -24.781 -5.242 1 85.06 124 TYR B O 1
ATOM 3115 N N . PHE B 1 125 ? -1.64 -22.75 -5.598 1 84.88 125 PHE B N 1
ATOM 3116 C CA . PHE B 1 125 ? -2.941 -22.172 -5.293 1 84.88 125 PHE B CA 1
ATOM 3117 C C . PHE B 1 125 ? -3.857 -22.234 -6.508 1 84.88 125 PHE B C 1
ATOM 3119 O O . PHE B 1 125 ? -5.07 -22.406 -6.371 1 84.88 125 PHE B O 1
ATOM 3126 N N . ALA B 1 126 ? -3.344 -22.031 -7.625 1 89.25 126 ALA B N 1
ATOM 3127 C CA . ALA B 1 126 ? -4.066 -22.078 -8.898 1 89.25 126 ALA B CA 1
ATOM 3128 C C . ALA B 1 126 ? -5.316 -21.203 -8.844 1 89.25 126 ALA B C 1
ATOM 3130 O O . ALA B 1 126 ? -6.414 -21.656 -9.18 1 89.25 126 ALA B O 1
ATOM 3131 N N . VAL B 1 127 ? -5.133 -19.969 -8.562 1 91.62 127 VAL B N 1
ATOM 3132 C CA . VAL B 1 127 ? -6.238 -19.031 -8.352 1 91.62 127 VAL B CA 1
ATOM 3133 C C . VAL B 1 127 ? -7.02 -18.844 -9.648 1 91.62 127 VAL B C 1
ATOM 3135 O O . VAL B 1 127 ? -8.25 -18.891 -9.648 1 91.62 127 VAL B O 1
ATOM 3138 N N . TYR B 1 128 ? -6.344 -18.656 -10.773 1 93.88 128 TYR B N 1
ATOM 3139 C CA . TYR B 1 128 ? -7.02 -18.406 -12.047 1 93.88 128 TYR B CA 1
ATOM 3140 C C . TYR B 1 128 ? -7.863 -19.609 -12.461 1 93.88 128 TYR B C 1
ATOM 3142 O O . TYR B 1 128 ? -8.789 -19.484 -13.266 1 93.88 128 TYR B O 1
ATOM 3150 N N . ARG B 1 129 ? -7.621 -20.797 -11.914 1 92.62 129 ARG B N 1
ATOM 3151 C CA . ARG B 1 129 ? -8.445 -21.969 -12.195 1 92.62 129 ARG B CA 1
ATOM 3152 C C . ARG B 1 129 ? -9.672 -22 -11.289 1 92.62 129 ARG B C 1
ATOM 3154 O O . ARG B 1 129 ? -10.758 -22.406 -11.719 1 92.62 129 ARG B O 1
ATOM 3161 N N . ALA B 1 130 ? -9.414 -21.609 -10.055 1 92.94 130 ALA B N 1
ATOM 3162 C CA . ALA B 1 130 ? -10.508 -21.594 -9.094 1 92.94 130 ALA B CA 1
ATOM 3163 C C . ALA B 1 130 ? -11.523 -20.5 -9.43 1 92.94 130 ALA B C 1
ATOM 3165 O O . ALA B 1 130 ? -12.719 -20.641 -9.156 1 92.94 130 ALA B O 1
ATOM 3166 N N . LEU B 1 131 ? -11.047 -19.391 -9.953 1 95.31 131 LEU B N 1
ATOM 3167 C CA . LEU B 1 131 ? -11.836 -18.266 -10.414 1 95.31 131 LEU B CA 1
ATOM 3168 C C . LEU B 1 131 ? -11.617 -18.016 -11.898 1 95.31 131 LEU B C 1
ATOM 3170 O O . LEU B 1 131 ? -10.914 -17.078 -12.281 1 95.31 131 LEU B O 1
ATOM 3174 N N . PRO B 1 132 ? -12.297 -18.734 -12.758 1 95.56 132 PRO B N 1
ATOM 3175 C CA . PRO B 1 132 ? -11.977 -18.672 -14.188 1 95.56 132 PRO B CA 1
ATOM 3176 C C . PRO B 1 132 ? -12.281 -17.312 -14.797 1 95.56 132 PRO B C 1
ATOM 3178 O O . PRO B 1 132 ? -11.781 -16.984 -15.883 1 95.56 132 PRO B O 1
ATOM 3181 N N . ASP B 1 133 ? -13.156 -16.484 -14.188 1 96.81 133 ASP B N 1
ATOM 3182 C CA . ASP B 1 133 ? -13.477 -15.148 -14.688 1 96.81 133 ASP B CA 1
ATOM 3183 C C . ASP B 1 133 ? -12.688 -14.078 -13.938 1 96.81 133 ASP B C 1
ATOM 3185 O O . ASP B 1 133 ? -13.047 -12.898 -13.969 1 96.81 133 ASP B O 1
ATOM 3189 N N . VAL B 1 134 ? -11.648 -14.516 -13.203 1 96.75 134 VAL B N 1
ATOM 3190 C CA . VAL B 1 134 ? -10.875 -13.57 -12.414 1 96.75 134 VAL B CA 1
ATOM 3191 C C . VAL B 1 134 ? -10.25 -12.516 -13.328 1 96.75 134 VAL B C 1
ATOM 3193 O O . VAL B 1 134 ? -9.75 -12.836 -14.406 1 96.75 134 VAL B O 1
ATOM 3196 N N . ALA B 1 135 ? -10.383 -11.25 -12.938 1 96.81 135 ALA B N 1
ATOM 3197 C CA . ALA B 1 135 ? -9.82 -10.109 -13.656 1 96.81 135 ALA B CA 1
ATOM 3198 C C . ALA B 1 135 ? -9.125 -9.141 -12.703 1 96.81 135 ALA B C 1
ATOM 3200 O O . ALA B 1 135 ? -9.672 -8.781 -11.664 1 96.81 135 ALA B O 1
ATOM 3201 N N . PRO B 1 136 ? -7.91 -8.805 -13.102 1 97.06 136 PRO B N 1
ATOM 3202 C CA . PRO B 1 136 ? -7.211 -7.871 -12.219 1 97.06 136 PRO B CA 1
ATOM 3203 C C . PRO B 1 136 ? -7.84 -6.477 -12.219 1 97.06 136 PRO B C 1
ATOM 3205 O O . PRO B 1 136 ? -7.723 -5.742 -11.234 1 97.06 136 PRO B O 1
ATOM 3208 N N . ASN B 1 137 ? -8.477 -6.031 -13.312 1 97.31 137 ASN B N 1
ATOM 3209 C CA . ASN B 1 137 ? -9.016 -4.688 -13.469 1 97.31 137 ASN B CA 1
ATOM 3210 C C . ASN B 1 137 ? -7.98 -3.619 -13.141 1 97.31 137 ASN B C 1
ATOM 3212 O O . ASN B 1 137 ? -8.25 -2.709 -12.359 1 97.31 137 ASN B O 1
ATOM 3216 N N . ALA B 1 138 ? -6.828 -3.791 -13.758 1 97.94 138 ALA B N 1
ATOM 3217 C CA . ALA B 1 138 ? -5.707 -2.912 -13.445 1 97.94 138 ALA B CA 1
ATOM 3218 C C . ALA B 1 138 ? -5.902 -1.531 -14.07 1 97.94 138 ALA B C 1
ATOM 3220 O O . ALA B 1 138 ? -6.508 -1.404 -15.133 1 97.94 138 ALA B O 1
ATOM 3221 N N . PHE B 1 139 ? -5.367 -0.463 -13.406 1 97.12 139 PHE B N 1
ATOM 3222 C CA . PHE B 1 139 ? -5.504 0.91 -13.875 1 97.12 139 PHE B CA 1
ATOM 3223 C C . PHE B 1 139 ? -4.398 1.79 -13.305 1 97.12 139 PHE B C 1
ATOM 3225 O O . PHE B 1 139 ? -3.633 1.352 -12.445 1 97.12 139 PHE B O 1
ATOM 3232 N N . GLY B 1 140 ? -4.25 2.908 -13.875 1 97.5 140 GLY B N 1
ATOM 3233 C CA . GLY B 1 140 ? -3.318 3.891 -13.336 1 97.5 140 GLY B CA 1
ATOM 3234 C C . GLY B 1 140 ? -1.865 3.527 -13.578 1 97.5 140 GLY B C 1
ATOM 3235 O O . GLY B 1 140 ? -1.017 3.746 -12.711 1 97.5 140 GLY B O 1
ATOM 3236 N N . PHE B 1 141 ? -1.548 2.975 -14.711 1 98 141 PHE B N 1
ATOM 3237 C CA . PHE B 1 141 ? -0.171 2.617 -15.031 1 98 141 PHE B CA 1
ATOM 3238 C C . PHE B 1 141 ? 0.694 3.863 -15.172 1 98 141 PHE B C 1
ATOM 3240 O O . PHE B 1 141 ? 0.295 4.836 -15.812 1 98 141 PHE B O 1
ATOM 3247 N N . SER B 1 142 ? 1.847 3.832 -14.508 1 97.5 142 SER B N 1
ATOM 3248 C CA . SER B 1 142 ? 2.766 4.965 -14.547 1 97.5 142 SER B CA 1
ATOM 3249 C C . SER B 1 142 ? 4.215 4.504 -14.406 1 97.5 142 SER B C 1
ATOM 3251 O O . SER B 1 142 ? 4.52 3.629 -13.602 1 97.5 142 SER B O 1
ATOM 3253 N N . VAL B 1 143 ? 5.051 5.137 -15.172 1 97.19 143 VAL B N 1
ATOM 3254 C CA . VAL B 1 143 ? 6.477 4.844 -15.078 1 97.19 143 VAL B CA 1
ATOM 3255 C C . VAL B 1 143 ? 7.066 5.543 -13.852 1 97.19 143 VAL B C 1
ATOM 3257 O O . VAL B 1 143 ? 6.75 6.703 -13.578 1 97.19 143 VAL B O 1
ATOM 3260 N N . ASP B 1 144 ? 7.848 4.77 -13.148 1 96.81 144 ASP B N 1
ATOM 3261 C CA . ASP B 1 144 ? 8.547 5.344 -12 1 96.81 144 ASP B CA 1
ATOM 3262 C C . ASP B 1 144 ? 9.477 6.473 -12.43 1 96.81 144 ASP B C 1
ATOM 3264 O O . ASP B 1 144 ? 10.297 6.297 -13.336 1 96.81 144 ASP B O 1
ATOM 3268 N N . PRO B 1 145 ? 9.344 7.605 -11.773 1 94.94 145 PRO B N 1
ATOM 3269 C CA . PRO B 1 145 ? 10.172 8.742 -12.203 1 94.94 145 PRO B CA 1
ATOM 3270 C C . PRO B 1 145 ? 11.656 8.516 -11.961 1 94.94 145 PRO B C 1
ATOM 3272 O O . PRO B 1 145 ? 12.5 9.125 -12.625 1 94.94 145 PRO B O 1
ATOM 3275 N N . GLU B 1 146 ? 12.016 7.668 -11.07 1 93.56 146 GLU B N 1
ATOM 3276 C CA . GLU B 1 146 ? 13.422 7.492 -10.727 1 93.56 146 GLU B CA 1
ATOM 3277 C C . GLU B 1 146 ? 13.969 6.191 -11.289 1 93.56 146 GLU B C 1
ATOM 3279 O O . GLU B 1 146 ? 15.18 5.949 -11.25 1 93.56 146 GLU B O 1
ATOM 3284 N N . ASP B 1 147 ? 13.164 5.324 -11.688 1 93.69 147 ASP B N 1
ATOM 3285 C CA . ASP B 1 147 ? 13.539 4.066 -12.32 1 93.69 147 ASP B CA 1
ATOM 3286 C C . ASP B 1 147 ? 12.758 3.852 -13.617 1 93.69 147 ASP B C 1
ATOM 3288 O O . ASP B 1 147 ? 11.68 3.262 -13.609 1 93.69 147 ASP B O 1
ATOM 3292 N N . PRO B 1 148 ? 13.352 4.211 -14.688 1 93 148 PRO B N 1
ATOM 3293 C CA . PRO B 1 148 ? 12.617 4.199 -15.953 1 93 148 PRO B CA 1
ATOM 3294 C C . PRO B 1 148 ? 12.289 2.785 -16.422 1 93 148 PRO B C 1
ATOM 3296 O O . PRO B 1 148 ? 11.703 2.609 -17.5 1 93 148 PRO B O 1
ATOM 3299 N N . ARG B 1 149 ? 12.57 1.804 -15.664 1 95.5 149 ARG B N 1
ATOM 3300 C CA . ARG B 1 149 ? 12.227 0.433 -16.031 1 95.5 149 ARG B CA 1
ATOM 3301 C C . ARG B 1 149 ? 11.109 -0.103 -15.141 1 95.5 149 ARG B C 1
ATOM 3303 O O . ARG B 1 149 ? 10.648 -1.23 -15.328 1 95.5 149 ARG B O 1
ATOM 3310 N N . ARG B 1 150 ? 10.742 0.696 -14.227 1 96.94 150 ARG B N 1
ATOM 3311 C CA . ARG B 1 150 ? 9.719 0.261 -13.273 1 96.94 150 ARG B CA 1
ATOM 3312 C C . ARG B 1 150 ? 8.383 0.925 -13.57 1 96.94 150 ARG B C 1
ATOM 3314 O O . ARG B 1 150 ? 8.312 2.137 -13.789 1 96.94 150 ARG B O 1
ATOM 3321 N N . VAL B 1 151 ? 7.355 0.099 -13.641 1 98.31 151 VAL B N 1
ATOM 3322 C CA . VAL B 1 151 ? 5.992 0.573 -13.852 1 98.31 151 VAL B CA 1
ATOM 3323 C C . VAL B 1 151 ? 5.141 0.26 -12.625 1 98.31 151 VAL B C 1
ATOM 3325 O O . VAL B 1 151 ? 5.145 -0.868 -12.133 1 98.31 151 VAL B O 1
ATOM 3328 N N . TRP B 1 152 ? 4.504 1.307 -12.164 1 98.62 152 TRP B N 1
ATOM 3329 C CA . TRP B 1 152 ? 3.543 1.169 -11.078 1 98.62 152 TRP B CA 1
ATOM 3330 C C . TRP B 1 152 ? 2.115 1.123 -11.609 1 98.62 152 TRP B C 1
ATOM 3332 O O . TRP B 1 152 ? 1.808 1.748 -12.633 1 98.62 152 TRP B O 1
ATOM 3342 N N . PHE B 1 153 ? 1.234 0.424 -10.906 1 98.5 153 PHE B N 1
ATOM 3343 C CA . PHE B 1 153 ? -0.183 0.426 -11.25 1 98.5 153 PHE B CA 1
ATOM 3344 C C . PHE B 1 153 ? -1.023 -0.074 -10.078 1 98.5 153 PHE B C 1
ATOM 3346 O O . PHE B 1 153 ? -0.49 -0.641 -9.117 1 98.5 153 PHE B O 1
ATOM 3353 N N . LEU B 1 154 ? -2.289 0.227 -10.172 1 98.44 154 LEU B N 1
ATOM 3354 C CA . LEU B 1 154 ? -3.277 -0.229 -9.195 1 98.44 154 LEU B CA 1
ATOM 3355 C C . LEU B 1 154 ? -4.156 -1.325 -9.789 1 98.44 154 LEU B C 1
ATOM 3357 O O . LEU B 1 154 ? -4.242 -1.463 -11.016 1 98.44 154 LEU B O 1
ATOM 3361 N N . LEU B 1 155 ? -4.723 -2.115 -8.922 1 97.31 155 LEU B N 1
ATOM 3362 C CA . LEU B 1 155 ? -5.711 -3.074 -9.406 1 97.31 155 LEU B CA 1
ATOM 3363 C C . LEU B 1 155 ? -6.746 -3.377 -8.328 1 97.31 155 LEU B C 1
ATOM 3365 O O . LEU B 1 155 ? -6.488 -3.17 -7.141 1 97.31 155 LEU B O 1
ATOM 3369 N N . ARG B 1 156 ? -7.844 -3.717 -8.773 1 97 156 ARG B N 1
ATOM 3370 C CA . ARG B 1 156 ? -8.969 -4.195 -7.973 1 97 156 ARG B CA 1
ATOM 3371 C C . ARG B 1 156 ? -9.594 -5.438 -8.594 1 97 156 ARG B C 1
ATOM 3373 O O . ARG B 1 156 ? -10.531 -5.332 -9.391 1 97 156 ARG B O 1
ATOM 3380 N N . ALA B 1 157 ? -9.117 -6.531 -8.109 1 97.12 157 ALA B N 1
ATOM 3381 C CA . ALA B 1 157 ? -9.453 -7.789 -8.781 1 97.12 157 ALA B CA 1
ATOM 3382 C C . ALA B 1 157 ? -10.875 -8.219 -8.453 1 97.12 157 ALA B C 1
ATOM 3384 O O . ALA B 1 157 ? -11.383 -7.953 -7.359 1 97.12 157 ALA B O 1
ATOM 3385 N N . THR B 1 158 ? -11.477 -8.828 -9.438 1 97.38 158 THR B N 1
ATOM 3386 C CA . THR B 1 158 ? -12.797 -9.438 -9.273 1 97.38 158 THR B CA 1
ATOM 3387 C C . THR B 1 158 ? -12.805 -10.852 -9.828 1 97.38 158 THR B C 1
ATOM 3389 O O . THR B 1 158 ? -11.953 -11.219 -10.641 1 97.38 158 THR B O 1
ATOM 3392 N N . GLY B 1 159 ? -13.664 -11.664 -9.32 1 97.06 159 GLY B N 1
ATOM 3393 C CA . GLY B 1 159 ? -13.859 -13.016 -9.805 1 97.06 159 GLY B CA 1
ATOM 3394 C C . GLY B 1 159 ? -15 -13.734 -9.102 1 97.06 159 GLY B C 1
ATOM 3395 O O . GLY B 1 159 ? -15.664 -13.164 -8.234 1 97.06 159 GLY B O 1
ATOM 3396 N N . THR B 1 160 ? -15.242 -14.906 -9.633 1 97 160 THR B N 1
ATOM 3397 C CA . THR B 1 160 ? -16.266 -15.773 -9.055 1 97 160 THR B CA 1
ATOM 3398 C C . THR B 1 160 ? -15.672 -17.125 -8.672 1 97 160 THR B C 1
ATOM 3400 O O . THR B 1 160 ? -14.984 -17.766 -9.477 1 97 160 THR B O 1
ATOM 3403 N N . TYR B 1 161 ? -15.977 -17.469 -7.441 1 94.06 161 TYR B N 1
ATOM 3404 C CA . TYR B 1 161 ? -15.477 -18.766 -6.961 1 94.06 161 TYR B CA 1
ATOM 3405 C C . TYR B 1 161 ? -16.266 -19.906 -7.578 1 94.06 161 TYR B C 1
ATOM 3407 O O . TYR B 1 161 ? -17.375 -20.219 -7.148 1 94.06 161 TYR B O 1
ATOM 3415 N N . GLN B 1 162 ? -15.523 -20.625 -8.492 1 94.5 162 GLN B N 1
ATOM 3416 C CA . GLN B 1 162 ? -16.25 -21.641 -9.258 1 94.5 162 GLN B CA 1
ATOM 3417 C C . GLN B 1 162 ? -15.633 -23.031 -9.031 1 94.5 162 GLN B C 1
ATOM 3419 O O . GLN B 1 162 ? -16.312 -24.047 -9.219 1 94.5 162 GLN B O 1
ATOM 3424 N N . GLN B 1 163 ? -14.391 -23.047 -8.695 1 93.5 163 GLN B N 1
ATOM 3425 C CA . GLN B 1 163 ? -13.68 -24.281 -8.43 1 93.5 163 GLN B CA 1
ATOM 3426 C C . GLN B 1 163 ? -12.836 -24.172 -7.164 1 93.5 163 GLN B C 1
ATOM 3428 O O . GLN B 1 163 ? -12.547 -23.062 -6.699 1 93.5 163 GLN B O 1
ATOM 3433 N N . SER B 1 164 ? -12.469 -25.328 -6.672 1 89.31 164 SER B N 1
ATOM 3434 C CA . SER B 1 164 ? -11.664 -25.328 -5.461 1 89.31 164 SER B CA 1
ATOM 3435 C C . SER B 1 164 ? -10.258 -24.797 -5.73 1 89.31 164 SER B C 1
ATOM 3437 O O . SER B 1 164 ? -9.672 -25.094 -6.77 1 89.31 164 SER B O 1
ATOM 3439 N N . LEU B 1 165 ? -9.812 -24.031 -4.719 1 86.94 165 LEU B N 1
ATOM 3440 C CA . LEU B 1 165 ? -8.406 -23.656 -4.746 1 86.94 165 LEU B CA 1
ATOM 3441 C C . LEU B 1 165 ? -7.512 -24.875 -4.562 1 86.94 165 LEU B C 1
ATOM 3443 O O . LEU B 1 165 ? -7.941 -25.875 -3.992 1 86.94 165 LEU B O 1
ATOM 3447 N N . GLY B 1 166 ? -6.336 -24.609 -5.047 1 82.5 166 GLY B N 1
ATOM 3448 C CA . GLY B 1 166 ? -5.379 -25.688 -4.855 1 82.5 166 GLY B CA 1
ATOM 3449 C C . GLY B 1 166 ? -4.688 -25.641 -3.504 1 82.5 166 GLY B C 1
ATOM 3450 O O . GLY B 1 166 ? -4.949 -24.734 -2.701 1 82.5 166 GLY B O 1
ATOM 3451 N N . GLY B 1 167 ? -3.957 -26.719 -3.305 1 78.19 167 GLY B N 1
ATOM 3452 C CA . GLY B 1 167 ? -3.107 -26.781 -2.127 1 78.19 167 GLY B CA 1
ATOM 3453 C C . GLY B 1 167 ? -3.885 -27.016 -0.844 1 78.19 167 GLY B C 1
ATOM 3454 O O . GLY B 1 167 ? -5.117 -27.016 -0.85 1 78.19 167 GLY B O 1
ATOM 3455 N N . ALA B 1 168 ? -3.102 -27.109 0.199 1 69.69 168 ALA B N 1
ATOM 3456 C CA . ALA B 1 168 ? -3.697 -27.484 1.48 1 69.69 168 ALA B CA 1
ATOM 3457 C C . ALA B 1 168 ? -4.668 -26.406 1.965 1 69.69 168 ALA B C 1
ATOM 3459 O O . ALA B 1 168 ? -5.766 -26.719 2.434 1 69.69 168 ALA B O 1
ATOM 3460 N N . LEU B 1 169 ? -4.207 -25.188 1.822 1 71.62 169 LEU B N 1
ATOM 3461 C CA . LEU B 1 169 ? -5.066 -24.109 2.287 1 71.62 169 LEU B CA 1
ATOM 3462 C C . LEU B 1 169 ? -6.301 -23.984 1.404 1 71.62 169 LEU B C 1
ATOM 3464 O O . LEU B 1 169 ? -7.395 -23.703 1.898 1 71.62 169 LEU B O 1
ATOM 3468 N N . GLY B 1 170 ? -6.051 -24.188 0.181 1 73 170 GLY B N 1
ATOM 3469 C CA . GLY B 1 170 ? -7.191 -24.219 -0.725 1 73 170 GLY B CA 1
ATOM 3470 C C . GLY B 1 170 ? -8.164 -25.344 -0.434 1 73 170 GLY B C 1
ATOM 3471 O O . GLY B 1 170 ? -9.375 -25.125 -0.414 1 73 170 GLY B O 1
ATOM 3472 N N . ASN B 1 171 ? -7.555 -26.422 -0.149 1 75.25 171 ASN B N 1
ATOM 3473 C CA . ASN B 1 171 ? -8.391 -27.562 0.213 1 75.25 171 ASN B CA 1
ATOM 3474 C C . ASN B 1 171 ? -9.148 -27.312 1.513 1 75.25 171 ASN B C 1
ATOM 3476 O O . ASN B 1 171 ? -10.328 -27.656 1.626 1 75.25 171 ASN B O 1
ATOM 3480 N N . LEU B 1 172 ? -8.43 -26.75 2.361 1 73.56 172 LEU B N 1
ATOM 3481 C CA . LEU B 1 172 ? -9.086 -26.391 3.615 1 73.56 172 LEU B CA 1
ATOM 3482 C C . LEU B 1 172 ? -10.227 -25.406 3.375 1 73.56 172 LEU B C 1
ATOM 3484 O O . LEU B 1 172 ? -11.32 -25.562 3.932 1 73.56 172 LEU B O 1
ATOM 3488 N N . ALA B 1 173 ? -9.961 -24.5 2.566 1 74.25 173 ALA B N 1
ATOM 3489 C CA . ALA B 1 173 ? -11 -23.516 2.236 1 74.25 173 ALA B CA 1
ATOM 3490 C C . ALA B 1 173 ? -12.211 -24.188 1.601 1 74.25 173 ALA B C 1
ATOM 3492 O O . ALA B 1 173 ? -13.352 -23.859 1.919 1 74.25 173 ALA B O 1
ATOM 3493 N N . ALA B 1 174 ? -11.961 -25.125 0.81 1 79.44 174 ALA B N 1
ATOM 3494 C CA . ALA B 1 174 ? -13.023 -25.828 0.101 1 79.44 174 ALA B CA 1
ATOM 3495 C C . ALA B 1 174 ? -13.867 -26.656 1.063 1 79.44 174 ALA B C 1
ATOM 3497 O O . ALA B 1 174 ? -15.055 -26.891 0.822 1 79.44 174 ALA B O 1
ATOM 3498 N N . THR B 1 175 ? -13.219 -27.047 2.066 1 79 175 THR B N 1
ATOM 3499 C CA . THR B 1 175 ? -13.961 -27.828 3.045 1 79 175 THR B CA 1
ATOM 3500 C C . THR B 1 175 ? -14.883 -26.938 3.877 1 79 175 THR B C 1
ATOM 3502 O O . THR B 1 175 ? -15.945 -27.375 4.316 1 79 175 THR B O 1
ATOM 3505 N N . VAL B 1 176 ? -14.391 -25.797 4.012 1 73 176 VAL B N 1
ATOM 3506 C CA . VAL B 1 176 ? -15.172 -24.844 4.789 1 73 176 VAL B CA 1
ATOM 3507 C C . VAL B 1 176 ? -16.328 -24.312 3.941 1 73 176 VAL B C 1
ATOM 3509 O O . VAL B 1 176 ? -17.469 -24.266 4.406 1 73 176 VAL B O 1
ATOM 3512 N N . THR B 1 177 ? -15.93 -23.906 2.807 1 77.69 177 THR B N 1
ATOM 3513 C CA . THR B 1 177 ? -16.953 -23.438 1.881 1 77.69 177 THR B CA 1
ATOM 3514 C C . THR B 1 177 ? -16.672 -23.938 0.465 1 77.69 177 THR B C 1
ATOM 3516 O O . THR B 1 177 ? -15.766 -23.422 -0.204 1 77.69 177 THR B O 1
ATOM 3519 N N . PRO B 1 178 ? -17.438 -24.906 0.111 1 84.81 178 PRO B N 1
ATOM 3520 C CA . PRO B 1 178 ? -17.266 -25.359 -1.272 1 84.81 178 PRO B CA 1
ATOM 3521 C C . PRO B 1 178 ? -17.562 -24.266 -2.291 1 84.81 178 PRO B C 1
ATOM 3523 O O . PRO B 1 178 ? -18.234 -23.281 -1.968 1 84.81 178 PRO B O 1
ATOM 3526 N N . PRO B 1 179 ? -17 -24.422 -3.443 1 89.12 179 PRO B N 1
ATOM 3527 C CA . PRO B 1 179 ? -17.328 -23.406 -4.457 1 89.12 179 PRO B CA 1
ATOM 3528 C C . PRO B 1 179 ? -18.828 -23.156 -4.578 1 89.12 179 PRO B C 1
ATOM 3530 O O . PRO B 1 179 ? -19.594 -24.094 -4.824 1 89.12 179 PRO B O 1
ATOM 3533 N N . ASP B 1 180 ? -19.156 -21.922 -4.32 1 90.5 180 ASP B N 1
ATOM 3534 C CA . ASP B 1 180 ? -20.578 -21.578 -4.25 1 90.5 180 ASP B CA 1
ATOM 3535 C C . ASP B 1 180 ? -20.891 -20.344 -5.102 1 90.5 180 ASP B C 1
ATOM 3537 O O . ASP B 1 180 ? -21.875 -19.641 -4.855 1 90.5 180 ASP B O 1
ATOM 3541 N N . GLN B 1 181 ? -20.078 -20.047 -6.016 1 93.44 181 GLN B N 1
ATOM 3542 C CA . GLN B 1 181 ? -20.25 -18.969 -6.973 1 93.44 181 GLN B CA 1
ATOM 3543 C C . GLN B 1 181 ? -20.203 -17.609 -6.281 1 93.44 181 GLN B C 1
ATOM 3545 O O . GLN B 1 181 ? -20.625 -16.594 -6.848 1 93.44 181 GLN B O 1
ATOM 3550 N N . ARG B 1 182 ? -19.672 -17.625 -5.121 1 92.44 182 ARG B N 1
ATOM 3551 C CA . ARG B 1 182 ? -19.547 -16.328 -4.453 1 92.44 182 ARG B CA 1
ATOM 3552 C C . ARG B 1 182 ? -18.594 -15.414 -5.203 1 92.44 182 ARG B C 1
ATOM 3554 O O . ARG B 1 182 ? -17.656 -15.875 -5.852 1 92.44 182 ARG B O 1
ATOM 3561 N N . GLN B 1 183 ? -18.875 -14.125 -4.906 1 94.81 183 GLN B N 1
ATOM 3562 C CA . GLN B 1 183 ? -18.078 -13.102 -5.59 1 94.81 183 GLN B CA 1
ATOM 3563 C C . GLN B 1 183 ? -16.844 -12.734 -4.777 1 94.81 183 GLN B C 1
ATOM 3565 O O . GLN B 1 183 ? -16.906 -12.617 -3.553 1 94.81 183 GLN B O 1
ATOM 3570 N N . TYR B 1 184 ? -15.812 -12.742 -5.488 1 95.62 184 TYR B N 1
ATOM 3571 C CA . TYR B 1 184 ? -14.562 -12.172 -5 1 95.62 184 TYR B CA 1
ATOM 3572 C C . TYR B 1 184 ? -14.383 -10.742 -5.492 1 95.62 184 TYR B C 1
ATOM 3574 O O . TYR B 1 184 ? -14.422 -10.484 -6.699 1 95.62 184 TYR B O 1
ATOM 3582 N N . ARG B 1 185 ? -14.297 -9.789 -4.574 1 96.88 185 ARG B N 1
ATOM 3583 C CA . ARG B 1 185 ? -13.953 -8.398 -4.852 1 96.88 185 ARG B CA 1
ATOM 3584 C C . ARG B 1 185 ? -12.773 -7.949 -3.992 1 96.88 185 ARG B C 1
ATOM 3586 O O . ARG B 1 185 ? -12.914 -7.762 -2.783 1 96.88 185 ARG B O 1
ATOM 3593 N N . GLY B 1 186 ? -11.742 -7.746 -4.68 1 95.81 186 GLY B N 1
ATOM 3594 C CA . GLY B 1 186 ? -10.523 -7.371 -3.98 1 95.81 186 GLY B CA 1
ATOM 3595 C C . GLY B 1 186 ? -10.5 -5.91 -3.562 1 95.81 186 GLY B C 1
ATOM 3596 O O . GLY B 1 186 ? -11.156 -5.07 -4.188 1 95.81 186 GLY B O 1
ATOM 3597 N N . SER B 1 187 ? -9.758 -5.684 -2.453 1 94.19 187 SER B N 1
ATOM 3598 C CA . SER B 1 187 ? -9.359 -4.312 -2.168 1 94.19 187 SER B CA 1
ATOM 3599 C C . SER B 1 187 ? -8.398 -3.785 -3.23 1 94.19 187 SER B C 1
ATOM 3601 O O . SER B 1 187 ? -7.734 -4.562 -3.918 1 94.19 187 SER B O 1
ATOM 3603 N N . THR B 1 188 ? -8.375 -2.451 -3.361 1 97.06 188 THR B N 1
ATOM 3604 C CA . THR B 1 188 ? -7.398 -1.883 -4.277 1 97.06 188 THR B CA 1
ATOM 3605 C C . THR B 1 188 ? -5.977 -2.182 -3.805 1 97.06 188 THR B C 1
ATOM 3607 O O . THR B 1 188 ? -5.648 -1.968 -2.635 1 97.06 188 THR B O 1
ATOM 3610 N N . GLU B 1 189 ? -5.234 -2.736 -4.684 1 97.25 189 GLU B N 1
ATOM 3611 C CA . GLU B 1 189 ? -3.826 -3.025 -4.426 1 97.25 189 GLU B CA 1
ATOM 3612 C C . GLU B 1 189 ? -2.918 -2.195 -5.324 1 97.25 189 GLU B C 1
ATOM 3614 O O . GLU B 1 189 ? -3.33 -1.765 -6.406 1 97.25 189 GLU B O 1
ATOM 3619 N N . VAL B 1 190 ? -1.737 -1.967 -4.855 1 98.19 190 VAL B N 1
ATOM 3620 C CA . VAL B 1 190 ? -0.698 -1.381 -5.695 1 98.19 190 VAL B CA 1
ATOM 3621 C C . VAL B 1 190 ? 0.351 -2.438 -6.031 1 98.19 190 VAL B C 1
ATOM 3623 O O . VAL B 1 190 ? 0.749 -3.225 -5.172 1 98.19 190 VAL B O 1
ATOM 3626 N N . TRP B 1 191 ? 0.718 -2.475 -7.301 1 98.12 191 TRP B N 1
ATOM 3627 C CA . TRP B 1 191 ? 1.723 -3.379 -7.852 1 98.12 191 TRP B CA 1
ATOM 3628 C C . TRP B 1 191 ? 2.797 -2.602 -8.602 1 98.12 191 TRP B C 1
ATOM 3630 O O . TRP B 1 191 ? 2.574 -1.459 -9.016 1 98.12 191 TRP B O 1
ATOM 3640 N N . SER B 1 192 ? 3.922 -3.207 -8.711 1 98.31 192 SER B N 1
ATOM 3641 C CA . SER B 1 192 ? 4.918 -2.686 -9.633 1 98.31 192 SER B CA 1
ATOM 3642 C C . SER B 1 192 ? 5.695 -3.816 -10.305 1 98.31 192 SER B C 1
ATOM 3644 O O . SER B 1 192 ? 5.875 -4.883 -9.719 1 98.31 192 SER B O 1
ATOM 3646 N N . VAL B 1 193 ? 6.082 -3.58 -11.547 1 98.25 193 VAL B N 1
ATOM 3647 C CA . VAL B 1 193 ? 6.965 -4.465 -12.305 1 98.25 193 VAL B CA 1
ATOM 3648 C C . VAL B 1 193 ? 8.195 -3.691 -12.766 1 98.25 193 VAL B C 1
ATOM 3650 O O . VAL B 1 193 ? 8.094 -2.529 -13.164 1 98.25 193 VAL B O 1
ATOM 3653 N N . THR B 1 194 ? 9.32 -4.27 -12.609 1 97.69 194 THR B N 1
ATOM 3654 C CA . THR B 1 194 ? 10.555 -3.76 -13.188 1 97.69 194 THR B CA 1
ATOM 3655 C C . THR B 1 194 ? 11.039 -4.668 -14.312 1 97.69 194 THR B C 1
ATOM 3657 O O . THR B 1 194 ? 11.156 -5.883 -14.133 1 97.69 194 THR B O 1
ATOM 3660 N N . PHE B 1 195 ? 11.312 -4.062 -15.445 1 97.69 195 PHE B N 1
ATOM 3661 C CA . PHE B 1 195 ? 11.695 -4.828 -16.625 1 97.69 195 PHE B CA 1
ATOM 3662 C C . PHE B 1 195 ? 13.203 -4.805 -16.812 1 97.69 195 PHE B C 1
ATOM 3664 O O . PHE B 1 195 ? 13.875 -3.848 -16.422 1 97.69 195 PHE B O 1
ATOM 3671 N N . ASN B 1 196 ? 13.68 -5.906 -17.375 1 96.06 196 ASN B N 1
ATOM 3672 C CA . ASN B 1 196 ? 15.039 -5.863 -17.891 1 96.06 196 ASN B CA 1
ATOM 3673 C C . ASN B 1 196 ? 15.078 -5.371 -19.328 1 96.06 196 ASN B C 1
ATOM 3675 O O . ASN B 1 196 ? 14.07 -4.875 -19.844 1 96.06 196 ASN B O 1
ATOM 3679 N N . GLU B 1 197 ? 16.219 -5.445 -19.953 1 91.81 197 GLU B N 1
ATOM 3680 C CA . GLU B 1 197 ? 16.422 -4.898 -21.297 1 91.81 197 GLU B CA 1
ATOM 3681 C C . GLU B 1 197 ? 15.602 -5.66 -22.328 1 91.81 197 GLU B C 1
ATOM 3683 O O . GLU B 1 197 ? 15.305 -5.129 -23.406 1 91.81 197 GLU B O 1
ATOM 3688 N N . ARG B 1 198 ? 15.25 -6.895 -22.047 1 93.19 198 ARG B N 1
ATOM 3689 C CA . ARG B 1 198 ? 14.484 -7.723 -22.984 1 93.19 198 ARG B CA 1
ATOM 3690 C C . ARG B 1 198 ? 12.992 -7.641 -22.672 1 93.19 198 ARG B C 1
ATOM 3692 O O . ARG B 1 198 ? 12.203 -8.445 -23.188 1 93.19 198 ARG B O 1
ATOM 3699 N N . LEU B 1 199 ? 12.531 -6.762 -21.766 1 94.56 199 LEU B N 1
ATOM 3700 C CA . LEU B 1 199 ? 11.148 -6.543 -21.344 1 94.56 199 LEU B CA 1
ATOM 3701 C C . LEU B 1 199 ? 10.609 -7.762 -20.594 1 94.56 199 LEU B C 1
ATOM 3703 O O . LEU B 1 199 ? 9.414 -8.055 -20.672 1 94.56 199 LEU B O 1
ATOM 3707 N N . GLN B 1 200 ? 11.578 -8.469 -20 1 97.44 200 GLN B N 1
ATOM 3708 C CA . GLN B 1 200 ? 11.172 -9.469 -19.031 1 97.44 200 GLN B CA 1
ATOM 3709 C C . GLN B 1 200 ? 11.055 -8.867 -17.641 1 97.44 200 GLN B C 1
ATOM 3711 O O . GLN B 1 200 ? 11.836 -7.988 -17.266 1 97.44 200 GLN B O 1
ATOM 3716 N N . VAL B 1 201 ? 10.117 -9.359 -16.922 1 98.38 201 VAL B N 1
ATOM 3717 C CA . VAL B 1 201 ? 9.938 -8.875 -15.555 1 98.38 201 VAL B CA 1
ATOM 3718 C C . VAL B 1 201 ? 11.07 -9.398 -14.672 1 98.38 201 VAL B C 1
ATOM 3720 O O . VAL B 1 201 ? 11.258 -10.609 -14.547 1 98.38 201 VAL B O 1
ATOM 3723 N N . ARG B 1 202 ? 11.742 -8.461 -14.117 1 98.19 202 ARG B N 1
ATOM 3724 C CA . ARG B 1 202 ? 12.852 -8.797 -13.227 1 98.19 202 ARG B CA 1
ATOM 3725 C C . ARG B 1 202 ? 12.422 -8.703 -11.766 1 98.19 202 ARG B C 1
ATOM 3727 O O . ARG B 1 202 ? 12.93 -9.438 -10.914 1 98.19 202 ARG B O 1
ATOM 3734 N N . TYR B 1 203 ? 11.562 -7.816 -11.445 1 97.69 203 TYR B N 1
ATOM 3735 C CA . TYR B 1 203 ? 11.047 -7.605 -10.094 1 97.69 203 TYR B CA 1
ATOM 3736 C C . TYR B 1 203 ? 9.547 -7.344 -10.109 1 97.69 203 TYR B C 1
ATOM 3738 O O . TYR B 1 203 ? 9.07 -6.484 -10.859 1 97.69 203 TYR B O 1
ATOM 3746 N N . LEU B 1 204 ? 8.867 -8.148 -9.359 1 97.81 204 LEU B N 1
ATOM 3747 C CA . LEU B 1 204 ? 7.43 -7.98 -9.148 1 97.81 204 LEU B CA 1
ATOM 3748 C C . LEU B 1 204 ? 7.125 -7.699 -7.68 1 97.81 204 LEU B C 1
ATOM 3750 O O . LEU B 1 204 ? 7.344 -8.555 -6.82 1 97.81 204 LEU B O 1
ATOM 3754 N N . SER B 1 205 ? 6.742 -6.504 -7.375 1 96.25 205 SER B N 1
ATOM 3755 C CA . SER B 1 205 ? 6.164 -6.145 -6.086 1 96.25 205 SER B CA 1
ATOM 3756 C C . SER B 1 205 ? 4.641 -6.168 -6.133 1 96.25 205 SER B C 1
ATOM 3758 O O . SER B 1 205 ? 4.027 -5.484 -6.953 1 96.25 205 SER B O 1
ATOM 3760 N N . ALA B 1 206 ? 4.047 -6.973 -5.27 1 95.31 206 ALA B N 1
ATOM 3761 C CA . ALA B 1 206 ? 2.611 -7.199 -5.398 1 95.31 206 ALA B CA 1
ATOM 3762 C C . ALA B 1 206 ? 1.967 -7.418 -4.035 1 95.31 206 ALA B C 1
ATOM 3764 O O . ALA B 1 206 ? 2.645 -7.789 -3.072 1 95.31 206 ALA B O 1
ATOM 3765 N N . GLY B 1 207 ? 0.707 -7.074 -4 1 92.69 207 GLY B N 1
ATOM 3766 C CA . GLY B 1 207 ? -0.083 -7.488 -2.854 1 92.69 207 GLY B CA 1
ATOM 3767 C C . GLY B 1 207 ? -0.211 -6.41 -1.796 1 92.69 207 GLY B C 1
ATOM 3768 O O . GLY B 1 207 ? -0.694 -6.668 -0.691 1 92.69 207 GLY B O 1
ATOM 3769 N N . TYR B 1 208 ? 0.196 -5.258 -2.098 1 93.44 208 TYR B N 1
ATOM 3770 C CA . TYR B 1 208 ? 0.066 -4.145 -1.163 1 93.44 208 TYR B CA 1
ATOM 3771 C C . TYR B 1 208 ? -1.306 -3.492 -1.279 1 93.44 208 TYR B C 1
ATOM 3773 O O . TYR B 1 208 ? -1.611 -2.85 -2.287 1 93.44 208 TYR B O 1
ATOM 3781 N N . VAL B 1 209 ? -2.018 -3.658 -0.203 1 93.69 209 VAL B N 1
ATOM 3782 C CA . VAL B 1 209 ? -3.344 -3.049 -0.213 1 93.69 209 VAL B CA 1
ATOM 3783 C C . VAL B 1 209 ? -3.221 -1.542 0.008 1 93.69 209 VAL B C 1
ATOM 3785 O O . VAL B 1 209 ? -2.492 -1.096 0.896 1 93.69 209 VAL B O 1
ATOM 3788 N N . ALA B 1 210 ? -3.941 -0.813 -0.812 1 96.12 210 ALA B N 1
ATOM 3789 C CA . ALA B 1 210 ? -3.791 0.639 -0.849 1 96.12 210 ALA B CA 1
ATOM 3790 C C . ALA B 1 210 ? -4.824 1.32 0.045 1 96.12 210 ALA B C 1
ATOM 3792 O O . ALA B 1 210 ? -4.695 2.508 0.358 1 96.12 210 ALA B O 1
ATOM 3793 N N . ASP B 1 211 ? -5.863 0.627 0.429 1 93.25 211 ASP B N 1
ATOM 3794 C CA . ASP B 1 211 ? -6.922 1.076 1.33 1 93.25 211 ASP B CA 1
ATOM 3795 C C . ASP B 1 211 ? -7.594 -0.108 2.02 1 93.25 211 ASP B C 1
ATOM 3797 O O . ASP B 1 211 ? -8.391 -0.824 1.404 1 93.25 211 ASP B O 1
ATOM 3801 N N . LEU B 1 212 ? -7.379 -0.194 3.273 1 87.62 212 LEU B N 1
ATOM 3802 C CA . LEU B 1 212 ? -7.82 -1.354 4.035 1 87.62 212 LEU B CA 1
ATOM 3803 C C . LEU B 1 212 ? -9.32 -1.283 4.309 1 87.62 212 LEU B C 1
ATOM 3805 O O . LEU B 1 212 ? -9.922 -2.262 4.758 1 87.62 212 LEU B O 1
ATOM 3809 N N . TYR B 1 213 ? -9.945 -0.183 3.938 1 86.5 213 TYR B N 1
ATOM 3810 C CA . TYR B 1 213 ? -11.289 0.068 4.449 1 86.5 213 TYR B CA 1
ATOM 3811 C C . TYR B 1 213 ? -12.266 0.319 3.307 1 86.5 213 TYR B C 1
ATOM 3813 O O . TYR B 1 213 ? -13.297 0.96 3.496 1 86.5 213 TYR B O 1
ATOM 3821 N N . GLU B 1 214 ? -11.922 -0.213 2.236 1 89.5 214 GLU B N 1
ATOM 3822 C CA . GLU B 1 214 ? -12.836 -0.099 1.105 1 89.5 214 GLU B CA 1
ATOM 3823 C C . GLU B 1 214 ? -14.125 -0.883 1.354 1 89.5 214 GLU B C 1
ATOM 3825 O O . GLU B 1 214 ? -14.078 -2.078 1.654 1 89.5 214 GLU B O 1
ATOM 3830 N N . PRO B 1 215 ? -15.312 -0.279 1.27 1 83 215 PRO B N 1
ATOM 3831 C CA . PRO B 1 215 ? -16.578 -0.896 1.684 1 83 215 PRO B CA 1
ATOM 3832 C C . PRO B 1 215 ? -16.984 -2.059 0.782 1 83 215 PRO B C 1
ATOM 3834 O O . PRO B 1 215 ? -17.641 -2.994 1.239 1 83 215 PRO B O 1
ATOM 3837 N N . ASN B 1 216 ? -16.703 -2.199 -0.437 1 86.88 216 ASN B N 1
ATOM 3838 C CA . ASN B 1 216 ? -17.219 -3.221 -1.344 1 86.88 216 ASN B CA 1
ATOM 3839 C C . ASN B 1 216 ? -16.234 -4.371 -1.514 1 86.88 216 ASN B C 1
ATOM 3841 O O . ASN B 1 216 ? -16.5 -5.324 -2.244 1 86.88 216 ASN B O 1
ATOM 3845 N N . ALA B 1 217 ? -15.234 -4.348 -0.713 1 92.88 217 ALA B N 1
ATOM 3846 C CA . ALA B 1 217 ? -14.25 -5.422 -0.83 1 92.88 217 ALA B CA 1
ATOM 3847 C C . ALA B 1 217 ? -14.633 -6.609 0.049 1 92.88 217 ALA B C 1
ATOM 3849 O O . ALA B 1 217 ? -15.102 -6.434 1.176 1 92.88 217 ALA B O 1
ATOM 3850 N N . THR B 1 218 ? -14.422 -7.832 -0.439 1 93.31 218 THR B N 1
ATOM 3851 C CA . THR B 1 218 ? -14.758 -9.047 0.291 1 93.31 218 THR B CA 1
ATOM 3852 C C . THR B 1 218 ? -13.539 -9.594 1.027 1 93.31 218 THR B C 1
ATOM 3854 O O . THR B 1 218 ? -13.617 -10.633 1.681 1 93.31 218 THR B O 1
ATOM 3857 N N . THR B 1 219 ? -12.469 -8.938 0.996 1 91.12 219 THR B N 1
ATOM 3858 C CA . THR B 1 219 ? -11.195 -9.492 1.426 1 91.12 219 THR B CA 1
ATOM 3859 C C . THR B 1 219 ? -10.875 -9.086 2.861 1 91.12 219 THR B C 1
ATOM 3861 O O . THR B 1 219 ? -9.914 -9.578 3.459 1 91.12 219 THR B O 1
ATOM 3864 N N . GLY B 1 220 ? -11.586 -8.102 3.389 1 83.19 220 GLY B N 1
ATOM 3865 C CA . GLY B 1 220 ? -11.281 -7.598 4.719 1 83.19 220 GLY B CA 1
ATOM 3866 C C . GLY B 1 220 ? -9.969 -6.84 4.785 1 83.19 220 GLY B C 1
ATOM 3867 O O . GLY B 1 220 ? -9.297 -6.844 5.816 1 83.19 220 GLY B O 1
ATOM 3868 N N . GLY B 1 221 ? -9.578 -6.289 3.656 1 86.38 221 GLY B N 1
ATOM 3869 C CA . GLY B 1 221 ? -8.375 -5.48 3.631 1 86.38 221 GLY B CA 1
ATOM 3870 C C . GLY B 1 221 ? -7.113 -6.293 3.387 1 86.38 221 GLY B C 1
ATOM 3871 O O . GLY B 1 221 ? -6.004 -5.82 3.631 1 86.38 221 GLY B O 1
ATOM 3872 N N . ARG B 1 222 ? -7.266 -7.477 2.908 1 86.5 222 ARG B N 1
ATOM 3873 C CA . ARG B 1 222 ? -6.125 -8.328 2.594 1 86.5 222 ARG B CA 1
ATOM 3874 C C . ARG B 1 222 ? -5.914 -8.422 1.086 1 86.5 222 ARG B C 1
ATOM 3876 O O . ARG B 1 222 ? -6.855 -8.258 0.31 1 86.5 222 ARG B O 1
ATOM 3883 N N . GLY B 1 223 ? -4.66 -8.688 0.765 1 89 223 GLY B N 1
ATOM 3884 C CA . GLY B 1 223 ? -4.34 -8.75 -0.653 1 89 223 GLY B CA 1
ATOM 3885 C C . GLY B 1 223 ? -3.988 -10.148 -1.124 1 89 223 GLY B C 1
ATOM 3886 O O . GLY B 1 223 ? -3.807 -11.055 -0.311 1 89 223 GLY B O 1
ATOM 3887 N N . LEU B 1 224 ? -4.031 -10.312 -2.398 1 91.19 224 LEU B N 1
ATOM 3888 C CA . LEU B 1 224 ? -3.598 -11.516 -3.1 1 91.19 224 LEU B CA 1
ATOM 3889 C C . LEU B 1 224 ? -4.227 -12.758 -2.484 1 91.19 224 LEU B C 1
ATOM 3891 O O . LEU B 1 224 ? -5.438 -12.797 -2.252 1 91.19 224 LEU B O 1
ATOM 3895 N N . THR B 1 225 ? -3.459 -13.742 -2.297 1 85.75 225 THR B N 1
ATOM 3896 C CA . THR B 1 225 ? -4.008 -15.023 -1.871 1 85.75 225 THR B CA 1
ATOM 3897 C C . THR B 1 225 ? -4.668 -14.906 -0.501 1 85.75 225 THR B C 1
ATOM 3899 O O . THR B 1 225 ? -5.68 -15.562 -0.234 1 85.75 225 THR B O 1
ATOM 3902 N N . PHE B 1 226 ? -4.188 -14.062 0.319 1 84.62 226 PHE B N 1
ATOM 3903 C CA . PHE B 1 226 ? -4.812 -13.875 1.621 1 84.62 226 PHE B CA 1
ATOM 3904 C C . PHE B 1 226 ? -6.188 -13.227 1.469 1 84.62 226 PHE B C 1
ATOM 3906 O O . PHE B 1 226 ? -7.102 -13.516 2.242 1 84.62 226 PHE B O 1
ATOM 3913 N N . GLY B 1 227 ? -6.227 -12.391 0.503 1 88.94 227 GLY B N 1
ATOM 3914 C CA . GLY B 1 227 ? -7.527 -11.812 0.199 1 88.94 227 GLY B CA 1
ATOM 3915 C C . GLY B 1 227 ? -8.523 -12.836 -0.31 1 88.94 227 GLY B C 1
ATOM 3916 O O . GLY B 1 227 ? -9.688 -12.844 0.11 1 88.94 227 GLY B O 1
ATOM 3917 N N . VAL B 1 228 ? -8.031 -13.664 -1.182 1 89.88 228 VAL B N 1
ATOM 3918 C CA . VAL B 1 228 ? -8.898 -14.711 -1.723 1 89.88 228 VAL B CA 1
ATOM 3919 C C . VAL B 1 228 ? -9.359 -15.633 -0.597 1 89.88 228 VAL B C 1
ATOM 3921 O O . VAL B 1 228 ? -10.555 -15.914 -0.468 1 89.88 228 VAL B O 1
ATOM 3924 N N . LEU B 1 229 ? -8.469 -16.047 0.221 1 85.62 229 LEU B N 1
ATOM 3925 C CA . LEU B 1 229 ? -8.805 -16.938 1.318 1 85.62 229 LEU B CA 1
ATOM 3926 C C . LEU B 1 229 ? -9.781 -16.281 2.285 1 85.62 229 LEU B C 1
ATOM 3928 O O . LEU B 1 229 ? -10.719 -16.922 2.77 1 85.62 229 LEU B O 1
ATOM 3932 N N . ALA B 1 230 ? -9.57 -15.047 2.521 1 85.12 230 ALA B N 1
ATOM 3933 C CA . ALA B 1 230 ? -10.5 -14.305 3.379 1 85.12 230 ALA B CA 1
ATOM 3934 C C . ALA B 1 230 ? -11.891 -14.258 2.764 1 85.12 230 ALA B C 1
ATOM 3936 O O . ALA B 1 230 ? -12.891 -14.422 3.465 1 85.12 230 ALA B O 1
ATOM 3937 N N . SER B 1 231 ? -11.898 -14.031 1.503 1 89.06 231 SER B N 1
ATOM 3938 C CA . SER B 1 231 ? -13.172 -13.953 0.794 1 89.06 231 SER B CA 1
ATOM 3939 C C . SER B 1 231 ? -13.914 -15.281 0.841 1 89.06 231 SER B C 1
ATOM 3941 O O . SER B 1 231 ? -15.141 -15.32 0.712 1 89.06 231 SER B O 1
ATOM 3943 N N . LEU B 1 232 ? -13.133 -16.312 1.01 1 84.88 232 LEU B N 1
ATOM 3944 C CA . LEU B 1 232 ? -13.719 -17.641 1.063 1 84.88 232 LEU B CA 1
ATOM 3945 C C . LEU B 1 232 ? -14.07 -18.031 2.498 1 84.88 232 LEU B C 1
ATOM 3947 O O . LEU B 1 232 ? -14.523 -19.141 2.754 1 84.88 232 LEU B O 1
ATOM 3951 N N . GLY B 1 233 ? -13.805 -17.125 3.447 1 77.62 233 GLY B N 1
ATOM 3952 C CA . GLY B 1 233 ? -14.273 -17.297 4.812 1 77.62 233 GLY B CA 1
ATOM 3953 C C . GLY B 1 233 ? -13.234 -17.922 5.723 1 77.62 233 GLY B C 1
ATOM 3954 O O . GLY B 1 233 ? -13.539 -18.281 6.863 1 77.62 233 GLY B O 1
ATOM 3955 N N . LEU B 1 234 ? -12.07 -18.219 5.219 1 75.81 234 LEU B N 1
ATOM 3956 C CA . LEU B 1 234 ? -11.031 -18.75 6.09 1 75.81 234 LEU B CA 1
ATOM 3957 C C . LEU B 1 234 ? -10.578 -17.719 7.109 1 75.81 234 LEU B C 1
ATOM 3959 O O . LEU B 1 234 ? -10.367 -16.547 6.766 1 75.81 234 LEU B O 1
ATOM 3963 N N . PRO B 1 235 ? -10.773 -18.156 8.445 1 62.34 235 PRO B N 1
ATOM 3964 C CA . PRO B 1 235 ? -10.336 -17.219 9.484 1 62.34 235 PRO B CA 1
ATOM 3965 C C . PRO B 1 235 ? -8.836 -16.953 9.438 1 62.34 235 PRO B C 1
ATOM 3967 O O . PRO B 1 235 ? -8.031 -17.844 9.734 1 62.34 235 PRO B O 1
ATOM 3970 N N . LEU B 1 236 ? -8.398 -16.078 8.656 1 62.56 236 LEU B N 1
ATOM 3971 C CA . LEU B 1 236 ? -6.984 -15.711 8.617 1 62.56 236 LEU B CA 1
ATOM 3972 C C . LEU B 1 236 ? -6.652 -14.719 9.727 1 62.56 236 LEU B C 1
ATOM 3974 O O . LEU B 1 236 ? -7.484 -13.883 10.086 1 62.56 236 LEU B O 1
ATOM 3978 N N . PRO B 1 237 ? -5.727 -15.32 10.586 1 54.31 237 PRO B N 1
ATOM 3979 C CA . PRO B 1 237 ? -5.5 -14.484 11.766 1 54.31 237 PRO B CA 1
ATOM 3980 C C . PRO B 1 237 ? -5.547 -12.992 11.445 1 54.31 237 PRO B C 1
ATOM 3982 O O . PRO B 1 237 ? -6.609 -12.453 11.125 1 54.31 237 PRO B O 1
ATOM 3985 N N . ALA B 1 238 ? -4.422 -12.25 11.859 1 53.69 238 ALA B N 1
ATOM 3986 C CA . ALA B 1 238 ? -4.348 -10.797 11.961 1 53.69 238 ALA B CA 1
ATOM 3987 C C . ALA B 1 238 ? -3.719 -10.188 10.711 1 53.69 238 ALA B C 1
ATOM 3989 O O . ALA B 1 238 ? -3.264 -10.914 9.82 1 53.69 238 ALA B O 1
ATOM 3990 N N . GLY B 1 239 ? -4.074 -8.961 10.414 1 52.16 239 GLY B N 1
ATOM 3991 C CA . GLY B 1 239 ? -3.555 -8.1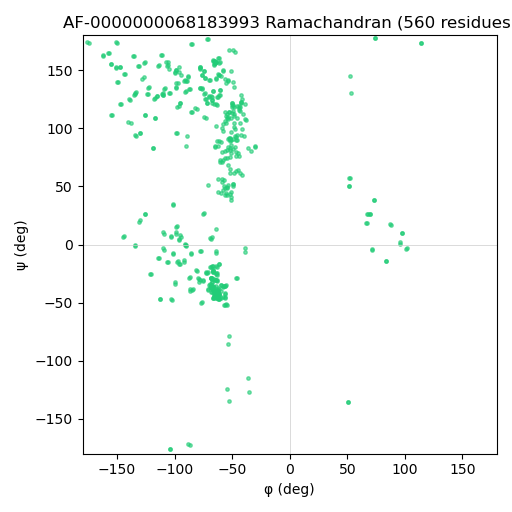17 9.352 1 52.16 239 GLY B CA 1
ATOM 3992 C C . GLY B 1 239 ? -2.037 -8.094 9.297 1 52.16 239 GLY B C 1
ATOM 3993 O O . GLY B 1 239 ? -1.372 -8.703 10.133 1 52.16 239 GLY B O 1
ATOM 3994 N N . VAL B 1 240 ? -1.428 -7.637 8.273 1 43.72 240 VAL B N 1
ATOM 3995 C CA . VAL B 1 240 ? 0.002 -7.473 8.031 1 43.72 240 VAL B CA 1
ATOM 3996 C C . VAL B 1 240 ? 0.69 -6.996 9.312 1 43.72 240 VAL B C 1
ATOM 3998 O O . VAL B 1 240 ? 0.198 -6.086 9.984 1 43.72 240 VAL B O 1
ATOM 4001 N N . GLY B 1 241 ? 1.654 -7.73 9.836 1 46.41 241 GLY B N 1
ATOM 4002 C CA . GLY B 1 241 ? 2.465 -7.363 10.984 1 46.41 241 GLY B CA 1
ATOM 4003 C C . GLY B 1 241 ? 2.035 -8.055 12.258 1 46.41 241 GLY B C 1
ATOM 4004 O O . GLY B 1 241 ? 2.693 -7.926 13.297 1 46.41 241 GLY B O 1
ATOM 4005 N N . SER B 1 242 ? 0.961 -8.805 12.086 1 50.28 242 SER B N 1
ATOM 4006 C CA . SER B 1 242 ? 0.507 -9.516 13.281 1 50.28 242 SER B CA 1
ATOM 4007 C C . SER B 1 242 ? 1.49 -10.609 13.688 1 50.28 242 SER B C 1
ATOM 4009 O O . SER B 1 242 ? 2.027 -11.312 12.828 1 50.28 242 SER B O 1
ATOM 4011 N N . PRO B 1 243 ? 1.902 -10.609 14.938 1 49.22 243 PRO B N 1
ATOM 4012 C CA . PRO B 1 243 ? 2.762 -11.703 15.398 1 49.22 243 PRO B CA 1
ATOM 4013 C C . PRO B 1 243 ? 2.242 -13.078 14.977 1 49.22 243 PRO B C 1
ATOM 4015 O O . PRO B 1 243 ? 3.035 -13.977 14.68 1 49.22 243 PRO B O 1
ATOM 4018 N N . VAL B 1 244 ? 1.053 -13.133 14.859 1 49.19 244 VAL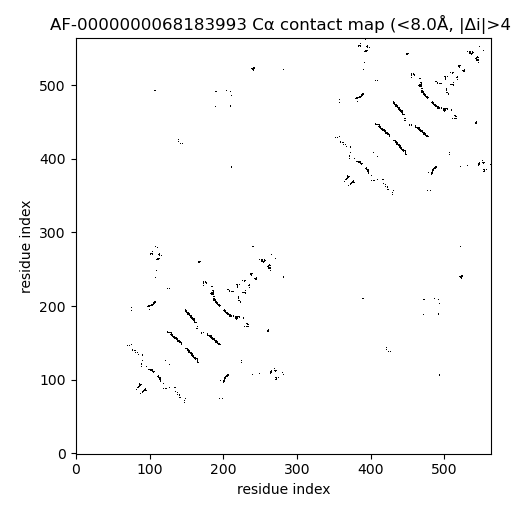 B N 1
ATOM 4019 C CA . VAL B 1 244 ? 0.487 -14.43 14.492 1 49.19 244 VAL B CA 1
ATOM 4020 C C . VAL B 1 244 ? 0.836 -14.758 13.047 1 49.19 244 VAL B C 1
ATOM 4022 O O . VAL B 1 244 ? 1.21 -15.891 12.734 1 49.19 244 VAL B O 1
ATOM 4025 N N . LEU B 1 245 ? 0.79 -13.773 12.25 1 50.28 245 LEU B N 1
ATOM 4026 C CA . LEU B 1 245 ? 1.11 -14.008 10.844 1 50.28 245 LEU B CA 1
ATOM 4027 C C . LEU B 1 245 ? 2.582 -14.367 10.672 1 50.28 245 LEU B C 1
ATOM 4029 O O . LEU B 1 245 ? 2.928 -15.219 9.844 1 50.28 245 LEU B O 1
ATOM 4033 N N . GLN B 1 246 ? 3.385 -13.727 11.492 1 49.84 246 GLN B N 1
ATOM 4034 C CA . GLN B 1 246 ? 4.801 -14.07 11.43 1 49.84 246 GLN B CA 1
ATOM 4035 C C . GLN B 1 246 ? 5.035 -15.523 11.828 1 49.84 246 GLN B C 1
ATOM 4037 O O . GLN B 1 246 ? 5.855 -16.219 11.219 1 49.84 246 GLN B O 1
ATOM 4042 N N . VAL B 1 247 ? 4.371 -15.875 12.789 1 48.44 247 VAL B N 1
ATOM 4043 C CA . VAL B 1 247 ? 4.484 -17.25 13.242 1 48.44 247 VAL B CA 1
ATOM 4044 C C . VAL B 1 247 ? 3.99 -18.203 12.156 1 48.44 247 VAL B C 1
ATOM 4046 O O . VAL B 1 247 ? 4.633 -19.219 11.867 1 48.44 247 VAL B O 1
ATOM 4049 N N . VAL B 1 248 ? 2.961 -17.797 11.531 1 53.88 248 VAL B N 1
ATOM 4050 C CA . VAL B 1 248 ? 2.393 -18.641 10.484 1 53.88 248 VAL B CA 1
ATOM 4051 C C . VAL B 1 248 ? 3.371 -18.75 9.32 1 53.88 248 VAL B C 1
ATOM 4053 O O . VAL B 1 248 ? 3.547 -19.812 8.742 1 53.88 248 VAL B O 1
ATOM 4056 N N . GLN B 1 249 ? 3.99 -17.625 9.086 1 51.88 249 GLN B N 1
ATOM 4057 C CA . GLN B 1 249 ? 4.969 -17.625 8 1 51.88 249 GLN B CA 1
ATOM 4058 C C . GLN B 1 249 ? 6.129 -18.562 8.312 1 51.88 249 GLN B C 1
ATOM 4060 O O . GLN B 1 249 ? 6.57 -19.328 7.449 1 51.88 249 GLN B O 1
ATOM 4065 N N . LYS B 1 250 ? 6.609 -18.469 9.531 1 48.69 250 LYS B N 1
ATOM 4066 C CA . LYS B 1 250 ? 7.734 -19.297 9.945 1 48.69 250 LYS B CA 1
ATOM 4067 C C . LYS B 1 250 ? 7.348 -20.781 9.961 1 48.69 250 LYS B C 1
ATOM 4069 O O . LYS B 1 250 ? 8.125 -21.625 9.516 1 48.69 250 LYS B O 1
ATOM 4074 N N . VAL B 1 251 ? 6.219 -20.969 10.438 1 49.09 251 VAL B N 1
ATOM 4075 C CA . VAL B 1 251 ? 5.738 -22.344 10.492 1 49.09 251 VAL B CA 1
ATOM 4076 C C . VAL B 1 251 ? 5.527 -22.875 9.078 1 49.09 251 VAL B C 1
ATOM 4078 O O . VAL B 1 251 ? 5.871 -24.031 8.789 1 49.09 251 VAL B O 1
ATOM 4081 N N . SER B 1 252 ? 5.008 -21.969 8.273 1 54.09 252 SER B N 1
ATOM 4082 C CA . SER B 1 252 ? 4.781 -22.375 6.887 1 54.09 252 SER B CA 1
ATOM 4083 C C . SER B 1 252 ? 6.094 -22.703 6.184 1 54.09 252 SER B C 1
ATOM 4085 O O . SER B 1 252 ? 6.156 -23.641 5.383 1 54.09 252 SER B O 1
ATOM 4087 N N . ARG B 1 253 ? 7.078 -21.984 6.508 1 49.53 253 ARG B N 1
ATOM 4088 C CA . ARG B 1 253 ? 8.375 -22.266 5.91 1 49.53 253 ARG B CA 1
ATOM 4089 C C . ARG B 1 253 ? 8.883 -23.641 6.324 1 49.53 253 ARG B C 1
ATOM 4091 O O . ARG B 1 253 ? 9.453 -24.375 5.508 1 49.53 253 ARG B O 1
ATOM 4098 N N . PHE B 1 254 ? 8.719 -23.828 7.613 1 44.72 254 PHE B N 1
ATOM 4099 C CA . PHE B 1 254 ? 9.133 -25.125 8.141 1 44.72 254 PHE B CA 1
ATOM 4100 C C . PHE B 1 254 ? 8.359 -26.25 7.465 1 44.72 254 PHE B C 1
ATOM 4102 O O . PHE B 1 254 ? 8.93 -27.281 7.141 1 44.72 254 PHE B O 1
ATOM 4109 N N . LEU B 1 255 ? 7.129 -25.906 7.188 1 47.41 255 LEU B N 1
ATOM 4110 C CA . LEU B 1 255 ? 6.27 -26.938 6.637 1 47.41 255 LEU B CA 1
ATOM 4111 C C . LEU B 1 255 ? 6.309 -26.938 5.113 1 47.41 255 LEU B C 1
ATOM 4113 O O . LEU B 1 255 ? 5.797 -27.859 4.473 1 47.41 255 LEU B O 1
ATOM 4117 N N . ALA B 1 256 ? 6.84 -25.906 4.586 1 51.22 256 ALA B N 1
ATOM 4118 C CA . ALA B 1 256 ? 6.84 -25.75 3.135 1 51.22 256 ALA B CA 1
ATOM 4119 C C . ALA B 1 256 ? 7.523 -26.922 2.457 1 51.22 256 ALA B C 1
ATOM 4121 O O . ALA B 1 256 ? 7.121 -27.344 1.369 1 51.22 256 ALA B O 1
ATOM 4122 N N . GLY B 1 257 ? 8.508 -27.391 3.082 1 47.22 257 GLY B N 1
ATOM 4123 C CA . GLY B 1 257 ? 9.188 -28.562 2.533 1 47.22 257 GLY B CA 1
ATOM 4124 C C . GLY B 1 257 ? 8.289 -29.781 2.422 1 47.22 257 GLY B C 1
ATOM 4125 O O . GLY B 1 257 ? 8.562 -30.688 1.634 1 47.22 257 GLY B O 1
ATOM 4126 N N . THR B 1 258 ? 7.23 -29.656 3.135 1 45.03 258 THR B N 1
ATOM 4127 C CA . THR B 1 258 ? 6.367 -30.828 3.109 1 45.03 258 THR B CA 1
ATOM 4128 C C . THR B 1 258 ? 5.348 -30.734 1.976 1 45.03 258 THR B C 1
ATOM 4130 O O . THR B 1 258 ? 4.617 -31.688 1.706 1 45.03 258 THR B O 1
ATOM 4133 N N . GLY B 1 259 ? 5.383 -29.672 1.255 1 52.69 259 GLY B N 1
ATOM 4134 C CA . GLY B 1 259 ? 4.398 -29.469 0.202 1 52.69 259 GLY B CA 1
ATOM 4135 C C . GLY B 1 259 ? 3.014 -29.156 0.732 1 52.69 259 GLY B C 1
ATOM 4136 O O . GLY B 1 259 ? 2.094 -28.891 -0.042 1 52.69 259 GLY B O 1
ATOM 4137 N N . ILE B 1 260 ? 2.844 -29.188 2.01 1 56.28 260 ILE B N 1
ATOM 4138 C CA . ILE B 1 260 ? 1.535 -29 2.623 1 56.28 260 ILE B CA 1
ATOM 4139 C C . ILE B 1 260 ? 1.195 -27.5 2.643 1 56.28 260 ILE B C 1
ATOM 4141 O O . ILE B 1 260 ? 0.048 -27.125 2.402 1 56.28 260 ILE B O 1
ATOM 4145 N N . VAL B 1 261 ? 2.299 -26.781 2.779 1 62.5 261 VAL B N 1
ATOM 4146 C CA . VAL B 1 261 ? 2.051 -25.344 2.82 1 62.5 261 VAL B CA 1
ATOM 4147 C C . VAL B 1 261 ? 2.916 -24.641 1.776 1 62.5 261 VAL B C 1
ATOM 4149 O O . VAL B 1 261 ? 4.008 -25.109 1.445 1 62.5 261 VAL B O 1
ATOM 4152 N N . PRO B 1 262 ? 2.332 -23.641 1.229 1 69.62 262 PRO B N 1
ATOM 4153 C CA . PRO B 1 262 ? 3.129 -22.922 0.234 1 69.62 262 PRO B CA 1
ATOM 4154 C C . PRO B 1 262 ? 4.398 -22.297 0.826 1 69.62 262 PRO B C 1
ATOM 4156 O O . PRO B 1 262 ? 4.434 -21.984 2.016 1 69.62 262 PRO B O 1
ATOM 4159 N N . LEU B 1 263 ? 5.395 -22.297 -0.049 1 75.88 263 LEU B N 1
ATOM 4160 C CA . LEU B 1 263 ? 6.664 -21.688 0.342 1 75.88 263 LEU B CA 1
ATOM 4161 C C . LEU B 1 263 ? 6.496 -20.203 0.583 1 75.88 263 LEU B C 1
ATOM 4163 O O . LEU B 1 263 ? 6.055 -19.469 -0.307 1 75.88 263 LE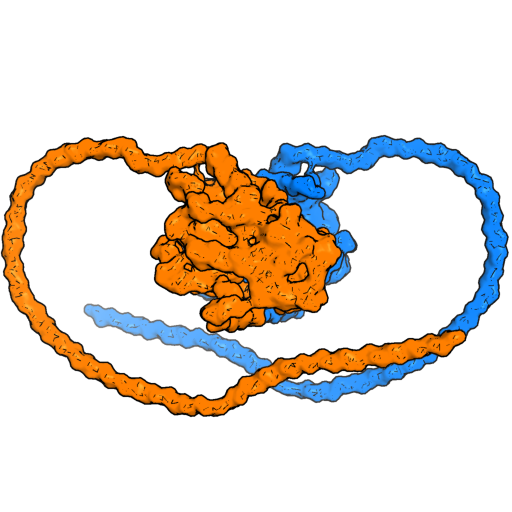U B O 1
ATOM 4167 N N . PRO B 1 264 ? 6.809 -19.797 1.803 1 77.5 264 PRO B N 1
ATOM 4168 C CA . PRO B 1 264 ? 6.641 -18.375 2.08 1 77.5 264 PRO B CA 1
ATOM 4169 C C . PRO B 1 264 ? 7.781 -17.531 1.523 1 77.5 264 PRO B C 1
ATOM 4171 O O . PRO B 1 264 ? 7.598 -16.328 1.253 1 77.5 264 PRO B O 1
ATOM 4174 N N . TYR B 1 265 ? 8.969 -18.062 1.415 1 83.12 265 TYR B N 1
ATOM 4175 C CA . TYR B 1 265 ? 10.133 -17.391 0.841 1 83.12 265 TYR B CA 1
ATOM 4176 C C . TYR B 1 265 ? 11.133 -18.406 0.306 1 83.12 265 TYR B C 1
ATOM 4178 O O . TYR B 1 265 ? 11.18 -19.547 0.773 1 83.12 265 TYR B O 1
ATOM 4186 N N . SER B 1 266 ? 11.914 -17.953 -0.639 1 86.44 266 SER B N 1
ATOM 4187 C CA . SER B 1 266 ? 12.922 -18.812 -1.251 1 86.44 266 SER B CA 1
ATOM 4188 C C . SER B 1 266 ? 14.148 -18.953 -0.352 1 86.44 266 SER B C 1
ATOM 4190 O O . SER B 1 266 ? 14.453 -18.062 0.433 1 86.44 266 SER B O 1
ATOM 4192 N N . SER B 1 267 ? 14.797 -20.094 -0.538 1 82.81 267 SER B N 1
ATOM 4193 C CA . SER B 1 267 ? 16.141 -20.219 0.034 1 82.81 267 SER B CA 1
ATOM 4194 C C . SER B 1 267 ? 17.094 -19.219 -0.609 1 82.81 267 SER B C 1
ATOM 4196 O O . SER B 1 267 ? 16.875 -18.766 -1.729 1 82.81 267 SER B O 1
ATOM 4198 N N . ALA B 1 268 ? 18.172 -18.891 0.114 1 83.06 268 ALA B N 1
ATOM 4199 C CA . ALA B 1 268 ? 19.125 -17.906 -0.342 1 83.06 268 ALA B CA 1
ATOM 4200 C C . ALA B 1 268 ? 19.688 -18.266 -1.714 1 83.06 268 ALA B C 1
ATOM 4202 O O . ALA B 1 268 ? 19.938 -17.391 -2.547 1 83.06 268 ALA B O 1
ATOM 4203 N N . ASP B 1 269 ? 19.875 -19.562 -1.96 1 88.12 269 ASP B N 1
ATOM 4204 C CA . ASP B 1 269 ? 20.453 -20.031 -3.215 1 88.12 269 ASP B CA 1
ATOM 4205 C C . ASP B 1 269 ? 19.5 -19.797 -4.383 1 88.12 269 ASP B C 1
ATOM 4207 O O . ASP B 1 269 ? 19.922 -19.75 -5.539 1 88.12 269 ASP B O 1
ATOM 4211 N N . ASN B 1 270 ? 18.25 -19.609 -4.043 1 90.44 270 ASN B N 1
ATOM 4212 C CA . ASN B 1 270 ? 17.25 -19.453 -5.086 1 90.44 270 ASN B CA 1
ATOM 4213 C C . ASN B 1 270 ? 16.844 -18 -5.27 1 90.44 270 ASN B C 1
ATOM 4215 O O . ASN B 1 270 ? 15.914 -17.703 -6.023 1 90.44 270 ASN B O 1
ATOM 4219 N N . VAL B 1 271 ? 17.531 -17.156 -4.586 1 91.19 271 VAL B N 1
ATOM 4220 C CA . VAL B 1 271 ? 17.312 -15.727 -4.742 1 91.19 271 VAL B CA 1
ATOM 4221 C C . VAL B 1 271 ? 18.516 -15.086 -5.438 1 91.19 271 VAL B C 1
ATOM 4223 O O . VAL B 1 271 ? 19.656 -15.32 -5.047 1 91.19 271 VAL B O 1
ATOM 4226 N N . PRO B 1 272 ? 18.234 -14.328 -6.449 1 95.31 272 PRO B N 1
ATOM 4227 C CA . PRO B 1 272 ? 19.359 -13.711 -7.16 1 95.31 272 PRO B CA 1
ATOM 4228 C C . PRO B 1 272 ? 20.172 -12.766 -6.277 1 95.31 272 PRO B C 1
ATOM 4230 O O . PRO B 1 272 ? 19.641 -12.211 -5.312 1 95.31 272 PRO B O 1
ATOM 4233 N N . SER B 1 273 ? 21.391 -12.484 -6.668 1 92.19 273 SER B N 1
ATOM 4234 C CA . SER B 1 273 ? 22.344 -11.75 -5.852 1 92.19 273 SER B CA 1
ATOM 4235 C C . SER B 1 273 ? 21.984 -10.266 -5.777 1 92.19 273 SER B C 1
ATOM 4237 O O . SER B 1 273 ? 22.438 -9.562 -4.867 1 92.19 273 SER B O 1
ATOM 4239 N N . TRP B 1 274 ? 21.25 -9.82 -6.762 1 93.25 274 TRP B N 1
ATOM 4240 C CA . TRP B 1 274 ? 20.938 -8.398 -6.742 1 93.25 274 TRP B CA 1
ATOM 4241 C C . TRP B 1 274 ? 19.938 -8.07 -5.633 1 93.25 274 TRP B C 1
ATOM 4243 O O . TRP B 1 274 ? 19.797 -6.914 -5.242 1 93.25 274 TRP B O 1
ATOM 4253 N N . TRP B 1 275 ? 19.203 -9.094 -5.281 1 92.69 275 TRP B N 1
ATOM 4254 C CA . TRP B 1 275 ? 18.328 -8.859 -4.141 1 92.69 275 TRP B CA 1
ATOM 4255 C C . TRP B 1 275 ? 19.125 -8.797 -2.842 1 92.69 275 TRP B C 1
ATOM 4257 O O . TRP B 1 275 ? 19.797 -9.766 -2.473 1 92.69 275 TRP B O 1
ATOM 4267 N N . LYS B 1 276 ? 18.953 -7.664 -2.064 1 83 276 LYS B N 1
ATOM 4268 C CA . LYS B 1 276 ? 19.844 -7.434 -0.928 1 83 276 LYS B CA 1
ATOM 4269 C C . LYS B 1 276 ? 19.078 -7.5 0.391 1 83 276 LYS B C 1
ATOM 4271 O O . LYS B 1 276 ? 19.688 -7.641 1.457 1 83 276 LYS B O 1
ATOM 4276 N N . SER B 1 277 ? 17.828 -7.5 0.326 1 78.25 277 SER B N 1
ATOM 4277 C CA . SER B 1 277 ? 17.078 -7.441 1.577 1 78.25 277 SER B CA 1
ATOM 4278 C C . SER B 1 277 ? 16.859 -8.836 2.158 1 78.25 277 SER B C 1
ATOM 4280 O O . SER B 1 277 ? 16.453 -9.758 1.446 1 78.25 277 SER B O 1
ATOM 4282 N N . ASP B 1 278 ? 17.109 -8.898 3.439 1 68.88 278 ASP B N 1
ATOM 4283 C CA . ASP B 1 278 ? 16.859 -10.164 4.129 1 68.88 278 ASP B CA 1
ATOM 4284 C C . ASP B 1 278 ? 15.672 -10.055 5.07 1 68.88 278 ASP B C 1
ATOM 4286 O O . ASP B 1 278 ? 15.406 -10.969 5.855 1 68.88 278 ASP B O 1
ATOM 4290 N N . LYS B 1 279 ? 14.977 -9 4.957 1 65.56 279 LYS B N 1
ATOM 4291 C CA . LYS B 1 279 ? 13.836 -8.797 5.844 1 65.56 279 LYS B CA 1
ATOM 4292 C C . LYS B 1 279 ? 12.703 -9.766 5.508 1 65.56 279 LYS B C 1
ATOM 4294 O O . LYS B 1 279 ? 12.438 -10.039 4.336 1 65.56 279 LYS B O 1
ATOM 4299 N N . PHE B 1 280 ? 12.312 -10.469 6.691 1 54.66 280 PHE B N 1
ATOM 4300 C CA . PHE B 1 280 ? 11.188 -11.383 6.531 1 54.66 280 PHE B CA 1
ATOM 4301 C C . PHE B 1 280 ? 9.883 -10.711 6.957 1 54.66 280 PHE B C 1
ATOM 4303 O O . PHE B 1 280 ? 9.867 -9.883 7.867 1 54.66 280 PHE B O 1
ATOM 4310 N N . GLY B 1 281 ? 8.766 -11.141 6.273 1 54.22 281 GLY B N 1
ATOM 4311 C CA . GLY B 1 281 ? 7.418 -10.797 6.711 1 54.22 281 GLY B CA 1
ATOM 4312 C C . GLY B 1 281 ? 7.215 -9.305 6.898 1 54.22 281 GLY B C 1
ATOM 4313 O O . GLY B 1 281 ? 8.18 -8.539 6.945 1 54.22 281 GLY B O 1
ATOM 4314 N N . ALA B 1 282 ? 6.219 -8.555 6.406 1 46.94 282 ALA B N 1
ATOM 4315 C CA . ALA B 1 282 ? 5.895 -7.191 6.805 1 46.94 282 ALA B CA 1
ATOM 4316 C C . ALA B 1 282 ? 5.645 -7.102 8.305 1 46.94 282 ALA B C 1
ATOM 4318 O O . ALA B 1 282 ? 5.289 -8.094 8.945 1 46.94 282 ALA B O 1
#

Solvent-accessible surface area (backbone atoms only — not comparable to full-atom values): 31644 Å² total; per-residue (Å²): 136,83,79,77,77,77,78,84,66,87,75,80,78,76,82,73,82,74,76,77,80,75,85,80,69,75,76,76,76,75,74,78,75,73,72,75,78,70,74,75,71,80,66,81,74,77,78,72,75,78,72,79,69,79,81,72,77,72,78,70,77,76,75,86,71,82,58,79,67,76,63,49,69,68,59,51,50,52,49,52,54,48,38,61,62,54,29,62,25,50,49,22,62,62,40,68,83,47,43,30,91,62,12,37,35,37,40,53,54,40,24,53,21,10,48,69,55,41,53,51,42,34,59,37,36,30,48,29,68,9,15,71,67,33,37,48,64,66,45,50,73,28,69,36,90,88,39,78,47,28,37,36,30,34,28,40,32,36,30,35,32,67,36,62,38,30,48,48,65,23,44,51,35,33,70,74,41,56,60,72,60,46,70,39,29,40,31,42,25,31,36,35,40,25,43,47,89,84,67,18,35,31,36,38,34,40,46,24,49,51,42,62,75,54,83,82,32,42,15,80,45,30,35,60,69,58,10,52,41,32,46,53,64,43,86,66,85,56,54,62,21,13,62,61,43,52,50,47,43,53,50,25,43,68,36,20,81,69,66,54,30,65,64,33,49,47,55,72,90,49,40,42,82,85,64,79,77,80,72,69,48,65,134,84,81,78,78,78,78,84,69,87,75,80,80,76,84,74,81,73,76,78,83,71,83,80,70,73,74,76,77,76,76,77,78,74,72,75,80,72,78,75,75,80,68,83,77,78,80,73,75,78,70,80,72,78,81,71,76,71,77,68,76,76,74,88,69,84,59,78,69,75,61,50,69,66,59,52,49,52,48,52,53,50,37,61,62,54,28,64,25,50,50,22,64,61,40,67,84,48,41,31,90,62,13,37,36,37,40,54,54,44,25,52,20,10,49,70,56,42,55,50,40,34,59,37,36,31,48,28,68,10,16,72,68,32,38,49,65,66,45,49,72,28,68,37,90,88,39,78,46,28,37,35,29,35,28,39,31,35,29,35,32,68,34,61,36,30,51,47,63,22,45,51,34,31,70,73,42,53,59,71,60,45,70,39,29,40,32,43,24,30,36,35,40,26,41,46,90,84,67,16,36,31,35,37,36,40,47,23,50,51,44,65,75,54,85,81,32,44,17,79,44,30,35,59,71,57,10,52,41,31,46,53,63,45,86,62,82,58,50,63,21,14,60,61,44,50,48,48,44,53,49,24,44,68,35,20,81,69,66,53,29,63,64,35,49,46,56,75,90,51,41,44,82,84,65,78,78,80,75,67,50,62

Foldseek 3Di:
DPPPPPPPPPPPPPPPPPPDPDDPPDPPPPDPPPPDPPPPDPPPPDPPPPPPPDPPPPPPPPPPPPDLPLPDLVNLQVLVVCCQFEAVLQQYNHDLVLADQQAFEDEQAFEGFFSVLSNVLSVQFVNCVQFVVKDFQKDDWDADPVANQKIKIKTKIKTWGDQFTGAQLSVVLCVVPNRDRDMAIAAIWMKMFGAGSVNRTRYIYTWHHPDQPDPPGLQNSGGGPSSVSSSSPPCDDDDFPPPVSVVVLVVLCVCCVVRRHRHRYDDPVRHDPVDDDPDHTD/DDPPPPPPPPPPPPPPPCPDPDDPPDPPPPPPPPPDPPPPPPDDPDPPPPPPPDPPPPPPPPPPPDDLPLDDLVNLQVLVVCCQFEAVLQQYNHDLVLADQQAFEDEQAFERFFSVLSNVLSVQFVNCVQFVVKDFQKDDWDADPVANQKIKIKTKIKTWGAQFTGAQLSVVLCVVPNRDRDMAIAAIWMKMFGAGSVNRTRYIYTWHHPDQPDPPGQQNSGGGPSSVSSSSPPCDDDDFPDPVSVVVLVVLCVCCVVRRHRHRYDDPVRHDPVDDDPDHTD

Secondary structure (DSSP, 8-state):
---------------------------------------------------------------S--------HHHHHHHHHHHHHHTBSSSS-B-GGGEEEEEEEE-SSS--EEHHHHHHHHHHH-HHHHSTT-B---EEEEE-SS-TTEEEEEE--EEE--SPPPHHHHHHHHHHS----PEEEPPPEEEEEEE-TTS-EEEEEEEEES-TT-TT-SSSS--HHHHHHHHTT-----STT-HHHHHHHHHHHHHHTTTSS--SS--GGGS-TT--------/---------------------------------------------------------------S--------HHHHHHHHHHHHHHTBSSSS-B-GGGEEEEEEEE-SSS--EEHHHHHHHHHHH-HHHHSTT-B---EEEEE-SS-TTEEEEEE--EEE--SPPPHHHHHHHHHHS----PEEEPPPEEEEEEE-TTS-EEEEEEEEES-TT-TT-SSSS--HHHHHHHHTT----SSTT-HHHHHHHHHHHHHHTTTSS--SS--GGGS-TT--------

pLDDT: mean 70.4, std 29.49, range [18.06, 98.62]

Sequence (564 aa):
MRLTEVPCRTGLAILALLIPATAWTSPPTTRHYYGSFASFSRGPGKHRALVERGATSIDVSVSTQDQPVLLDSETLLAAAESFMQTSTGYYSALDEDRLADDFVFRGPVIGPLGKHDYARVLEYFAVYRALPDVAPNAFGFSVDPEDPRRVWFLLRATGTYQQSLGGALGNLAATVTPPDQRQYRGSTEVWSVTFNERLQVRYLSAGYVADLYEPNATTGGRGLTFGVLASLGLPLPAGVGSPVLQVVQKVSRFLAGTGIVPLPYSSADNVPSWWKSDKFGAMRLTEVPCRTGLAILALLIPATAWTSPPTTRHYYGSFASFSRGPGKHRALVERGATSIDVSVSTQDQPVLLDSETLLAAAESFMQTSTGYYSALDEDRLADDFVFRGPVIGPLGKHDYARVLEYFAVYRALPDVAPNAFGFSVDPEDPRRVWFLLRATGTYQQSLGGALGNLAATVTPPDQRQYRGSTEVWSVTFNERLQVRYLSAGYVADLYEPNATTGGRGLTFGVLASLGLPLPAGVGSPVLQVVQKVSRFLAGTGIVPLPYSSADNVPSWWKSDKFGA

Organism: Phaeodactylum tricornutum (strain CCAP 1055/1) (NCBI:txid556484)

Nearest PDB structures (foldseek):
  5kvb-assembly1_A  TM=5.884E-01  e=1.070E-02  Novosphingobium barchaimii LL02
  3a76-assembly1_A  TM=5.471E-01  e=3.708E-02  Sphingomonas paucimobilis
  3s5c-assembly1_B  TM=5.910E-01  e=1.066E-01  uncultured organism
  4ovm-assembly5_I  TM=5.047E-01  e=3.708E-02  Streptomyces carzinostaticus subsp. neocarzinostaticus
  8t6n-assembly1_F  TM=5.052E-01  e=6.485E-02  synthetic construct